Protein AF-A0A358QS84-F1 (afdb_monomer_lite)

Secondary structure (DSSP, 8-state):
--HHHHHHHHHHHHHHHHHHPPPPS-HHHHHHHHHHHHHHHHH-S-EEEEEE-SSEEEEEEETT---SS-EEEEESS--HHHHHHHHTT-SEEEETTTTEEEEEEETT--HHHHHHHHHHHHHHHIIIIIIHHHHHHHHHHHHHHHHHH-BPPP-PPPPPSSPPPPTT-TT-EEE-TTS-EEEPPHHHHHHHHHHSPPBTTS-HHHHHHHHHHHHHHHHTTT-THHHHHHHHHHHHHHHHHHHHHHHHTSPSSEEEEEE-TTT--EEEEEEE---SHHHHHHHHHHHHHHHTS--EEEEETTEEP--TTS--HHHHHHHHHHTTSS-HHHHHHHHHHHHHHHHTTSGGG-----HHHHHHHHHHHHHHHHHHHHHHH-TTTSPPTTTTS-S-GGGGT----

pLDDT: mean 77.64, std 12.31, range [32.94, 95.81]

Structure (mmCIF, N/CA/C/O backbone):
data_AF-A0A358QS84-F1
#
_entry.id   AF-A0A358QS84-F1
#
loop_
_atom_site.group_PDB
_atom_site.id
_atom_site.type_symbol
_atom_site.label_atom_id
_atom_site.label_alt_id
_atom_site.label_comp_id
_atom_site.label_asym_id
_atom_site.label_entity_id
_atom_site.label_seq_id
_atom_site.pdbx_PDB_ins_code
_atom_site.Cartn_x
_atom_site.Cartn_y
_atom_site.Cartn_z
_atom_site.occupancy
_atom_site.B_iso_or_equiv
_atom_site.auth_seq_id
_atom_site.auth_comp_id
_atom_site.auth_asym_id
_atom_site.auth_atom_id
_atom_site.pdbx_PDB_model_num
ATOM 1 N N . MET A 1 1 ? 44.208 -7.954 -18.972 1.00 49.81 1 MET A N 1
ATOM 2 C CA . MET A 1 1 ? 43.386 -9.186 -18.998 1.00 49.81 1 MET A CA 1
ATOM 3 C C . MET A 1 1 ? 42.454 -9.180 -17.780 1.00 49.81 1 MET A C 1
ATOM 5 O O . MET A 1 1 ? 42.638 -9.972 -16.871 1.00 49.81 1 MET A O 1
ATOM 9 N N . TYR A 1 2 ? 41.511 -8.227 -17.720 1.00 55.44 2 TYR A N 1
ATOM 10 C CA . TYR A 1 2 ? 40.754 -7.917 -16.490 1.00 55.44 2 TYR A CA 1
ATOM 11 C C . TYR A 1 2 ? 39.220 -7.884 -16.670 1.00 55.44 2 TYR A C 1
ATOM 13 O O . TYR A 1 2 ? 38.497 -7.924 -15.681 1.00 55.44 2 TYR A O 1
ATOM 21 N N . GLY A 1 3 ? 38.703 -7.875 -17.907 1.00 63.06 3 GLY A N 1
ATOM 22 C CA . GLY A 1 3 ? 37.302 -7.528 -18.194 1.00 63.06 3 GLY A CA 1
ATOM 23 C C . GLY A 1 3 ? 36.250 -8.376 -17.470 1.00 63.06 3 GLY A C 1
ATOM 24 O O . GLY A 1 3 ? 35.356 -7.828 -16.836 1.00 63.06 3 GLY A O 1
ATOM 25 N N . VAL A 1 4 ? 36.353 -9.707 -17.508 1.00 68.62 4 VAL A N 1
ATOM 26 C CA . VAL A 1 4 ? 35.282 -10.574 -16.979 1.00 68.62 4 VAL A CA 1
ATOM 27 C C . VAL A 1 4 ? 35.215 -10.610 -15.455 1.00 68.62 4 VAL A C 1
ATOM 29 O O . VAL A 1 4 ? 34.115 -10.617 -14.907 1.00 68.62 4 VAL A O 1
ATOM 32 N N . SER A 1 5 ? 36.357 -10.613 -14.758 1.00 74.00 5 SER A N 1
ATOM 33 C CA . SER A 1 5 ? 36.361 -10.600 -13.286 1.00 74.00 5 SER A CA 1
ATOM 34 C C . SER A 1 5 ? 35.690 -9.335 -12.757 1.00 74.00 5 SER A C 1
ATOM 36 O O . SER A 1 5 ? 34.851 -9.413 -11.866 1.00 74.00 5 SER A O 1
ATOM 38 N N . ILE A 1 6 ? 35.994 -8.190 -13.376 1.00 72.38 6 ILE A N 1
ATOM 39 C CA . ILE A 1 6 ? 35.400 -6.895 -13.036 1.00 72.38 6 ILE A CA 1
ATOM 4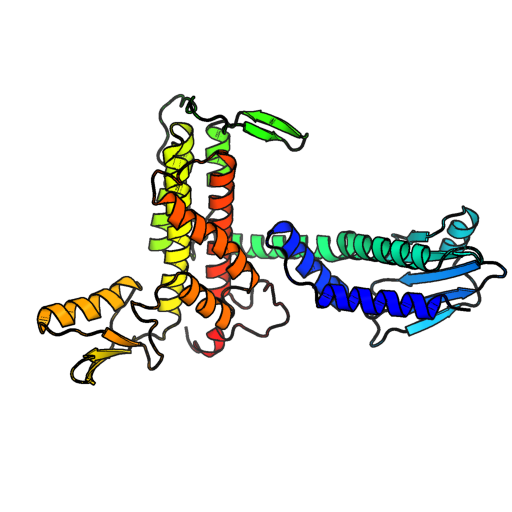0 C C . ILE A 1 6 ? 33.889 -6.924 -13.280 1.00 72.38 6 ILE A C 1
ATOM 42 O O . ILE A 1 6 ? 33.117 -6.559 -12.398 1.00 72.38 6 ILE A O 1
ATOM 46 N N . VAL A 1 7 ? 33.446 -7.419 -14.441 1.00 70.12 7 VAL A N 1
ATOM 47 C CA . VAL A 1 7 ? 32.012 -7.533 -14.751 1.00 70.12 7 VAL A CA 1
ATOM 48 C C . VAL A 1 7 ? 31.285 -8.434 -13.757 1.00 70.12 7 VAL A C 1
ATOM 50 O O . VAL A 1 7 ? 30.222 -8.059 -13.267 1.00 70.12 7 VAL A O 1
ATOM 53 N N . LEU A 1 8 ? 31.853 -9.585 -13.399 1.00 77.88 8 LEU A N 1
ATOM 54 C CA . LEU A 1 8 ? 31.270 -10.457 -12.380 1.00 77.88 8 LEU A CA 1
ATOM 55 C C . LEU A 1 8 ? 31.157 -9.776 -11.017 1.00 77.88 8 LEU A C 1
ATOM 57 O O . LEU A 1 8 ? 30.133 -9.924 -10.347 1.00 77.88 8 LEU A O 1
ATOM 61 N N . ASP A 1 9 ? 32.177 -9.031 -10.603 1.00 80.75 9 ASP A N 1
ATOM 62 C CA . ASP A 1 9 ? 32.159 -8.319 -9.329 1.00 80.75 9 ASP A CA 1
ATOM 63 C C . ASP A 1 9 ? 31.127 -7.190 -9.336 1.00 80.75 9 ASP A C 1
ATOM 65 O O . ASP A 1 9 ? 30.389 -7.031 -8.363 1.00 80.75 9 ASP A O 1
ATOM 69 N N . ILE A 1 10 ? 30.982 -6.466 -10.449 1.00 73.75 10 ILE A N 1
ATOM 70 C CA . ILE A 1 10 ? 29.910 -5.478 -10.636 1.00 73.75 10 ILE A CA 1
ATOM 71 C C . ILE A 1 10 ? 28.552 -6.149 -10.524 1.00 73.75 10 ILE A C 1
ATOM 73 O O .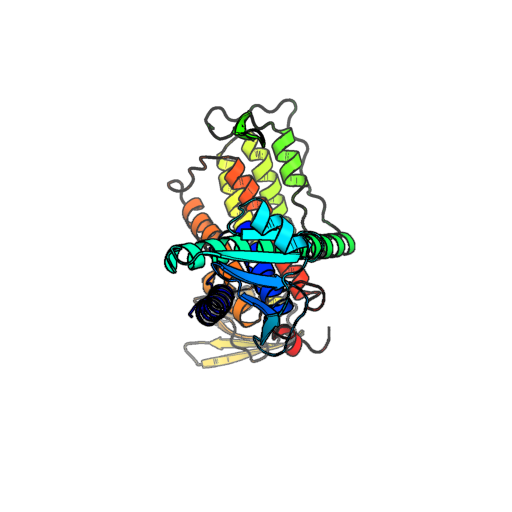 ILE A 1 10 ? 27.704 -5.677 -9.780 1.00 73.75 10 ILE A O 1
ATOM 77 N N . LEU A 1 11 ? 28.334 -7.259 -11.223 1.00 76.50 11 LEU A N 1
ATOM 78 C CA . LEU A 1 11 ? 27.056 -7.966 -11.228 1.00 76.50 11 LEU A CA 1
ATOM 79 C C . LEU A 1 11 ? 26.678 -8.485 -9.844 1.00 76.50 11 LEU A C 1
ATOM 81 O O . LEU A 1 11 ? 25.547 -8.290 -9.401 1.00 76.50 11 LEU A O 1
ATOM 85 N N . ARG A 1 12 ? 27.637 -9.080 -9.129 1.00 82.25 12 ARG A N 1
ATOM 86 C CA . ARG A 1 12 ? 27.461 -9.524 -7.741 1.00 82.25 12 ARG A CA 1
ATOM 87 C C . ARG A 1 12 ? 27.167 -8.353 -6.816 1.00 82.25 12 ARG A C 1
ATOM 89 O O . ARG A 1 12 ? 26.253 -8.441 -6.001 1.00 82.25 12 ARG A O 1
ATOM 96 N N . ASN A 1 13 ? 27.907 -7.254 -6.948 1.00 79.06 13 ASN A N 1
ATOM 97 C CA . ASN A 1 13 ? 27.707 -6.061 -6.131 1.00 79.06 13 ASN A CA 1
ATOM 98 C C . ASN A 1 13 ? 26.377 -5.374 -6.439 1.00 79.06 13 ASN A C 1
ATOM 100 O O . ASN A 1 13 ? 25.709 -4.926 -5.516 1.00 79.06 13 ASN A O 1
ATOM 104 N N . THR A 1 14 ? 25.964 -5.327 -7.700 1.00 74.12 14 THR A N 1
ATOM 105 C CA . THR A 1 14 ? 24.676 -4.795 -8.147 1.00 74.12 14 THR A CA 1
ATOM 106 C C . THR A 1 14 ? 23.541 -5.661 -7.619 1.00 74.12 14 THR A C 1
ATOM 108 O O . THR A 1 14 ? 22.659 -5.138 -6.945 1.00 74.12 14 THR A O 1
ATOM 111 N N . GLN A 1 15 ? 23.600 -6.986 -7.805 1.00 79.00 15 GLN A N 1
ATOM 112 C CA . GLN A 1 15 ? 22.645 -7.932 -7.220 1.00 79.00 15 GLN A CA 1
ATOM 113 C C . GLN A 1 15 ? 22.543 -7.734 -5.705 1.00 79.00 15 GLN A C 1
ATOM 115 O O . GLN A 1 15 ? 21.445 -7.568 -5.179 1.00 79.00 15 GLN A O 1
ATOM 120 N N . LYS A 1 16 ? 23.684 -7.701 -5.009 1.00 79.44 16 LYS A N 1
ATOM 121 C CA . LYS A 1 16 ? 23.738 -7.486 -3.564 1.00 79.44 16 LYS A CA 1
ATOM 122 C C . LYS A 1 16 ? 23.116 -6.147 -3.169 1.00 79.44 16 LYS A C 1
ATOM 124 O O . LYS A 1 16 ? 22.215 -6.134 -2.347 1.00 79.44 16 LYS A O 1
ATOM 129 N N . ARG A 1 17 ? 23.525 -5.039 -3.795 1.00 74.56 17 ARG A N 1
ATOM 130 C CA . ARG A 1 17 ? 22.975 -3.696 -3.542 1.00 74.56 17 ARG A CA 1
ATOM 131 C C . ARG A 1 17 ? 21.472 -3.652 -3.744 1.00 74.56 17 ARG A C 1
ATOM 133 O O . ARG A 1 17 ? 20.778 -3.076 -2.922 1.00 74.56 17 ARG A O 1
ATOM 140 N N . PHE A 1 18 ? 20.967 -4.262 -4.811 1.00 71.75 18 PHE A N 1
ATOM 141 C CA . PHE A 1 18 ? 19.536 -4.314 -5.059 1.00 71.75 18 PHE A CA 1
ATOM 142 C C . PHE A 1 18 ? 18.790 -5.118 -4.007 1.00 71.75 18 PHE A C 1
ATOM 144 O O . PHE A 1 18 ? 17.724 -4.684 -3.590 1.00 71.75 18 PHE A O 1
ATOM 151 N N . LEU A 1 19 ? 19.323 -6.267 -3.585 1.00 71.31 19 LEU A N 1
ATOM 152 C CA . LEU A 1 19 ? 18.716 -7.099 -2.544 1.00 71.31 19 LEU A CA 1
ATOM 153 C C . LEU A 1 19 ? 18.744 -6.401 -1.176 1.00 71.31 19 LEU A C 1
ATOM 155 O O . LEU A 1 19 ? 17.730 -6.408 -0.470 1.00 71.31 19 LEU A O 1
ATOM 159 N N . ASP A 1 20 ? 19.856 -5.736 -0.871 1.00 71.12 20 ASP A N 1
ATOM 160 C CA . ASP A 1 20 ? 20.120 -5.024 0.382 1.00 71.12 20 ASP A CA 1
ATOM 161 C C . ASP A 1 20 ? 19.490 -3.620 0.421 1.00 71.12 20 ASP A C 1
ATOM 163 O O . ASP A 1 20 ? 19.477 -2.993 1.475 1.00 71.12 20 ASP A O 1
ATOM 167 N N . MET A 1 21 ? 18.960 -3.114 -0.699 1.00 67.12 21 MET A N 1
ATOM 168 C CA . MET A 1 21 ? 18.417 -1.757 -0.785 1.00 67.12 21 MET A CA 1
ATOM 169 C C . MET A 1 21 ? 17.291 -1.559 0.234 1.00 67.12 21 MET A C 1
ATOM 171 O O . MET A 1 21 ? 16.284 -2.285 0.209 1.00 67.12 21 MET A O 1
ATOM 175 N N . GLU A 1 22 ? 17.475 -0.583 1.121 1.00 57.56 22 GLU A N 1
ATOM 176 C CA . GLU A 1 22 ? 16.446 -0.121 2.046 1.00 57.56 22 GLU A CA 1
ATOM 177 C C . GLU A 1 22 ? 15.409 0.727 1.299 1.00 57.56 22 GLU A C 1
ATOM 179 O O . GLU A 1 22 ? 15.687 1.322 0.260 1.00 57.56 22 GLU A O 1
ATOM 184 N N . PHE A 1 23 ? 14.172 0.717 1.788 1.00 56.09 23 PHE A N 1
ATOM 185 C CA . PHE A 1 23 ? 13.051 1.330 1.084 1.00 56.09 23 PHE A CA 1
ATOM 186 C C . PHE A 1 23 ? 13.041 2.851 1.253 1.00 56.09 23 PHE A C 1
ATOM 188 O O . PHE A 1 23 ? 13.020 3.343 2.380 1.00 56.09 23 PHE A O 1
ATOM 195 N N . GLU A 1 24 ? 12.937 3.582 0.144 1.00 46.66 24 GLU A N 1
ATOM 196 C CA . GLU A 1 24 ? 12.507 4.982 0.166 1.00 46.66 24 GLU A CA 1
ATOM 197 C C . GLU A 1 24 ? 10.971 5.091 0.305 1.00 46.66 24 GLU A C 1
ATOM 199 O O . GLU A 1 24 ? 10.244 4.229 -0.203 1.00 46.66 24 GLU A O 1
ATOM 204 N N . PRO A 1 25 ? 10.454 6.134 0.982 1.00 42.94 25 PRO A N 1
ATOM 205 C CA . PRO A 1 25 ? 9.066 6.222 1.461 1.00 42.94 25 PRO A CA 1
ATOM 206 C C . PRO A 1 25 ? 7.989 6.532 0.396 1.00 42.94 25 PRO A C 1
ATOM 208 O O . PRO A 1 25 ? 6.868 6.876 0.752 1.00 42.94 25 PRO A O 1
ATOM 211 N N . HIS A 1 26 ? 8.274 6.427 -0.909 1.00 42.28 26 HIS A N 1
ATOM 212 C CA . HIS A 1 26 ? 7.288 6.733 -1.958 1.00 42.28 26 HIS A CA 1
ATOM 213 C C . HIS A 1 26 ? 6.727 5.471 -2.637 1.00 42.28 26 HIS A C 1
ATOM 215 O O . HIS A 1 26 ? 7.459 4.631 -3.160 1.00 42.28 26 HIS A O 1
ATOM 221 N N . LYS A 1 27 ? 5.392 5.362 -2.681 1.00 44.81 27 LYS A N 1
ATOM 222 C CA . LYS A 1 27 ? 4.620 4.177 -3.110 1.00 44.81 27 LYS A CA 1
ATOM 223 C C . LYS A 1 27 ? 4.966 3.643 -4.511 1.00 44.81 27 LYS A C 1
ATOM 225 O O . LYS A 1 27 ? 5.133 2.433 -4.670 1.00 44.81 27 LYS A O 1
ATOM 230 N N . SER A 1 28 ? 5.100 4.519 -5.514 1.00 55.34 28 SER A N 1
ATOM 231 C CA . SER A 1 28 ? 5.427 4.126 -6.901 1.00 55.34 28 SER A CA 1
ATOM 232 C C . SER A 1 28 ? 6.855 3.591 -7.024 1.00 55.34 28 SER A C 1
ATOM 234 O O . SER A 1 28 ? 7.095 2.561 -7.651 1.00 55.34 28 SER A O 1
ATOM 236 N N . VAL A 1 29 ? 7.790 4.249 -6.342 1.00 60.66 29 VAL A N 1
ATOM 237 C CA . VAL A 1 29 ? 9.198 3.855 -6.254 1.00 60.66 29 VAL A CA 1
ATOM 238 C C . VAL A 1 29 ? 9.328 2.513 -5.525 1.00 60.66 29 VAL A C 1
ATOM 240 O O . VAL A 1 29 ? 10.102 1.646 -5.919 1.00 60.66 29 VAL A O 1
ATOM 243 N N . ARG A 1 30 ? 8.504 2.279 -4.503 1.00 64.50 30 ARG A N 1
ATOM 244 C CA . ARG A 1 30 ? 8.560 1.087 -3.656 1.00 64.50 30 ARG A CA 1
ATOM 245 C C . ARG A 1 30 ? 8.064 -0.197 -4.318 1.00 64.50 30 ARG A C 1
ATOM 247 O O . ARG A 1 30 ? 8.768 -1.207 -4.265 1.00 64.50 30 ARG A O 1
ATOM 254 N N . GLN A 1 31 ? 6.884 -0.187 -4.944 1.00 69.88 31 GLN A N 1
ATOM 255 C CA . GLN A 1 31 ? 6.398 -1.377 -5.657 1.00 69.88 31 GLN A CA 1
ATOM 256 C C . GLN A 1 31 ? 7.327 -1.724 -6.829 1.00 69.88 31 GLN A C 1
ATOM 258 O O . GLN A 1 31 ? 7.612 -2.901 -7.059 1.00 69.88 31 GLN A O 1
ATOM 263 N N . LEU A 1 32 ? 7.879 -0.704 -7.497 1.00 73.69 32 LEU A N 1
ATOM 264 C CA . LEU A 1 32 ? 8.908 -0.888 -8.513 1.00 73.69 32 LEU A CA 1
ATOM 265 C C . LEU A 1 32 ? 10.173 -1.532 -7.928 1.00 73.69 32 LEU A C 1
ATOM 267 O O . LEU A 1 32 ? 10.664 -2.504 -8.492 1.00 73.69 32 LEU A O 1
ATOM 271 N N . HIS A 1 33 ? 10.670 -1.080 -6.774 1.00 73.00 33 HIS A N 1
ATOM 272 C CA . HIS A 1 33 ? 11.821 -1.702 -6.106 1.00 73.00 33 HIS A CA 1
ATOM 273 C C . HIS A 1 33 ? 11.587 -3.172 -5.734 1.00 73.00 33 HIS A C 1
ATOM 275 O O . HIS A 1 33 ? 12.490 -4.001 -5.852 1.00 73.00 33 HIS A O 1
ATOM 281 N N . LEU A 1 34 ? 10.381 -3.528 -5.300 1.00 72.12 34 LEU A N 1
ATOM 282 C CA . LEU A 1 34 ? 10.033 -4.919 -5.007 1.00 72.12 34 LEU A CA 1
ATOM 283 C C . LEU A 1 34 ? 9.993 -5.773 -6.269 1.00 72.12 34 LEU A C 1
ATOM 285 O O . LEU A 1 34 ? 10.523 -6.887 -6.279 1.00 72.12 34 LEU A O 1
ATOM 289 N N . ALA A 1 35 ? 9.418 -5.231 -7.340 1.00 76.81 35 ALA A N 1
ATOM 290 C CA . ALA A 1 35 ? 9.440 -5.868 -8.644 1.00 76.81 35 ALA A CA 1
ATOM 291 C C . ALA A 1 35 ? 10.879 -6.010 -9.175 1.00 76.81 35 ALA A C 1
ATOM 293 O O . ALA A 1 35 ? 11.211 -7.055 -9.724 1.00 76.81 35 ALA A O 1
ATOM 294 N N . MET A 1 36 ? 11.763 -5.036 -8.918 1.00 79.75 36 MET A N 1
ATOM 295 C CA . MET A 1 36 ? 13.201 -5.108 -9.218 1.00 79.75 36 MET A CA 1
ATOM 296 C C . MET A 1 36 ? 13.887 -6.237 -8.446 1.00 79.75 36 MET A C 1
ATOM 298 O O . MET A 1 36 ? 14.559 -7.071 -9.051 1.00 79.75 36 MET A O 1
ATOM 302 N N . LYS A 1 37 ? 13.685 -6.324 -7.123 1.00 76.38 37 LYS A N 1
ATOM 303 C CA . LYS A 1 37 ? 14.223 -7.421 -6.295 1.00 76.38 37 LYS A CA 1
ATOM 304 C C . LYS A 1 37 ? 13.745 -8.785 -6.798 1.00 76.38 37 LYS A C 1
ATOM 306 O O . LYS A 1 37 ? 14.539 -9.721 -6.881 1.00 76.38 37 LYS A O 1
ATOM 311 N N . HIS A 1 38 ? 12.464 -8.896 -7.159 1.00 76.75 38 HIS A N 1
ATOM 312 C CA . HIS A 1 38 ? 11.904 -10.121 -7.725 1.00 76.75 38 HIS A CA 1
ATOM 313 C C . HIS A 1 38 ? 12.528 -10.454 -9.082 1.00 76.75 38 HIS A C 1
ATOM 315 O O . HIS A 1 38 ? 13.019 -11.565 -9.262 1.00 76.75 38 HIS A O 1
ATOM 321 N N . ALA A 1 39 ? 12.565 -9.491 -10.006 1.00 81.19 39 ALA A N 1
ATOM 322 C CA . ALA A 1 39 ? 13.177 -9.640 -11.321 1.00 81.19 39 ALA A CA 1
ATOM 323 C C . ALA A 1 39 ? 14.616 -10.150 -11.203 1.00 81.19 39 ALA A C 1
ATOM 325 O O . ALA A 1 39 ? 14.963 -11.152 -11.822 1.00 81.19 39 ALA A O 1
ATOM 326 N N . ILE A 1 40 ? 15.416 -9.532 -10.332 1.00 80.50 40 ILE A N 1
ATOM 327 C CA . ILE A 1 40 ? 16.801 -9.929 -10.055 1.00 80.50 40 ILE A CA 1
ATOM 328 C C . ILE A 1 40 ? 16.872 -11.352 -9.509 1.00 80.50 40 ILE A C 1
ATOM 330 O O . ILE A 1 40 ? 17.644 -12.152 -10.022 1.00 80.50 40 ILE A O 1
ATOM 334 N N . GLY A 1 41 ? 16.050 -11.706 -8.517 1.00 75.25 41 GLY A N 1
ATOM 335 C CA . GLY A 1 41 ? 16.015 -13.070 -7.978 1.00 75.25 41 GLY A CA 1
ATOM 336 C C . GLY A 1 41 ? 15.554 -14.134 -8.985 1.00 75.25 41 GLY A C 1
ATOM 337 O O . GLY A 1 41 ? 15.851 -15.319 -8.819 1.00 75.25 41 GLY A O 1
ATOM 338 N N . VAL A 1 42 ? 14.823 -13.735 -10.029 1.00 76.50 42 VAL A N 1
ATOM 339 C CA . VAL A 1 42 ? 14.368 -14.629 -11.102 1.00 76.50 42 VAL A CA 1
ATOM 340 C C . VAL A 1 42 ? 15.439 -14.805 -12.176 1.00 76.50 42 VAL A C 1
ATOM 342 O O . VAL A 1 42 ? 15.668 -15.937 -12.606 1.00 76.50 42 VAL A O 1
ATOM 345 N N . ILE A 1 43 ? 16.082 -13.716 -12.604 1.00 78.94 43 ILE A N 1
ATOM 346 C CA . ILE A 1 43 ? 17.007 -13.715 -13.747 1.00 78.94 43 ILE A CA 1
ATOM 347 C C . ILE A 1 43 ? 18.479 -13.873 -13.350 1.00 78.94 43 ILE A C 1
ATOM 349 O O . ILE A 1 43 ? 19.297 -14.098 -14.238 1.00 78.94 43 ILE A O 1
ATOM 353 N N . MET A 1 44 ? 18.819 -13.758 -12.060 1.00 81.06 44 MET A N 1
ATOM 354 C CA . MET A 1 44 ? 20.178 -13.913 -11.533 1.00 81.06 44 MET A CA 1
ATOM 355 C C . MET A 1 44 ? 20.269 -15.042 -10.486 1.00 81.06 44 MET A C 1
ATOM 357 O O . MET A 1 44 ? 19.330 -15.242 -9.713 1.00 81.06 44 MET A O 1
ATOM 361 N N . PRO A 1 45 ? 21.414 -15.748 -10.403 1.00 83.38 45 PRO A N 1
ATOM 362 C CA . PRO A 1 45 ? 22.584 -15.594 -11.272 1.00 83.38 45 PRO A CA 1
ATOM 363 C C . PRO A 1 45 ? 22.338 -16.114 -12.703 1.00 83.38 45 PRO A C 1
ATOM 365 O O . PRO A 1 45 ? 21.420 -16.901 -12.952 1.00 83.38 45 PRO A O 1
ATOM 368 N N . CYS A 1 46 ? 23.136 -15.619 -13.652 1.00 85.81 46 CYS A N 1
ATOM 369 C CA . CYS A 1 46 ? 23.057 -15.965 -15.073 1.00 85.81 46 CYS A CA 1
ATOM 370 C C . CYS A 1 46 ? 24.447 -16.185 -15.695 1.00 85.81 46 CYS A C 1
ATOM 372 O O . CYS A 1 46 ? 25.483 -16.013 -15.042 1.00 85.81 46 CYS A O 1
ATOM 374 N N . VAL A 1 47 ? 24.456 -16.596 -16.966 1.00 86.69 47 VAL A N 1
ATOM 375 C CA . VAL A 1 47 ? 25.680 -16.768 -17.755 1.00 86.69 47 VAL A CA 1
ATOM 376 C C . VAL A 1 47 ? 26.174 -15.412 -18.261 1.00 86.69 47 VAL A C 1
ATOM 378 O O . VAL A 1 47 ? 25.428 -14.665 -18.895 1.00 86.69 47 VAL A O 1
ATOM 381 N N . VAL A 1 48 ? 27.450 -15.132 -18.014 1.00 88.25 48 VAL A N 1
ATOM 382 C CA . VAL A 1 48 ? 28.212 -14.039 -18.614 1.00 88.25 48 VAL A CA 1
ATOM 383 C C . VAL A 1 48 ? 29.054 -14.620 -19.737 1.00 88.25 48 VAL A C 1
ATOM 385 O O . VAL A 1 48 ? 29.868 -15.515 -19.523 1.00 88.25 48 VAL A O 1
ATOM 388 N N . ASN A 1 49 ? 28.866 -14.112 -20.941 1.00 91.06 49 ASN A N 1
ATOM 389 C CA . ASN A 1 49 ? 29.603 -14.550 -22.109 1.00 91.06 49 ASN A CA 1
ATOM 390 C C . ASN A 1 49 ? 30.723 -13.554 -22.423 1.00 91.06 49 ASN A C 1
ATOM 392 O O . ASN A 1 49 ? 30.548 -12.346 -22.258 1.00 91.06 49 ASN A O 1
ATOM 396 N N . GLU A 1 50 ? 31.866 -14.058 -22.874 1.00 91.81 50 GLU A N 1
ATOM 397 C CA . GLU A 1 50 ? 33.041 -13.271 -23.243 1.00 91.81 50 GLU A CA 1
ATOM 398 C C . GLU A 1 50 ? 33.538 -13.677 -24.630 1.00 91.81 50 GLU A C 1
ATOM 400 O O . GLU A 1 50 ? 33.679 -14.860 -24.934 1.00 91.81 50 GLU A O 1
ATOM 405 N N . TYR A 1 51 ? 33.895 -12.685 -25.436 1.00 92.50 51 TYR A N 1
ATOM 406 C CA . TYR A 1 51 ? 34.690 -12.839 -26.646 1.00 92.50 51 TYR A CA 1
ATOM 407 C C . TYR A 1 51 ? 35.906 -11.912 -26.568 1.00 92.50 51 TYR A C 1
ATOM 409 O O . TYR A 1 51 ? 35.771 -10.735 -26.228 1.00 92.50 51 TYR A O 1
ATOM 417 N N . VAL A 1 52 ? 37.088 -12.435 -26.894 1.00 90.31 52 VAL A N 1
ATOM 418 C CA . VAL A 1 52 ? 38.348 -11.678 -26.888 1.00 90.31 52 VAL A CA 1
ATOM 419 C C . VAL A 1 52 ? 38.842 -11.539 -28.322 1.00 90.31 52 VAL A C 1
ATOM 421 O O . VAL A 1 52 ? 39.302 -12.510 -28.918 1.00 90.31 52 VAL A O 1
ATOM 424 N N . GLY A 1 53 ? 38.736 -10.328 -28.867 1.00 88.12 53 GLY A N 1
ATOM 425 C CA . GLY A 1 53 ? 39.313 -9.958 -30.155 1.00 88.12 53 GLY A CA 1
ATOM 426 C C . GLY A 1 53 ? 40.728 -9.392 -30.012 1.00 88.12 53 GLY A C 1
ATOM 427 O O . GLY A 1 53 ? 41.256 -9.246 -28.911 1.00 88.12 53 GLY A O 1
ATOM 428 N N . ASN A 1 54 ? 41.337 -9.026 -31.143 1.00 87.56 54 ASN A N 1
ATOM 429 C CA . ASN A 1 54 ? 42.720 -8.529 -31.179 1.00 87.56 54 ASN A CA 1
ATOM 430 C C . ASN A 1 54 ? 42.918 -7.171 -30.484 1.00 87.56 54 ASN A C 1
ATOM 432 O O . ASN A 1 54 ? 44.015 -6.902 -30.016 1.00 87.56 54 ASN A O 1
ATOM 436 N N . SER A 1 55 ? 41.893 -6.315 -30.449 1.00 87.69 55 SER A N 1
ATOM 437 C CA . SER A 1 55 ? 41.970 -4.947 -29.899 1.00 87.69 55 SER A CA 1
ATOM 438 C C . SER A 1 55 ? 40.770 -4.566 -29.023 1.00 87.69 55 SER A C 1
ATOM 440 O O . SER A 1 55 ? 40.610 -3.407 -28.631 1.00 87.69 55 SER A O 1
ATOM 442 N N . PHE A 1 56 ? 39.891 -5.528 -28.736 1.00 89.06 56 PHE A N 1
ATOM 443 C CA . PHE A 1 56 ? 38.698 -5.316 -27.925 1.00 89.06 56 PHE A CA 1
ATOM 444 C C . PHE A 1 56 ? 38.221 -6.616 -27.274 1.00 89.06 56 PHE A C 1
ATOM 446 O O . PHE A 1 56 ? 38.504 -7.716 -27.748 1.00 89.06 56 PHE A O 1
ATOM 453 N N . ILE A 1 57 ? 37.443 -6.479 -26.206 1.00 88.50 57 ILE A N 1
ATOM 454 C CA . ILE A 1 57 ? 36.728 -7.565 -25.537 1.00 88.50 57 ILE A CA 1
ATOM 455 C C . ILE A 1 57 ? 35.238 -7.247 -25.618 1.00 88.50 57 ILE A C 1
ATOM 457 O O . ILE A 1 57 ? 34.836 -6.121 -25.332 1.00 88.50 57 ILE A O 1
ATOM 461 N N . VAL A 1 58 ? 34.414 -8.225 -25.985 1.00 89.81 58 VAL A N 1
ATOM 462 C CA . VAL A 1 58 ? 32.955 -8.108 -25.884 1.00 89.81 58 VAL A CA 1
ATOM 463 C C . VAL A 1 58 ? 32.485 -8.985 -24.744 1.00 89.81 58 VAL A C 1
ATOM 465 O O . VAL A 1 58 ? 32.777 -10.178 -24.713 1.00 89.81 58 VAL A O 1
ATOM 468 N N . ILE A 1 59 ? 31.745 -8.393 -23.816 1.00 88.88 59 ILE A N 1
ATOM 469 C CA . ILE A 1 59 ? 31.088 -9.119 -22.734 1.00 88.88 59 ILE A CA 1
ATOM 470 C C . ILE A 1 59 ? 29.592 -8.955 -22.923 1.00 88.88 59 ILE A C 1
ATOM 472 O O . ILE A 1 59 ? 29.135 -7.836 -23.153 1.00 88.88 59 ILE A O 1
ATOM 476 N N . TRP A 1 60 ? 28.831 -10.042 -22.828 1.00 90.75 60 TRP A N 1
ATOM 477 C CA . TRP A 1 60 ? 27.378 -9.966 -22.906 1.00 90.75 60 TRP A CA 1
ATOM 478 C C . TRP A 1 60 ? 26.664 -10.925 -21.966 1.00 90.75 60 TRP A C 1
ATOM 480 O O . TRP A 1 60 ? 27.182 -11.966 -21.573 1.00 90.75 60 TRP A O 1
ATOM 490 N N . ILE A 1 61 ? 25.446 -10.549 -21.601 1.00 88.06 61 ILE A N 1
ATOM 491 C CA . ILE A 1 61 ? 24.594 -11.249 -20.649 1.00 88.06 61 ILE A CA 1
ATOM 492 C C . ILE A 1 61 ? 23.233 -11.406 -21.296 1.00 88.06 61 ILE A C 1
ATOM 494 O O . ILE A 1 61 ? 22.603 -10.412 -21.643 1.00 88.06 61 ILE A O 1
ATOM 498 N N . THR A 1 62 ? 22.771 -12.643 -21.415 1.00 87.00 62 THR A N 1
ATOM 499 C CA . THR A 1 62 ? 21.427 -12.955 -21.905 1.00 87.00 62 THR A CA 1
ATOM 500 C C . THR A 1 62 ? 20.541 -13.264 -20.704 1.00 87.00 62 THR A C 1
ATOM 502 O O . THR A 1 62 ? 20.706 -14.298 -20.040 1.00 87.00 62 THR A O 1
ATOM 505 N N . PHE A 1 63 ? 19.624 -12.350 -20.378 1.00 82.88 63 PHE A N 1
ATOM 506 C CA . PHE A 1 63 ? 18.734 -12.515 -19.228 1.00 82.88 63 PHE A CA 1
ATOM 507 C C . PHE A 1 63 ? 17.705 -13.634 -19.450 1.00 82.88 63 PHE A C 1
ATOM 509 O O . PHE A 1 63 ? 17.231 -13.856 -20.559 1.00 82.88 63 PHE A O 1
ATOM 516 N N . GLY A 1 64 ? 17.339 -14.343 -18.373 1.00 73.88 64 GLY A N 1
ATOM 517 C CA . GLY A 1 64 ? 16.365 -15.447 -18.409 1.00 73.88 64 GLY A CA 1
ATOM 518 C C . GLY A 1 64 ? 16.967 -16.849 -18.584 1.00 73.88 64 GLY A C 1
ATOM 519 O O . GLY A 1 64 ? 16.249 -17.835 -18.455 1.00 73.88 64 GLY A O 1
ATOM 520 N N . THR A 1 65 ? 18.283 -16.959 -18.791 1.00 73.06 65 THR A N 1
ATOM 521 C CA . THR A 1 65 ? 19.014 -18.241 -18.911 1.00 73.06 65 THR A CA 1
ATOM 522 C C . THR A 1 65 ? 19.224 -18.983 -17.584 1.00 73.06 65 THR A C 1
ATOM 524 O O . THR A 1 65 ? 19.633 -20.137 -17.610 1.00 73.06 65 THR A O 1
ATOM 527 N N . LYS A 1 66 ? 18.948 -18.314 -16.452 1.00 73.31 66 LYS A N 1
ATOM 528 C CA . LYS A 1 66 ? 19.013 -18.754 -15.045 1.00 73.31 66 LYS A CA 1
ATOM 529 C C . LYS A 1 66 ? 19.960 -19.926 -14.748 1.00 73.31 66 LYS A C 1
ATOM 531 O O . LYS A 1 66 ? 19.648 -21.094 -14.980 1.00 73.31 66 LYS A O 1
ATOM 536 N N . THR A 1 67 ? 21.059 -19.623 -14.071 1.00 81.44 67 THR A N 1
ATOM 537 C CA . THR A 1 67 ? 22.017 -20.613 -13.565 1.00 81.44 67 THR A CA 1
ATOM 538 C C . THR A 1 67 ? 21.950 -20.711 -12.039 1.00 81.44 67 THR A C 1
ATOM 540 O O . THR A 1 67 ? 21.275 -19.924 -11.378 1.00 81.44 67 THR A O 1
ATOM 543 N N . LYS A 1 68 ? 22.607 -21.722 -11.452 1.00 79.50 68 LYS A N 1
ATOM 544 C CA . LYS A 1 68 ? 22.762 -21.810 -9.985 1.00 79.50 68 LYS A CA 1
ATOM 545 C C . LYS A 1 68 ? 23.810 -20.830 -9.455 1.00 79.50 68 LYS A C 1
ATOM 547 O O . LYS A 1 68 ? 23.635 -20.303 -8.366 1.00 79.50 68 LYS A O 1
ATOM 552 N N . ASP A 1 69 ? 24.837 -20.565 -10.258 1.00 82.25 69 ASP A N 1
ATOM 553 C CA . ASP A 1 69 ? 25.972 -19.703 -9.940 1.00 82.25 69 ASP A CA 1
ATOM 554 C C . ASP A 1 69 ? 26.272 -18.771 -11.113 1.00 82.25 69 ASP A C 1
ATOM 556 O O . ASP A 1 69 ? 25.862 -19.033 -12.245 1.00 82.25 69 ASP A O 1
ATOM 560 N N . TRP A 1 70 ? 27.007 -17.690 -10.861 1.00 83.50 70 TRP A N 1
ATOM 561 C CA . TRP A 1 70 ? 27.538 -16.847 -11.931 1.00 83.50 70 TRP A CA 1
ATOM 562 C C . TRP A 1 70 ? 28.558 -17.645 -12.749 1.00 83.50 70 TRP A C 1
ATOM 564 O O . TRP A 1 70 ? 29.605 -18.025 -12.221 1.00 83.50 70 TRP A O 1
ATOM 574 N N . LEU A 1 71 ? 28.251 -17.906 -14.021 1.00 83.62 71 LEU A N 1
ATOM 575 C CA . LEU A 1 71 ? 29.111 -18.678 -14.920 1.00 83.62 71 LEU A CA 1
ATOM 576 C C . LEU A 1 71 ? 29.690 -17.779 -16.001 1.00 83.62 71 LEU A C 1
ATOM 578 O O . LEU A 1 71 ? 28.990 -16.921 -16.527 1.00 83.62 71 LEU A O 1
ATOM 582 N N . VAL A 1 72 ? 30.947 -18.023 -16.359 1.00 86.19 72 VAL A N 1
ATOM 583 C CA . VAL A 1 72 ? 31.599 -17.370 -17.494 1.00 86.19 72 VAL A CA 1
ATOM 584 C C . VAL A 1 72 ? 31.732 -18.372 -18.622 1.00 86.19 72 VAL A C 1
ATOM 586 O O . VAL A 1 72 ? 32.278 -19.456 -18.417 1.00 86.19 72 VAL A O 1
ATOM 589 N N . GLN A 1 73 ? 31.278 -17.996 -19.811 1.00 89.81 73 GLN A N 1
ATOM 590 C CA . GLN A 1 73 ? 31.494 -18.757 -21.034 1.00 89.81 73 GLN A CA 1
ATOM 591 C C . GLN A 1 73 ? 32.301 -17.927 -22.020 1.00 89.81 73 GLN A C 1
ATOM 593 O O . GLN A 1 73 ? 31.903 -16.825 -22.385 1.00 89.81 73 GLN A O 1
ATOM 598 N N . ARG A 1 74 ? 33.440 -18.458 -22.462 1.00 90.62 74 ARG A N 1
ATOM 599 C CA . ARG A 1 74 ? 34.246 -17.824 -23.503 1.00 90.62 74 ARG A CA 1
ATOM 600 C C . ARG A 1 74 ? 33.878 -18.407 -24.862 1.00 90.62 74 ARG A C 1
ATOM 602 O O . ARG A 1 74 ? 33.826 -19.624 -25.011 1.00 90.62 74 ARG A O 1
ATOM 609 N N . TYR A 1 75 ? 33.649 -17.530 -25.827 1.00 91.50 75 TYR A N 1
ATOM 610 C CA . TYR A 1 75 ? 33.325 -17.871 -27.203 1.00 91.50 75 TYR A CA 1
ATOM 611 C C . TYR A 1 75 ? 34.544 -17.660 -28.094 1.00 91.50 75 TYR A C 1
ATOM 613 O O . TYR A 1 75 ? 35.275 -16.679 -27.942 1.00 91.50 75 TYR A O 1
ATOM 621 N N . GLU A 1 76 ? 34.741 -18.582 -29.034 1.00 90.44 76 GLU A N 1
ATOM 622 C CA . GLU A 1 76 ? 35.787 -18.484 -30.058 1.00 90.44 76 GLU A CA 1
ATOM 623 C C . GLU A 1 76 ? 35.403 -17.500 -31.168 1.00 90.44 76 GLU A C 1
ATOM 625 O O . GLU A 1 76 ? 36.264 -16.817 -31.715 1.00 90.44 76 GLU A O 1
ATOM 630 N N . GLU A 1 77 ? 34.104 -17.369 -31.448 1.00 92.38 77 GLU A N 1
ATOM 631 C CA . GLU A 1 77 ? 33.558 -16.460 -32.453 1.00 92.38 77 GLU A CA 1
ATOM 632 C C . GLU A 1 77 ? 32.466 -15.573 -31.851 1.00 92.38 77 GLU A C 1
ATOM 634 O O . GLU A 1 77 ? 31.631 -16.022 -31.059 1.00 92.38 77 GLU A O 1
ATOM 639 N N . LEU A 1 78 ? 32.463 -14.296 -32.239 1.00 90.94 78 LEU A N 1
ATOM 640 C CA . LEU A 1 78 ? 31.451 -13.348 -31.796 1.00 90.94 78 LEU A CA 1
ATOM 641 C C . LEU A 1 78 ? 30.141 -13.585 -32.570 1.00 90.94 78 LEU A C 1
ATOM 643 O O . LEU A 1 78 ? 30.172 -13.600 -33.804 1.00 90.94 78 LEU A O 1
ATOM 647 N N . PRO A 1 79 ? 28.982 -13.710 -31.893 1.00 91.62 79 PRO A N 1
ATOM 648 C CA . PRO A 1 79 ? 27.697 -13.853 -32.567 1.00 91.62 79 PRO A CA 1
ATOM 649 C C . PRO A 1 79 ? 27.478 -12.760 -33.630 1.00 91.62 79 PRO A C 1
ATOM 651 O O . PRO A 1 79 ? 27.731 -11.587 -33.337 1.00 91.62 79 PRO A O 1
ATOM 654 N N . PRO A 1 80 ? 26.950 -13.083 -34.830 1.00 91.12 80 PRO A N 1
ATOM 655 C CA . PRO A 1 80 ? 26.836 -12.123 -35.935 1.00 91.12 80 PRO A CA 1
ATOM 656 C C . PRO A 1 80 ? 26.107 -10.823 -35.571 1.00 91.12 80 PRO A C 1
ATOM 658 O O . PRO A 1 80 ? 26.476 -9.743 -36.026 1.00 91.12 80 PRO A O 1
ATOM 661 N N . ILE A 1 81 ? 25.094 -10.914 -34.704 1.00 87.06 81 ILE A N 1
ATOM 662 C CA . ILE A 1 81 ? 24.335 -9.754 -34.225 1.00 87.06 81 ILE A CA 1
ATOM 663 C C . ILE A 1 81 ? 25.183 -8.797 -33.375 1.00 87.06 81 ILE A C 1
ATOM 665 O O . ILE A 1 81 ? 25.020 -7.584 -33.473 1.00 87.06 81 ILE A O 1
ATOM 669 N N . LEU A 1 82 ? 26.119 -9.327 -32.583 1.00 89.81 82 LEU A N 1
ATOM 670 C CA . LEU A 1 82 ? 27.062 -8.537 -31.794 1.00 89.81 82 LEU A CA 1
ATOM 671 C C . LEU A 1 82 ? 28.202 -8.008 -32.666 1.00 89.81 82 LEU A C 1
ATOM 673 O O . LEU A 1 82 ? 28.615 -6.866 -32.482 1.00 89.81 82 LEU A O 1
ATOM 677 N N . MET A 1 83 ? 28.657 -8.789 -33.651 1.00 89.94 83 MET A N 1
ATOM 678 C CA . MET A 1 83 ? 29.658 -8.343 -34.626 1.00 89.94 83 MET A CA 1
ATOM 679 C C . MET A 1 83 ? 29.189 -7.091 -35.371 1.00 89.94 83 MET A C 1
ATOM 681 O O . MET A 1 83 ? 29.887 -6.080 -35.374 1.00 89.94 83 MET A O 1
ATOM 685 N N . ALA A 1 84 ? 27.957 -7.104 -35.886 1.00 86.94 84 ALA A N 1
ATOM 686 C CA . ALA A 1 84 ? 27.371 -5.949 -36.565 1.00 86.94 84 ALA A CA 1
ATOM 687 C C . ALA A 1 84 ? 27.301 -4.698 -35.666 1.00 86.94 84 ALA A C 1
ATOM 689 O O . ALA A 1 84 ? 27.400 -3.570 -36.150 1.00 86.94 84 ALA A O 1
ATOM 690 N N . SER A 1 85 ? 27.122 -4.877 -34.355 1.00 83.88 85 SER A N 1
ATOM 691 C CA . SER A 1 85 ? 27.131 -3.777 -33.389 1.00 83.88 85 SER A CA 1
ATOM 692 C C . SER A 1 85 ? 28.531 -3.215 -33.136 1.00 83.88 85 SER A C 1
ATOM 694 O O . SER A 1 85 ? 28.689 -1.996 -33.046 1.00 83.88 85 SER A O 1
ATOM 696 N N . VAL A 1 86 ? 29.542 -4.082 -33.046 1.00 85.19 86 VAL A N 1
ATOM 697 C CA . VAL A 1 86 ? 30.949 -3.677 -32.901 1.00 85.19 86 VAL A CA 1
ATOM 698 C C . VAL A 1 86 ? 31.417 -2.916 -34.142 1.00 85.19 86 VAL A C 1
ATOM 700 O O . VAL A 1 86 ? 32.010 -1.846 -34.013 1.00 85.19 86 VAL A O 1
ATOM 703 N N . GLU A 1 87 ? 31.091 -3.410 -35.339 1.00 87.19 87 GLU A N 1
ATOM 704 C CA . GLU A 1 87 ? 31.447 -2.777 -36.618 1.00 87.19 87 GLU A CA 1
ATOM 705 C C . GLU A 1 87 ? 30.835 -1.378 -36.780 1.00 87.19 87 GLU A C 1
ATOM 707 O O . GLU A 1 87 ? 31.446 -0.490 -37.371 1.00 87.19 87 GLU A O 1
ATOM 712 N N . LYS A 1 88 ? 29.653 -1.146 -36.197 1.00 85.75 88 LYS A N 1
ATOM 713 C CA . LYS A 1 88 ? 29.000 0.174 -36.150 1.00 85.75 88 LYS A CA 1
ATOM 714 C C . LYS A 1 88 ? 29.588 1.123 -35.101 1.00 85.75 88 LYS A C 1
ATOM 716 O O . LYS A 1 88 ? 29.160 2.271 -35.015 1.00 85.75 88 LYS A O 1
ATOM 721 N N . GLY A 1 89 ? 30.559 0.666 -34.310 1.00 82.06 89 GLY A N 1
ATOM 722 C CA . GLY A 1 89 ? 31.261 1.480 -33.321 1.00 82.06 89 GLY A CA 1
ATOM 723 C C . GLY A 1 89 ? 30.527 1.656 -31.990 1.00 82.06 89 GLY A C 1
ATOM 724 O O . GLY A 1 89 ? 30.912 2.531 -31.213 1.00 82.06 89 GLY A O 1
ATOM 725 N N . TYR A 1 90 ? 29.502 0.850 -31.695 1.00 81.38 90 TYR A N 1
ATOM 726 C CA . TYR A 1 90 ? 28.814 0.918 -30.405 1.00 81.38 90 TYR A CA 1
ATOM 727 C C . TYR A 1 90 ? 29.703 0.378 -29.277 1.00 81.38 90 TYR A C 1
ATOM 729 O O . TYR A 1 90 ? 30.240 -0.723 -29.368 1.00 81.38 90 TYR A O 1
ATOM 737 N N . SER A 1 91 ? 29.823 1.136 -28.185 1.00 80.06 91 SER A N 1
ATOM 738 C CA . SER A 1 91 ? 30.558 0.729 -26.976 1.00 80.06 91 SER A CA 1
ATOM 739 C C . SER A 1 91 ? 29.771 -0.231 -26.082 1.00 80.06 91 SER A C 1
ATOM 741 O O . SER A 1 91 ? 30.327 -0.814 -25.160 1.00 80.06 91 SER A O 1
ATOM 743 N N . GLY A 1 92 ? 28.484 -0.422 -26.348 1.00 82.75 92 GLY A N 1
ATOM 744 C CA . GLY A 1 92 ? 27.600 -1.323 -25.626 1.00 82.75 92 GLY A CA 1
ATOM 745 C C . GLY A 1 92 ? 26.162 -1.114 -26.070 1.00 82.75 92 GLY A C 1
ATOM 746 O O . GLY A 1 92 ? 25.873 -0.210 -26.859 1.00 82.75 92 GLY A O 1
ATOM 747 N N . GLY A 1 93 ? 25.262 -1.960 -25.592 1.00 82.81 93 GLY A N 1
ATOM 748 C CA . GLY A 1 93 ? 23.860 -1.842 -25.944 1.00 82.81 93 GLY A CA 1
ATOM 749 C C . GLY A 1 93 ? 23.003 -2.997 -25.469 1.00 82.81 93 GLY A C 1
ATOM 750 O O . GLY A 1 93 ? 23.441 -3.907 -24.765 1.00 82.81 93 GLY A O 1
ATOM 751 N N . TYR A 1 94 ? 21.751 -2.928 -25.896 1.00 85.25 94 TYR A N 1
ATOM 752 C CA . TYR A 1 94 ? 20.721 -3.908 -25.619 1.00 85.25 94 TYR A CA 1
ATOM 753 C C . TYR A 1 94 ? 20.202 -4.492 -26.926 1.00 85.25 94 TYR A C 1
ATOM 755 O O . TYR A 1 94 ? 19.874 -3.753 -27.855 1.00 85.25 94 TYR A O 1
ATOM 763 N N . ILE A 1 95 ? 20.092 -5.812 -26.976 1.00 84.06 95 ILE A N 1
ATOM 764 C CA . ILE A 1 95 ? 19.478 -6.561 -28.063 1.00 84.06 95 ILE A CA 1
ATOM 765 C C . ILE A 1 95 ? 18.111 -7.046 -27.560 1.00 84.06 95 ILE A C 1
ATOM 767 O O . ILE A 1 95 ? 18.041 -7.957 -26.733 1.00 84.06 95 ILE A O 1
ATOM 771 N N . PRO A 1 96 ? 16.998 -6.458 -28.043 1.00 79.62 96 PRO A N 1
ATOM 772 C CA . PRO A 1 96 ? 15.666 -6.801 -27.553 1.00 79.62 96 PRO A CA 1
ATOM 773 C C . PRO A 1 96 ? 15.212 -8.222 -27.868 1.00 79.62 96 PRO A C 1
ATOM 775 O O . PRO A 1 96 ? 14.339 -8.736 -27.178 1.00 79.62 96 PRO A O 1
ATOM 778 N N . LEU A 1 97 ? 15.756 -8.829 -28.925 1.00 80.94 97 LEU A N 1
ATOM 779 C CA . LEU A 1 97 ? 15.279 -10.109 -29.444 1.00 80.94 97 LEU A CA 1
ATOM 780 C C . LEU A 1 97 ? 15.455 -11.252 -28.435 1.00 80.94 97 LEU A C 1
ATOM 782 O O . LEU A 1 97 ? 14.596 -12.121 -28.339 1.00 80.94 97 LEU A O 1
ATOM 786 N N . ASP A 1 98 ? 16.554 -11.235 -27.689 1.00 81.69 98 ASP A N 1
ATOM 787 C CA . ASP A 1 98 ? 16.955 -12.286 -26.753 1.00 81.69 98 ASP A CA 1
ATOM 788 C C . ASP A 1 98 ? 17.230 -11.750 -25.338 1.00 81.69 98 ASP A C 1
ATOM 790 O O . ASP A 1 98 ? 17.687 -12.485 -24.470 1.00 81.69 98 ASP A O 1
ATOM 794 N N . ASN A 1 99 ? 16.906 -10.482 -25.076 1.00 80.81 99 ASN A N 1
ATOM 795 C CA . ASN A 1 99 ? 17.223 -9.779 -23.834 1.00 80.81 99 ASN A CA 1
ATOM 796 C C . ASN A 1 99 ? 18.730 -9.762 -23.511 1.00 80.81 99 ASN A C 1
ATOM 798 O O . ASN A 1 99 ? 19.122 -9.907 -22.347 1.00 80.81 99 ASN A O 1
ATOM 802 N N . THR A 1 100 ? 19.573 -9.595 -24.534 1.00 86.31 100 THR A N 1
ATOM 803 C CA . THR A 1 100 ? 21.026 -9.540 -24.364 1.00 86.31 100 THR A CA 1
ATOM 804 C C . THR A 1 100 ? 21.516 -8.119 -24.101 1.00 86.31 100 THR A C 1
ATOM 806 O O . THR A 1 100 ? 21.240 -7.197 -24.865 1.00 86.31 100 THR A O 1
ATOM 809 N N . VAL A 1 101 ? 22.303 -7.938 -23.042 1.00 87.31 101 VAL A N 1
ATOM 810 C CA . VAL A 1 101 ? 23.088 -6.720 -22.782 1.00 87.31 101 VAL A CA 1
ATOM 811 C C . VAL A 1 101 ? 24.520 -6.997 -23.144 1.00 87.31 101 VAL A C 1
ATOM 813 O O . VAL A 1 101 ? 25.047 -8.009 -22.700 1.00 87.31 101 VAL A O 1
ATOM 816 N N . TYR A 1 102 ? 25.160 -6.110 -23.895 1.00 88.19 102 TYR A N 1
ATOM 817 C CA . TYR A 1 102 ? 26.572 -6.248 -24.218 1.00 88.19 102 TYR A CA 1
ATOM 818 C C . TYR A 1 102 ? 27.340 -4.952 -23.993 1.00 88.19 102 TYR A C 1
ATOM 820 O O . TYR A 1 102 ? 26.788 -3.854 -24.052 1.00 88.19 102 TYR A O 1
ATOM 828 N N . ILE A 1 103 ? 28.640 -5.097 -23.768 1.00 87.81 103 ILE A N 1
ATOM 829 C CA . ILE A 1 103 ? 29.602 -4.006 -23.688 1.00 87.81 103 ILE A CA 1
ATOM 830 C C . ILE A 1 103 ? 30.850 -4.378 -24.483 1.00 87.81 103 ILE A C 1
ATOM 832 O O . ILE A 1 103 ? 31.281 -5.532 -24.486 1.00 87.81 103 ILE A O 1
ATOM 836 N N . VAL A 1 104 ? 31.408 -3.391 -25.175 1.00 87.12 104 VAL A N 1
ATOM 837 C CA . VAL A 1 104 ? 32.634 -3.492 -25.962 1.00 87.12 104 VAL A CA 1
ATOM 838 C C . VAL A 1 104 ? 33.708 -2.695 -25.237 1.00 87.12 104 VAL A C 1
ATOM 840 O O . VAL A 1 104 ? 33.617 -1.476 -25.103 1.00 87.12 104 VAL A O 1
ATOM 843 N N . ILE A 1 105 ? 34.728 -3.394 -24.761 1.00 85.62 105 ILE A N 1
ATOM 844 C CA . ILE A 1 105 ? 35.845 -2.837 -24.004 1.00 85.62 105 ILE A CA 1
ATOM 845 C C . ILE A 1 105 ? 37.037 -2.746 -24.948 1.00 85.62 105 ILE A C 1
ATOM 847 O O . ILE A 1 105 ? 37.543 -3.774 -25.396 1.00 85.62 105 ILE A O 1
ATOM 851 N N . LYS A 1 106 ? 37.487 -1.530 -25.255 1.00 85.00 106 LYS A N 1
ATOM 852 C CA . LYS A 1 106 ? 38.719 -1.299 -26.025 1.00 85.00 106 LYS A CA 1
ATOM 853 C C . LYS A 1 106 ? 39.913 -1.205 -25.075 1.00 85.00 106 LYS A C 1
ATOM 855 O O . LYS A 1 106 ? 39.732 -0.929 -23.889 1.00 85.00 106 LYS A O 1
ATOM 860 N N . GLU A 1 107 ? 41.124 -1.428 -25.583 1.00 79.88 107 GLU A N 1
ATOM 861 C CA . GLU A 1 107 ? 42.359 -1.432 -24.775 1.00 79.88 107 GLU A CA 1
ATOM 862 C C . GLU A 1 107 ? 42.591 -0.143 -23.966 1.00 79.88 107 GLU A C 1
ATOM 864 O O . GLU A 1 107 ? 43.190 -0.188 -22.895 1.00 79.88 107 GLU A O 1
ATOM 869 N N . ASP A 1 108 ? 42.087 0.991 -24.450 1.00 81.94 108 ASP A N 1
ATOM 870 C CA . ASP A 1 108 ? 42.210 2.322 -23.851 1.00 81.94 108 ASP A CA 1
ATOM 871 C C . ASP A 1 108 ? 41.012 2.725 -22.971 1.00 81.94 108 ASP A C 1
ATOM 873 O O . ASP A 1 108 ? 40.996 3.813 -22.391 1.00 81.94 108 ASP A O 1
ATOM 877 N N . THR A 1 109 ? 39.991 1.869 -22.848 1.00 77.56 109 THR A N 1
ATOM 878 C CA . THR A 1 109 ? 38.782 2.203 -22.086 1.00 77.56 109 THR A CA 1
ATOM 879 C C . THR A 1 109 ? 39.045 2.086 -20.586 1.00 77.56 109 THR A C 1
ATOM 881 O O . THR A 1 109 ? 39.488 1.044 -20.102 1.00 77.56 109 THR A O 1
ATOM 884 N N . SER A 1 110 ? 38.738 3.138 -19.819 1.00 79.00 110 SER A N 1
ATOM 885 C CA . SER A 1 110 ? 38.918 3.095 -18.367 1.00 79.00 110 SER A CA 1
ATOM 886 C C . SER A 1 110 ? 37.945 2.115 -17.707 1.00 79.00 110 SER A C 1
ATOM 888 O O . SER A 1 110 ? 36.751 2.079 -18.010 1.00 79.00 110 SER A O 1
ATOM 890 N N . GLU A 1 111 ? 38.452 1.343 -16.749 1.00 69.12 111 GLU A N 1
ATOM 891 C CA . GLU A 1 111 ? 37.680 0.359 -15.983 1.00 69.12 111 GLU A CA 1
ATOM 892 C C . GLU A 1 111 ? 36.458 0.978 -15.287 1.00 69.12 111 GLU A C 1
ATOM 894 O O . GLU A 1 111 ? 35.375 0.391 -15.259 1.00 69.12 111 GLU A O 1
ATOM 899 N N . PHE A 1 112 ? 36.601 2.205 -14.786 1.00 72.50 112 PHE A N 1
ATOM 900 C CA . PHE A 1 112 ? 35.518 2.943 -14.145 1.00 72.50 112 PHE A CA 1
ATOM 901 C C . PHE A 1 112 ? 34.349 3.235 -15.103 1.00 72.50 112 PHE A C 1
ATOM 903 O O . PHE A 1 112 ? 33.189 3.046 -14.734 1.00 72.50 112 PHE A O 1
ATOM 910 N N . LEU A 1 113 ? 34.634 3.648 -16.344 1.00 70.44 113 LEU A N 1
ATOM 911 C CA . LEU A 1 113 ? 33.596 3.947 -17.338 1.00 70.44 113 LEU A CA 1
ATOM 912 C C . LEU A 1 113 ? 32.880 2.680 -17.815 1.00 70.44 113 LEU A C 1
ATOM 914 O O . LEU A 1 113 ? 31.658 2.689 -17.963 1.00 70.44 113 LEU A O 1
ATOM 918 N N . VAL A 1 114 ? 33.625 1.582 -17.987 1.00 69.75 114 VAL A N 1
ATOM 919 C CA . VAL A 1 114 ? 33.055 0.252 -18.263 1.00 69.75 114 VAL A CA 1
ATOM 920 C C . VAL A 1 114 ? 32.105 -0.155 -17.138 1.00 69.75 114 VAL A C 1
ATOM 922 O O . VAL A 1 114 ? 31.001 -0.635 -17.392 1.00 69.75 114 VAL A O 1
ATOM 925 N N . THR A 1 115 ? 32.520 0.089 -15.894 1.00 68.19 115 THR A N 1
ATOM 926 C CA . THR A 1 115 ? 31.766 -0.289 -14.701 1.00 68.19 115 THR A CA 1
ATOM 927 C C . THR A 1 115 ? 30.431 0.436 -14.597 1.00 68.19 115 THR A C 1
ATOM 929 O O . THR A 1 115 ? 29.396 -0.217 -14.455 1.00 68.19 115 THR A O 1
ATOM 932 N N . MET A 1 116 ? 30.434 1.770 -14.684 1.00 70.88 116 MET A N 1
ATOM 933 C CA . MET A 1 116 ? 29.189 2.531 -14.554 1.00 70.88 116 MET A CA 1
ATOM 934 C C . MET A 1 116 ? 28.241 2.284 -15.727 1.00 70.88 116 MET A C 1
ATOM 936 O O . MET A 1 116 ? 27.069 1.994 -15.509 1.00 70.88 116 MET A O 1
ATOM 940 N N . GLY A 1 117 ? 28.753 2.314 -16.963 1.00 72.06 117 GLY A N 1
ATOM 941 C CA . GLY A 1 117 ? 27.914 2.122 -18.147 1.00 72.06 117 GLY A CA 1
ATOM 942 C C . GLY A 1 117 ? 27.240 0.749 -18.181 1.00 72.06 117 GLY A C 1
ATOM 943 O O . GLY A 1 117 ? 26.089 0.631 -18.602 1.00 72.06 117 GLY A O 1
ATOM 944 N N . LEU A 1 118 ? 27.921 -0.299 -17.707 1.00 72.19 118 LEU A N 1
ATOM 945 C CA . LEU A 1 118 ? 27.317 -1.625 -17.607 1.00 72.19 118 LEU A CA 1
ATOM 946 C C . LEU A 1 118 ? 26.260 -1.690 -16.497 1.00 72.19 118 LEU A C 1
ATOM 948 O O . LEU A 1 118 ? 25.189 -2.253 -16.717 1.00 72.19 118 LEU A O 1
ATOM 952 N N . ALA A 1 119 ? 26.539 -1.110 -15.326 1.00 73.75 119 ALA A N 1
ATOM 953 C CA . ALA A 1 119 ? 25.595 -1.091 -14.212 1.00 73.75 119 ALA A CA 1
ATOM 954 C C . ALA A 1 119 ? 24.289 -0.358 -14.573 1.00 73.75 119 ALA A C 1
ATOM 956 O O . ALA A 1 119 ? 23.213 -0.895 -14.306 1.00 73.75 119 ALA A O 1
ATOM 957 N N . ASP A 1 120 ? 24.379 0.796 -15.239 1.00 76.50 120 ASP A N 1
ATOM 958 C CA . ASP A 1 120 ? 23.216 1.598 -15.646 1.00 76.50 120 ASP A CA 1
ATOM 959 C C . ASP A 1 120 ? 22.366 0.877 -16.701 1.00 76.50 120 ASP A C 1
ATOM 961 O O . ASP A 1 120 ? 21.146 0.775 -16.566 1.00 76.50 120 ASP A O 1
ATOM 965 N N . ASN A 1 121 ? 23.007 0.289 -17.720 1.00 78.69 121 ASN A N 1
ATOM 966 C CA . ASN A 1 121 ? 22.302 -0.484 -18.746 1.00 78.69 121 ASN A CA 1
ATOM 967 C C . ASN A 1 121 ? 21.580 -1.696 -18.145 1.00 78.69 121 ASN A C 1
ATOM 969 O O . ASN A 1 121 ? 20.435 -1.981 -18.491 1.00 78.69 121 ASN A O 1
ATOM 973 N N . ILE A 1 122 ? 22.230 -2.402 -17.219 1.00 80.00 122 ILE A N 1
ATOM 974 C CA . ILE A 1 122 ? 21.618 -3.527 -16.510 1.00 80.00 122 ILE A CA 1
ATOM 975 C C . ILE A 1 122 ? 20.440 -3.051 -15.663 1.00 80.00 122 ILE A C 1
ATOM 977 O O . ILE A 1 122 ? 19.376 -3.662 -15.731 1.00 80.00 122 ILE A O 1
ATOM 981 N N . TYR A 1 123 ? 20.605 -1.970 -14.894 1.00 81.94 123 TYR A N 1
ATOM 982 C CA . TYR A 1 123 ? 19.540 -1.399 -14.070 1.00 81.94 123 TYR A CA 1
ATOM 983 C C . TYR A 1 123 ? 18.294 -1.100 -14.913 1.00 81.94 123 TYR A C 1
ATOM 985 O O . TYR A 1 123 ? 17.212 -1.611 -14.613 1.00 81.94 123 TYR A O 1
ATOM 993 N N . GLU A 1 124 ? 18.449 -0.332 -15.994 1.00 81.06 124 GLU A N 1
ATOM 994 C CA . GLU A 1 124 ? 17.325 0.103 -16.829 1.00 81.06 124 GLU A CA 1
ATOM 995 C C . GLU A 1 124 ? 16.629 -1.071 -17.524 1.00 81.06 124 GLU A C 1
ATOM 997 O O . GLU A 1 124 ? 15.405 -1.096 -17.644 1.00 81.06 124 GLU A O 1
ATOM 1002 N N . ILE A 1 125 ? 17.372 -2.102 -17.923 1.00 80.81 125 ILE A N 1
ATOM 1003 C CA . ILE A 1 125 ? 16.782 -3.277 -18.576 1.00 80.81 125 ILE A CA 1
ATOM 1004 C C . ILE A 1 125 ? 16.010 -4.128 -17.580 1.00 80.81 125 ILE A C 1
ATOM 1006 O O . ILE A 1 125 ? 14.881 -4.529 -17.868 1.00 80.81 125 ILE A O 1
ATOM 1010 N N . ILE A 1 126 ? 16.574 -4.367 -16.396 1.00 82.94 126 ILE A N 1
ATOM 1011 C CA . ILE A 1 126 ? 15.866 -5.068 -15.322 1.00 82.94 126 ILE A CA 1
ATOM 1012 C C . ILE A 1 126 ? 14.575 -4.323 -14.982 1.00 82.94 126 ILE A C 1
ATOM 1014 O O . ILE A 1 126 ? 13.518 -4.948 -14.892 1.00 82.94 126 ILE A O 1
ATOM 1018 N N . LYS A 1 127 ? 14.641 -2.994 -14.881 1.00 83.19 127 LYS A N 1
ATOM 1019 C CA . LYS A 1 127 ? 13.490 -2.133 -14.609 1.00 83.19 127 LYS A CA 1
ATOM 1020 C C . LYS A 1 127 ? 12.416 -2.238 -15.685 1.00 83.19 127 LYS A C 1
ATOM 1022 O O . LYS A 1 127 ? 11.311 -2.692 -15.400 1.00 83.19 127 LYS A O 1
ATOM 1027 N N . LEU A 1 128 ? 12.744 -1.875 -16.920 1.00 81.81 128 LEU A N 1
ATOM 1028 C CA . LEU A 1 128 ? 11.765 -1.726 -17.998 1.00 81.81 128 LEU A CA 1
ATOM 1029 C C . LEU A 1 128 ? 11.254 -3.071 -18.540 1.00 81.81 128 LEU A C 1
ATOM 1031 O O . LEU A 1 128 ? 10.111 -3.174 -18.981 1.00 81.81 128 LEU A O 1
ATOM 1035 N N . ARG A 1 129 ? 12.093 -4.118 -18.564 1.00 82.25 129 ARG A N 1
ATOM 1036 C CA . ARG A 1 129 ? 11.757 -5.399 -19.223 1.00 82.25 129 ARG A CA 1
ATOM 1037 C C . ARG A 1 129 ? 11.292 -6.487 -18.280 1.00 82.25 129 ARG A C 1
ATOM 1039 O O . ARG A 1 129 ? 10.592 -7.392 -18.726 1.00 82.25 129 ARG A O 1
ATOM 1046 N N . PHE A 1 130 ? 11.653 -6.405 -17.006 1.00 82.38 130 PHE A N 1
ATOM 1047 C CA . PHE A 1 130 ? 11.291 -7.427 -16.034 1.00 82.38 130 PHE A CA 1
ATOM 1048 C C . PHE A 1 130 ? 10.419 -6.836 -14.927 1.00 82.38 130 PHE A C 1
ATOM 1050 O O . PHE A 1 130 ? 9.283 -7.276 -14.761 1.00 82.38 130 PHE A O 1
ATOM 1057 N N . ALA A 1 131 ? 10.889 -5.807 -14.220 1.00 82.50 131 ALA A N 1
ATOM 1058 C CA . ALA A 1 131 ? 10.192 -5.262 -13.059 1.00 82.50 131 ALA A CA 1
ATOM 1059 C C . ALA A 1 131 ? 8.865 -4.569 -13.410 1.00 82.50 131 ALA A C 1
ATOM 1061 O O . ALA A 1 131 ? 7.852 -4.861 -12.785 1.00 82.50 131 ALA A O 1
ATOM 1062 N N . GLU A 1 132 ? 8.821 -3.692 -14.413 1.00 83.38 132 GLU A N 1
ATOM 1063 C CA . GLU A 1 132 ? 7.580 -3.007 -14.805 1.00 83.38 132 GLU A CA 1
ATOM 1064 C C . GLU A 1 132 ? 6.476 -3.973 -15.279 1.00 83.38 132 GLU A C 1
ATOM 1066 O O . GLU A 1 132 ? 5.337 -3.836 -14.825 1.00 83.38 132 GLU A O 1
ATOM 1071 N N . PRO A 1 133 ? 6.760 -4.992 -16.119 1.00 82.50 133 PRO A N 1
ATOM 1072 C CA . PRO A 1 133 ? 5.775 -6.024 -16.437 1.00 82.50 133 PRO A CA 1
ATOM 1073 C C . PRO A 1 133 ? 5.288 -6.805 -15.215 1.00 82.50 133 PRO A C 1
ATOM 1075 O O . PRO A 1 133 ? 4.089 -7.061 -15.107 1.00 82.50 133 PRO A O 1
ATOM 1078 N N . ILE A 1 134 ? 6.191 -7.154 -14.289 1.00 80.38 134 ILE A N 1
ATOM 1079 C CA . ILE A 1 134 ? 5.837 -7.802 -13.018 1.00 80.38 134 ILE A CA 1
ATOM 1080 C C . ILE A 1 134 ? 4.897 -6.900 -12.212 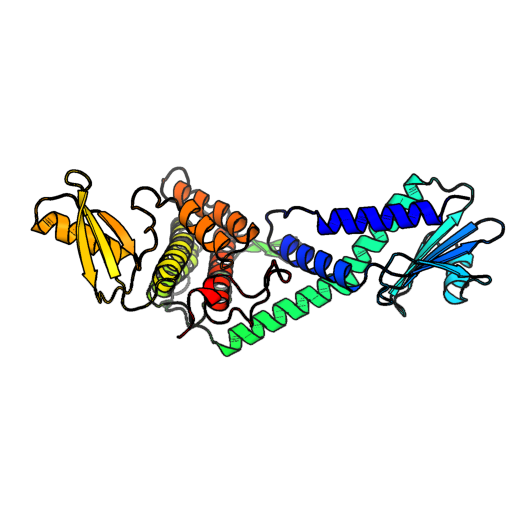1.00 80.38 134 ILE A C 1
ATOM 1082 O O . ILE A 1 134 ? 3.852 -7.358 -11.761 1.00 80.38 134 ILE A O 1
ATOM 1086 N N . LEU A 1 135 ? 5.237 -5.619 -12.070 1.00 80.25 135 LEU A N 1
ATOM 1087 C CA . LEU A 1 135 ? 4.429 -4.638 -11.354 1.00 80.25 135 LEU A CA 1
ATOM 1088 C C . LEU A 1 135 ? 3.034 -4.509 -11.974 1.00 80.25 135 LEU A C 1
ATOM 1090 O O . LEU A 1 135 ? 2.033 -4.568 -11.266 1.00 80.25 135 LEU A O 1
ATOM 1094 N N . LYS A 1 136 ? 2.959 -4.412 -13.303 1.00 81.25 136 LYS A N 1
ATOM 1095 C CA . LYS A 1 136 ? 1.688 -4.341 -14.028 1.00 81.25 136 LYS A CA 1
ATOM 1096 C C . LYS A 1 136 ? 0.841 -5.600 -13.832 1.00 81.25 136 LYS A C 1
ATOM 1098 O O . LYS A 1 136 ? -0.368 -5.494 -13.646 1.00 81.25 136 LYS A O 1
ATOM 1103 N N . ASP A 1 137 ? 1.451 -6.783 -13.876 1.00 81.50 137 ASP A N 1
ATOM 1104 C CA . ASP A 1 137 ? 0.766 -8.049 -13.583 1.00 81.50 137 ASP A CA 1
ATOM 1105 C C . ASP A 1 137 ? 0.247 -8.084 -12.139 1.00 81.50 137 ASP A C 1
ATOM 1107 O O . ASP A 1 137 ? -0.899 -8.466 -11.899 1.00 81.50 137 ASP A O 1
ATOM 1111 N N . TRP A 1 138 ? 1.055 -7.630 -11.180 1.00 81.94 138 TRP A N 1
ATOM 1112 C CA . TRP A 1 138 ? 0.671 -7.551 -9.774 1.00 81.94 138 TRP A CA 1
ATOM 1113 C C . TRP A 1 138 ? -0.507 -6.608 -9.547 1.00 81.94 138 TRP A C 1
ATOM 1115 O O . TRP A 1 138 ? -1.483 -7.002 -8.906 1.00 81.94 138 TRP A O 1
ATOM 1125 N N . ASP A 1 139 ? -0.454 -5.408 -10.121 1.00 80.38 139 ASP A N 1
ATOM 1126 C CA . ASP A 1 139 ? -1.537 -4.430 -10.037 1.00 80.38 139 ASP A CA 1
ATOM 1127 C C . ASP A 1 139 ? -2.817 -4.961 -10.696 1.00 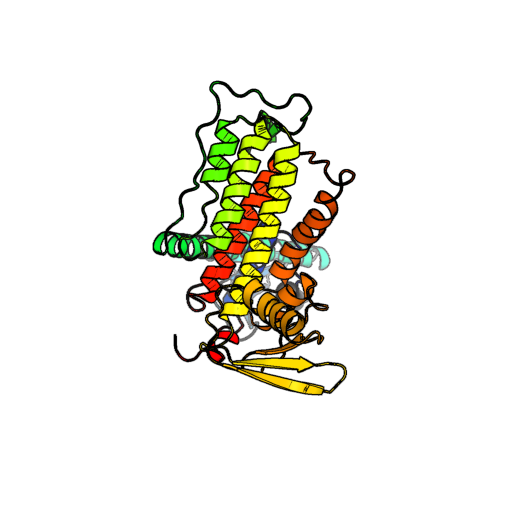80.38 139 ASP A C 1
ATOM 1129 O O . ASP A 1 139 ? -3.910 -4.775 -10.164 1.00 80.38 139 ASP A O 1
ATOM 1133 N N . ASN A 1 140 ? -2.708 -5.668 -11.826 1.00 83.56 140 ASN A N 1
ATOM 1134 C CA . ASN A 1 140 ? -3.861 -6.284 -12.485 1.00 83.56 140 ASN A CA 1
ATOM 1135 C C . ASN A 1 140 ? -4.486 -7.398 -11.637 1.00 83.56 140 ASN A C 1
ATOM 1137 O O . ASN A 1 140 ? -5.709 -7.473 -11.536 1.00 83.56 140 ASN A O 1
ATOM 1141 N N . LYS A 1 141 ? -3.669 -8.250 -11.007 1.00 84.31 141 LYS A N 1
ATOM 1142 C CA . LYS A 1 141 ? -4.151 -9.306 -10.104 1.00 84.31 141 LYS A CA 1
ATOM 1143 C C . LYS A 1 141 ? -4.820 -8.731 -8.863 1.00 84.31 141 LYS A C 1
ATOM 1145 O O . LYS A 1 141 ? -5.869 -9.227 -8.461 1.00 84.31 141 LYS A O 1
ATOM 1150 N N . GLU A 1 142 ? -4.236 -7.688 -8.274 1.00 84.56 142 GLU A N 1
ATOM 1151 C CA . GLU A 1 142 ? -4.826 -6.981 -7.134 1.00 84.56 142 GLU A CA 1
ATOM 1152 C C . GLU A 1 142 ? -6.172 -6.354 -7.522 1.00 84.56 142 GLU A C 1
ATOM 1154 O O . GLU A 1 142 ? -7.163 -6.566 -6.826 1.00 84.56 142 GLU A O 1
ATOM 1159 N N . LYS A 1 143 ? -6.244 -5.665 -8.668 1.00 86.44 143 LYS A N 1
ATOM 1160 C CA . LYS A 1 143 ? -7.496 -5.091 -9.187 1.00 86.44 143 LYS A CA 1
ATOM 1161 C C . LYS A 1 143 ? -8.565 -6.149 -9.441 1.00 86.44 143 LYS A C 1
ATOM 1163 O O . LYS A 1 143 ? -9.673 -5.994 -8.946 1.00 86.44 143 LYS A O 1
ATOM 1168 N N . ALA A 1 144 ? -8.229 -7.240 -10.127 1.00 88.00 144 ALA A N 1
ATOM 1169 C CA . ALA A 1 144 ? -9.174 -8.328 -10.386 1.00 88.00 144 ALA A CA 1
ATOM 1170 C C . ALA A 1 144 ? -9.710 -8.941 -9.080 1.00 88.00 144 ALA A C 1
ATOM 1172 O O . ALA A 1 144 ? -10.898 -9.228 -8.951 1.00 88.00 144 ALA A O 1
ATOM 1173 N N . LEU A 1 145 ? -8.839 -9.099 -8.079 1.00 88.12 145 LEU A N 1
ATOM 1174 C CA . LEU A 1 145 ? -9.229 -9.575 -6.756 1.00 88.12 145 LEU A CA 1
ATOM 1175 C C . LEU A 1 145 ? -10.148 -8.577 -6.027 1.00 88.12 145 LEU A C 1
ATOM 1177 O O . LEU A 1 145 ? -11.078 -8.984 -5.331 1.00 88.12 145 LEU A O 1
ATOM 1181 N N . PHE A 1 146 ? -9.895 -7.278 -6.165 1.00 91.06 146 PHE A N 1
ATOM 1182 C CA . PHE A 1 146 ? -10.734 -6.227 -5.588 1.00 91.06 146 PHE A CA 1
ATOM 1183 C C . PHE A 1 146 ? -12.112 -6.178 -6.260 1.00 91.06 146 PHE A C 1
ATOM 1185 O O . PHE A 1 146 ? -13.124 -6.087 -5.567 1.00 91.06 146 PHE A O 1
ATOM 1192 N N . GLU A 1 147 ? -12.161 -6.315 -7.584 1.00 92.56 147 GLU A N 1
ATOM 1193 C CA . GLU A 1 147 ? -13.399 -6.398 -8.362 1.00 92.56 147 GLU A CA 1
ATOM 1194 C C . GLU A 1 147 ? -14.255 -7.608 -7.964 1.00 92.56 147 GLU A C 1
ATOM 1196 O O . GLU A 1 147 ? -15.469 -7.469 -7.834 1.00 92.56 147 GLU A O 1
ATOM 1201 N N . GLU A 1 148 ? -13.640 -8.767 -7.697 1.00 93.12 148 GLU A N 1
ATOM 1202 C CA . GLU A 1 148 ? -14.348 -9.966 -7.221 1.00 93.12 148 GLU A CA 1
ATOM 1203 C C . GLU A 1 148 ? -15.049 -9.742 -5.874 1.00 93.12 148 GLU A C 1
ATOM 1205 O O . GLU A 1 148 ? -16.173 -10.201 -5.672 1.00 93.12 148 GLU A O 1
ATOM 1210 N N . VAL A 1 149 ? -14.399 -9.036 -4.944 1.00 93.88 149 VAL A N 1
ATOM 1211 C CA . VAL A 1 149 ? -14.996 -8.689 -3.642 1.00 93.88 149 VAL A CA 1
ATOM 1212 C C . VAL A 1 149 ? -16.072 -7.613 -3.796 1.00 93.88 149 VAL A C 1
ATOM 1214 O O . VAL A 1 149 ? -17.075 -7.616 -3.077 1.00 93.88 149 VAL A O 1
ATOM 1217 N N . GLY A 1 150 ? -15.877 -6.703 -4.745 1.00 94.62 150 GLY A N 1
ATOM 1218 C CA . GLY A 1 150 ? -16.778 -5.598 -5.023 1.00 94.62 150 GLY A CA 1
ATOM 1219 C C . GLY A 1 150 ? -16.563 -4.395 -4.106 1.00 94.62 150 GLY A C 1
ATOM 1220 O O . GLY A 1 150 ? -15.887 -4.451 -3.072 1.00 94.62 150 GLY A O 1
ATOM 1221 N N . TYR A 1 151 ? -17.189 -3.285 -4.492 1.00 94.62 151 TYR A N 1
ATOM 1222 C CA . TYR A 1 151 ? -16.997 -1.974 -3.880 1.00 94.62 151 TYR A CA 1
ATOM 1223 C C . TYR A 1 151 ? -18.262 -1.453 -3.197 1.00 94.62 151 TYR A C 1
ATOM 1225 O O . TYR A 1 151 ? -19.384 -1.723 -3.623 1.00 94.62 151 TYR A O 1
ATOM 1233 N N . GLN A 1 152 ? -18.065 -0.677 -2.135 1.00 93.50 152 GLN A N 1
ATOM 1234 C CA . GLN A 1 152 ? -19.105 0.107 -1.481 1.00 93.50 152 GLN A CA 1
ATOM 1235 C C . GLN A 1 152 ? -19.326 1.405 -2.257 1.00 93.50 152 GLN A C 1
ATOM 1237 O O . GLN A 1 152 ? -18.376 2.034 -2.723 1.00 93.50 152 GLN A O 1
ATOM 1242 N N . THR A 1 153 ? -20.581 1.827 -2.365 1.00 90.81 153 THR A N 1
ATOM 1243 C CA . THR A 1 153 ? -20.936 3.111 -2.973 1.00 90.81 153 THR A CA 1
ATOM 1244 C C . THR A 1 153 ? -20.922 4.206 -1.915 1.00 90.81 153 THR A C 1
ATOM 1246 O O . THR A 1 153 ? -21.517 4.052 -0.849 1.00 90.81 153 THR A O 1
ATOM 1249 N N . TRP A 1 154 ? -20.264 5.327 -2.209 1.00 91.69 154 TRP A N 1
ATOM 1250 C CA . TRP A 1 154 ? -20.293 6.498 -1.338 1.00 91.69 154 TRP A CA 1
ATOM 1251 C C . TRP A 1 154 ? -21.705 7.080 -1.234 1.00 91.69 154 TRP A C 1
ATOM 1253 O O . TRP A 1 154 ? -22.408 7.231 -2.230 1.00 91.69 154 TRP A O 1
ATOM 1263 N N . GLU A 1 155 ? -22.110 7.481 -0.031 1.00 90.19 155 GLU A N 1
ATOM 1264 C CA . GLU A 1 155 ? -23.430 8.075 0.212 1.00 90.19 155 GLU A CA 1
ATOM 1265 C C . GLU A 1 155 ? -23.344 9.603 0.140 1.00 90.19 155 GLU A C 1
ATOM 1267 O O . GLU A 1 155 ? -23.639 10.312 1.108 1.00 90.19 155 GLU A O 1
ATOM 1272 N N . ILE A 1 156 ? -22.858 10.126 -0.982 1.00 82.12 156 ILE A N 1
ATOM 1273 C CA . ILE A 1 156 ? -22.659 11.563 -1.180 1.00 82.12 156 ILE A CA 1
ATOM 1274 C C . ILE A 1 156 ? -24.006 12.199 -1.535 1.00 82.12 156 ILE A C 1
ATOM 1276 O O . ILE A 1 156 ? -24.658 11.798 -2.496 1.00 82.12 156 ILE A O 1
ATOM 1280 N N . MET A 1 157 ? -24.434 13.198 -0.760 1.00 75.44 157 MET A N 1
ATOM 1281 C CA . MET A 1 157 ? -25.616 13.983 -1.123 1.00 75.44 157 MET A CA 1
ATOM 1282 C C . MET A 1 157 ? -25.304 14.869 -2.336 1.00 75.44 157 MET A C 1
ATOM 1284 O O . MET A 1 157 ? -24.179 15.368 -2.434 1.00 75.44 157 MET A O 1
ATOM 1288 N N . PRO A 1 158 ? -26.280 15.101 -3.232 1.00 69.38 158 PRO A N 1
ATOM 1289 C CA . PRO A 1 158 ? -26.103 16.035 -4.331 1.00 69.38 158 PRO A CA 1
ATOM 1290 C C . PRO A 1 158 ? -25.743 17.418 -3.787 1.00 69.38 158 PRO A C 1
ATOM 1292 O O . PRO A 1 158 ? -26.298 17.893 -2.795 1.00 69.38 158 PRO A O 1
ATOM 1295 N N . PHE A 1 159 ? -24.766 18.034 -4.434 1.00 70.38 159 PHE A N 1
ATOM 1296 C CA . PHE A 1 159 ? -24.256 19.348 -4.073 1.00 70.38 159 PHE A CA 1
ATOM 1297 C C . PHE A 1 159 ? -25.220 20.448 -4.544 1.00 70.38 159 PHE A C 1
ATOM 1299 O O . PHE A 1 159 ? -25.978 20.210 -5.489 1.00 70.38 159 PHE A O 1
ATOM 1306 N N . PRO A 1 160 ? -25.201 21.648 -3.934 1.00 70.62 160 PRO A N 1
ATOM 1307 C CA . PRO A 1 160 ? -25.970 22.787 -4.426 1.00 70.62 160 PRO A CA 1
ATOM 1308 C C . PRO A 1 160 ? -25.680 23.085 -5.904 1.00 70.62 160 PRO A C 1
ATOM 1310 O O . PRO A 1 160 ? -24.548 22.922 -6.363 1.00 70.62 160 PRO A O 1
ATOM 1313 N N . GLU A 1 161 ? -26.689 23.554 -6.643 1.00 71.56 161 GLU A N 1
ATOM 1314 C CA . GLU A 1 161 ? -26.529 23.932 -8.050 1.00 71.56 161 GLU A CA 1
ATOM 1315 C C . GLU A 1 161 ? -25.481 25.054 -8.198 1.00 71.56 161 GLU A C 1
ATOM 1317 O O . GLU A 1 161 ? -25.567 26.090 -7.541 1.00 71.56 161 GLU A O 1
ATOM 1322 N N . ASN A 1 162 ? -24.500 24.848 -9.086 1.00 72.56 162 ASN A N 1
ATOM 1323 C CA . ASN A 1 162 ? -23.409 25.783 -9.411 1.00 72.56 162 ASN A CA 1
ATOM 1324 C C . ASN A 1 162 ? -22.490 26.164 -8.230 1.00 72.56 162 ASN A C 1
ATOM 1326 O O . ASN A 1 162 ? -22.422 27.341 -7.850 1.00 72.56 162 ASN A O 1
ATOM 1330 N N . PRO A 1 163 ? -21.730 25.212 -7.658 1.00 79.69 163 PRO A N 1
ATOM 1331 C CA . PRO A 1 163 ? -20.789 25.539 -6.600 1.00 79.69 163 PRO A CA 1
ATOM 1332 C C . PRO A 1 163 ? -19.655 26.424 -7.116 1.00 79.69 163 PRO A C 1
ATOM 1334 O O . PRO A 1 163 ? -19.147 26.230 -8.220 1.00 79.69 163 PRO A O 1
ATOM 1337 N N . LYS A 1 164 ? -19.243 27.394 -6.298 1.00 80.69 164 LYS A N 1
ATOM 1338 C CA . LYS A 1 164 ? -18.087 28.251 -6.575 1.00 80.69 164 LYS A CA 1
ATOM 1339 C C . LYS A 1 164 ? -16.886 27.777 -5.756 1.00 80.69 164 LYS A C 1
ATOM 1341 O O . LYS A 1 164 ? -17.090 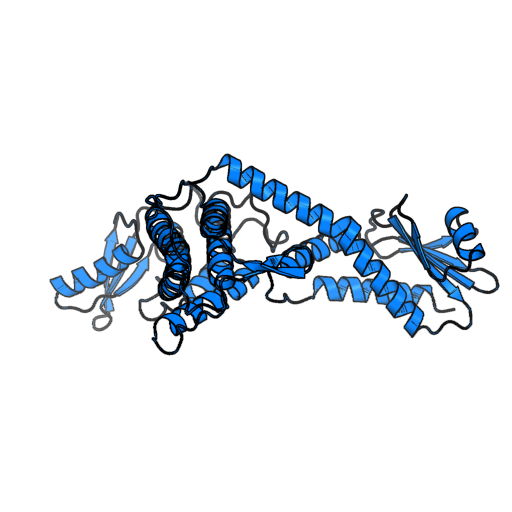27.429 -4.591 1.00 80.69 164 LYS A O 1
ATOM 1346 N N . PRO A 1 165 ? -15.673 27.785 -6.333 1.00 81.19 165 PRO A N 1
ATOM 1347 C CA . PRO A 1 165 ? -14.472 27.441 -5.593 1.00 81.19 165 PRO A CA 1
ATOM 1348 C C . PRO A 1 165 ? -14.213 28.481 -4.500 1.00 81.19 165 PRO A C 1
ATOM 1350 O O . PRO A 1 165 ? -14.464 29.676 -4.698 1.00 81.19 165 PRO A O 1
ATOM 1353 N N . CYS A 1 166 ? -13.684 28.042 -3.361 1.00 75.12 166 CYS A N 1
ATOM 1354 C CA . CYS A 1 166 ? -13.196 28.950 -2.327 1.00 75.12 166 CYS A CA 1
ATOM 1355 C C . CYS A 1 166 ? -12.106 29.878 -2.897 1.00 75.12 166 CYS A C 1
ATOM 1357 O O . CYS A 1 166 ? -11.086 29.420 -3.407 1.00 75.12 166 CYS A O 1
ATOM 1359 N N . LEU A 1 167 ? -12.299 31.195 -2.795 1.00 68.44 167 LEU A N 1
ATOM 1360 C CA . LEU A 1 167 ? -11.374 32.193 -3.356 1.00 68.44 167 LEU A CA 1
ATOM 1361 C C . LEU A 1 167 ? -10.065 32.334 -2.563 1.00 68.44 167 LEU A C 1
ATOM 1363 O O . LEU A 1 167 ? -9.110 32.920 -3.061 1.00 68.44 167 LEU A O 1
ATOM 1367 N N . GLN A 1 168 ? -10.028 31.821 -1.331 1.00 62.16 168 GLN A N 1
ATOM 1368 C CA . GLN A 1 168 ? -8.848 31.853 -0.455 1.00 62.16 168 GLN A CA 1
ATOM 1369 C C . GLN A 1 168 ? -7.816 30.778 -0.823 1.00 62.16 168 GLN A C 1
ATOM 1371 O O . GLN A 1 168 ? -6.720 30.747 -0.275 1.00 62.16 168 GLN A O 1
ATOM 1376 N N . ILE A 1 169 ? -8.167 29.904 -1.763 1.00 59.31 169 ILE A N 1
ATOM 1377 C CA . ILE A 1 169 ? -7.420 28.711 -2.114 1.00 59.31 169 ILE A CA 1
ATOM 1378 C C . ILE A 1 169 ? -6.634 28.970 -3.409 1.00 59.31 169 ILE A C 1
ATOM 1380 O O . ILE A 1 169 ? -7.202 28.972 -4.499 1.00 59.31 169 ILE A O 1
ATOM 1384 N N . SER A 1 170 ? -5.307 29.114 -3.318 1.00 53.53 170 SER A N 1
ATOM 1385 C CA . SER A 1 170 ? -4.379 28.961 -4.466 1.00 53.53 170 SER A CA 1
ATOM 1386 C C . SER A 1 170 ? -4.361 27.519 -5.021 1.00 53.53 170 SER A C 1
ATOM 1388 O O . SER A 1 170 ? -3.914 27.261 -6.138 1.00 53.53 170 SER A O 1
ATOM 1390 N N . ALA A 1 171 ? -4.902 26.597 -4.226 1.00 56.66 171 ALA A N 1
ATOM 1391 C CA . ALA A 1 171 ? -4.892 25.139 -4.275 1.00 56.66 171 ALA A CA 1
ATOM 1392 C C . ALA A 1 171 ? -5.832 24.455 -5.293 1.00 56.66 171 ALA A C 1
ATOM 1394 O O . ALA A 1 171 ? -5.787 23.230 -5.403 1.00 56.66 171 ALA A O 1
ATOM 1395 N N . PHE A 1 172 ? -6.684 25.175 -6.035 1.00 66.12 172 PHE A N 1
ATOM 1396 C CA . PHE A 1 172 ? -7.531 24.570 -7.082 1.00 66.12 172 PHE A CA 1
ATOM 1397 C C . PHE A 1 172 ? -6.830 24.519 -8.430 1.00 66.12 172 PHE A C 1
ATOM 1399 O O . PHE A 1 172 ? -7.445 24.793 -9.452 1.00 66.12 172 PHE A O 1
ATOM 1406 N N . SER A 1 173 ? -5.547 24.187 -8.447 1.00 63.62 173 SER A N 1
ATOM 1407 C CA . SER A 1 173 ? -4.809 23.973 -9.685 1.00 63.62 173 SER A CA 1
ATOM 1408 C C . SER A 1 173 ? -4.163 22.595 -9.637 1.00 63.62 173 SER A C 1
ATOM 1410 O O . SER A 1 173 ? -3.590 22.220 -8.617 1.00 63.62 173 SER A O 1
ATOM 1412 N N . ARG A 1 174 ? -4.257 21.834 -10.726 1.00 65.06 174 ARG A N 1
ATOM 1413 C CA . ARG A 1 174 ? -3.537 20.570 -10.914 1.00 65.06 174 ARG A CA 1
ATOM 1414 C C . ARG A 1 174 ? -2.516 20.719 -12.030 1.00 65.06 174 ARG A C 1
ATOM 1416 O O . ARG A 1 174 ? -2.788 21.410 -13.012 1.00 65.06 174 ARG A O 1
ATOM 1423 N N . LEU A 1 175 ? -1.404 20.005 -11.913 1.00 63.06 175 LEU A N 1
ATOM 1424 C CA . LEU A 1 175 ? -0.483 19.800 -13.024 1.00 63.06 175 LEU A CA 1
ATOM 1425 C C . LEU A 1 175 ? -1.075 18.737 -13.963 1.00 63.06 175 LEU A C 1
ATOM 1427 O O . LEU A 1 175 ? -1.412 17.636 -13.524 1.00 63.06 175 LEU A O 1
ATOM 1431 N N . THR A 1 176 ? -1.256 19.061 -15.239 1.00 66.00 176 THR A N 1
ATOM 1432 C CA . THR A 1 176 ? -1.676 18.099 -16.263 1.00 66.00 176 THR A CA 1
ATOM 1433 C C . THR A 1 176 ? -0.508 17.189 -16.644 1.00 66.00 176 THR A C 1
ATOM 1435 O O . THR A 1 176 ? 0.653 17.485 -16.359 1.00 66.00 176 THR A O 1
ATOM 1438 N N . TYR A 1 177 ? -0.794 16.083 -17.338 1.00 58.03 177 TYR A N 1
ATOM 1439 C CA . TYR A 1 177 ? 0.247 15.208 -17.899 1.00 58.03 177 TYR A CA 1
ATOM 1440 C C . TYR A 1 177 ? 1.195 15.935 -18.867 1.00 58.03 177 TYR A C 1
ATOM 1442 O O . TYR A 1 177 ? 2.312 15.481 -19.087 1.00 58.03 177 TYR A O 1
ATOM 1450 N N . GLU A 1 178 ? 0.756 17.065 -19.417 1.00 65.56 178 GLU A N 1
ATOM 1451 C CA . GLU A 1 178 ? 1.523 17.925 -20.320 1.00 65.56 178 GLU A CA 1
ATOM 1452 C C . GLU A 1 178 ? 2.381 18.954 -19.558 1.00 65.56 178 GLU A C 1
ATOM 1454 O O . GLU A 1 178 ? 3.114 19.725 -20.169 1.00 65.56 178 GLU A O 1
ATOM 1459 N N . GLY A 1 179 ? 2.333 18.948 -18.219 1.00 64.25 179 GLY A N 1
ATOM 1460 C CA . GLY A 1 179 ? 3.084 19.867 -17.363 1.00 64.25 179 GLY A CA 1
ATOM 1461 C C . GLY A 1 179 ? 2.426 21.237 -17.188 1.00 64.25 179 GLY A C 1
ATOM 1462 O O . GLY A 1 179 ? 3.061 22.155 -16.672 1.00 64.25 179 GLY A O 1
ATOM 1463 N N . GLU A 1 180 ? 1.165 21.396 -17.593 1.00 73.69 180 GLU A N 1
ATOM 1464 C CA . GLU A 1 180 ? 0.437 22.662 -17.498 1.00 73.69 180 GLU A CA 1
ATOM 1465 C C . GLU A 1 180 ? -0.397 22.742 -16.217 1.00 73.69 180 GLU A C 1
ATOM 1467 O O . GLU A 1 180 ? -0.971 21.753 -15.767 1.00 73.69 180 GLU A O 1
ATOM 1472 N N . MET A 1 181 ? -0.519 23.933 -15.631 1.00 68.31 181 MET A N 1
ATOM 1473 C CA . MET A 1 181 ? -1.412 24.151 -14.491 1.00 68.31 181 MET A CA 1
ATOM 1474 C C . MET A 1 181 ? -2.837 24.410 -14.989 1.00 68.31 181 MET A C 1
ATOM 1476 O O . MET A 1 181 ? -3.082 25.374 -15.710 1.00 68.31 181 MET A O 1
ATOM 1480 N N . SER A 1 182 ? -3.786 23.565 -14.584 1.00 73.50 182 SER A N 1
ATOM 1481 C CA . SER A 1 182 ? -5.208 23.683 -14.938 1.00 73.50 182 SER A CA 1
ATOM 1482 C C . SER A 1 182 ? -6.085 23.790 -13.690 1.00 73.50 182 SER A C 1
ATOM 1484 O O . SER A 1 182 ? -5.779 23.137 -12.690 1.00 73.50 182 SER A O 1
ATOM 1486 N N . PRO A 1 183 ? -7.173 24.582 -13.714 1.00 78.19 183 PRO A N 1
ATOM 1487 C CA . PRO A 1 183 ? -8.062 24.699 -12.570 1.00 78.19 183 PRO A CA 1
ATOM 1488 C C . PRO A 1 183 ? -8.788 23.376 -12.289 1.00 78.19 183 PRO A C 1
ATOM 1490 O O . PRO A 1 183 ? -9.249 22.698 -13.207 1.00 78.19 183 PRO A O 1
ATOM 1493 N N . LEU A 1 184 ? -8.912 23.020 -11.013 1.00 79.56 184 LEU A N 1
ATOM 1494 C CA . LEU A 1 184 ? -9.647 21.851 -10.547 1.00 79.56 184 LEU A CA 1
ATOM 1495 C C . LEU A 1 184 ? -11.141 22.195 -10.462 1.00 79.56 184 LEU A C 1
ATOM 1497 O O . LEU A 1 184 ? -11.531 23.096 -9.716 1.00 79.56 184 LEU A O 1
ATOM 1501 N N . SER A 1 185 ? -11.989 21.494 -11.214 1.00 85.31 185 SER A N 1
ATOM 1502 C CA . SER A 1 185 ? -13.442 21.670 -11.119 1.00 85.31 185 SER A CA 1
ATOM 1503 C C . SER A 1 185 ? -14.044 20.847 -9.976 1.00 85.31 185 SER A C 1
ATOM 1505 O O . SER A 1 185 ? -13.463 19.869 -9.502 1.00 85.31 185 SER A O 1
ATOM 1507 N N . TYR A 1 186 ? -15.263 21.199 -9.569 1.00 86.44 186 TYR A N 1
ATOM 1508 C CA . TYR A 1 186 ? -16.060 20.374 -8.660 1.00 86.44 186 TYR A CA 1
ATOM 1509 C C . TYR A 1 186 ? -16.219 18.934 -9.188 1.00 86.44 186 TYR A C 1
ATOM 1511 O O . TYR A 1 186 ? -16.053 17.965 -8.446 1.00 86.44 186 TYR A O 1
ATOM 1519 N N . GLN A 1 187 ? -16.488 18.780 -10.488 1.00 87.31 187 GLN A N 1
ATOM 1520 C CA . GLN A 1 187 ? -16.644 17.479 -11.137 1.00 87.31 187 GLN A CA 1
ATOM 1521 C C . GLN A 1 187 ? -15.350 16.657 -11.097 1.00 87.31 187 GLN A C 1
ATOM 1523 O O . GLN A 1 187 ? -15.421 15.439 -10.936 1.00 87.31 187 GLN A O 1
ATOM 1528 N N . ASP A 1 188 ? -14.179 17.299 -11.183 1.00 85.69 188 ASP A N 1
ATOM 1529 C CA . ASP A 1 188 ? -12.892 16.613 -11.028 1.00 85.69 188 ASP A CA 1
ATOM 1530 C C . ASP A 1 188 ? -12.735 16.028 -9.618 1.00 85.69 188 ASP A C 1
ATOM 1532 O O . ASP A 1 188 ? -12.289 14.889 -9.482 1.00 85.69 188 ASP A O 1
ATOM 1536 N N . ILE A 1 189 ? -13.124 16.772 -8.575 1.00 87.62 189 ILE A N 1
ATOM 1537 C CA . ILE A 1 189 ? -13.077 16.302 -7.178 1.00 87.62 189 ILE A CA 1
ATOM 1538 C C . ILE A 1 189 ? -14.011 15.107 -6.992 1.00 87.62 189 ILE A C 1
ATOM 1540 O O . ILE A 1 189 ? -13.593 14.066 -6.489 1.00 87.62 189 ILE A O 1
ATOM 1544 N N . VAL A 1 190 ? -15.265 15.225 -7.440 1.00 89.19 190 VAL A N 1
ATOM 1545 C CA . VAL A 1 190 ? -16.249 14.134 -7.344 1.00 89.19 190 VAL A CA 1
ATOM 1546 C C . VAL A 1 190 ? -15.769 12.893 -8.089 1.00 89.19 190 VAL A C 1
ATOM 1548 O O . VAL A 1 190 ? -15.864 11.786 -7.563 1.00 89.19 190 VAL A O 1
ATOM 1551 N N . SER A 1 191 ? -15.231 13.068 -9.298 1.00 87.62 191 SER A N 1
ATOM 1552 C CA . SER A 1 191 ? -14.686 11.973 -10.099 1.00 87.62 191 SER A CA 1
ATOM 1553 C C . SER A 1 191 ? -13.545 11.258 -9.370 1.00 87.62 191 SER A C 1
ATOM 1555 O O . SER A 1 191 ? -13.557 10.034 -9.270 1.00 87.62 191 SER A O 1
ATOM 1557 N N . GLN A 1 192 ? -12.608 12.004 -8.774 1.00 87.69 192 GLN A N 1
ATOM 1558 C CA . GLN A 1 192 ? -11.486 11.430 -8.022 1.00 87.69 192 GLN A CA 1
ATOM 1559 C C . GLN A 1 192 ? -11.922 10.715 -6.737 1.00 87.69 192 GLN A C 1
ATOM 1561 O O . GLN A 1 192 ? -11.436 9.619 -6.439 1.00 87.69 192 GLN A O 1
ATOM 1566 N N . VAL A 1 193 ? -12.870 11.292 -5.994 1.00 90.31 193 VAL A N 1
ATOM 1567 C CA . VAL A 1 193 ? -13.437 10.652 -4.798 1.00 90.31 193 VAL A CA 1
ATOM 1568 C C . VAL A 1 193 ? -14.171 9.364 -5.174 1.00 90.31 193 VAL A C 1
ATOM 1570 O O . VAL A 1 193 ? -13.978 8.343 -4.520 1.00 90.31 193 VAL A O 1
ATOM 1573 N N . ASN A 1 194 ? -14.945 9.364 -6.261 1.00 88.62 194 ASN A N 1
ATOM 1574 C CA . ASN A 1 194 ? -15.637 8.166 -6.743 1.00 88.62 194 ASN A CA 1
ATOM 1575 C C . ASN A 1 194 ? -14.678 7.105 -7.305 1.00 88.62 194 ASN A C 1
ATOM 1577 O O . ASN A 1 194 ? -14.906 5.912 -7.110 1.00 88.62 194 ASN A O 1
ATOM 1581 N N . ALA A 1 195 ? -13.583 7.515 -7.951 1.00 86.50 195 ALA A N 1
ATOM 1582 C CA . ALA A 1 195 ? -12.535 6.600 -8.402 1.00 86.50 195 ALA A CA 1
ATOM 1583 C C . ALA A 1 195 ? -11.836 5.896 -7.224 1.00 86.50 195 ALA A C 1
ATOM 1585 O O . ALA A 1 195 ? -11.363 4.766 -7.357 1.00 86.50 195 ALA A O 1
ATOM 1586 N N . SER A 1 196 ? -11.813 6.534 -6.054 1.00 88.50 196 SER A N 1
ATOM 1587 C CA . SER A 1 196 ? -11.308 5.954 -4.812 1.00 88.50 196 SER A CA 1
ATOM 1588 C C . SER A 1 196 ? -12.420 5.152 -4.135 1.00 88.50 196 SER A C 1
ATOM 1590 O O . SER A 1 196 ? -13.194 5.689 -3.354 1.00 88.50 196 SER A O 1
ATOM 1592 N N . SER A 1 197 ? -12.534 3.862 -4.449 1.00 87.44 197 SER A N 1
ATOM 1593 C CA . SER A 1 197 ? -13.609 3.002 -3.933 1.00 87.44 197 SER A CA 1
ATOM 1594 C C . SER A 1 197 ? -13.144 2.074 -2.802 1.00 87.44 197 SER A C 1
ATOM 1596 O O . SER A 1 197 ? -12.089 1.438 -2.882 1.00 87.44 197 SER A O 1
ATOM 1598 N N . LEU A 1 198 ? -13.947 1.969 -1.740 1.00 94.88 198 LEU A N 1
ATOM 1599 C CA . LEU A 1 198 ? -13.700 1.076 -0.601 1.00 94.88 198 LEU A CA 1
ATOM 1600 C C . LEU A 1 198 ? -14.317 -0.305 -0.851 1.00 94.88 198 LEU A C 1
ATOM 1602 O O . LEU A 1 198 ? -15.427 -0.391 -1.364 1.00 94.88 198 LEU A O 1
ATOM 1606 N N . LEU A 1 199 ? -13.645 -1.388 -0.468 1.00 95.81 199 LEU A N 1
ATOM 1607 C CA . LEU A 1 199 ? -14.159 -2.749 -0.664 1.00 95.81 199 LEU A CA 1
ATOM 1608 C C . LEU A 1 199 ? -15.318 -3.093 0.280 1.00 95.81 199 LEU A C 1
ATOM 1610 O O . LEU A 1 199 ? -15.342 -2.662 1.433 1.00 95.81 199 LEU A O 1
ATOM 1614 N N . THR A 1 200 ? -16.252 -3.933 -0.171 1.00 95.50 200 THR A N 1
ATOM 1615 C CA . THR A 1 200 ? -17.413 -4.407 0.624 1.00 95.50 200 THR A CA 1
ATOM 1616 C C . THR A 1 200 ? -17.018 -5.201 1.870 1.00 95.50 200 THR A C 1
ATOM 1618 O O . THR A 1 200 ? -17.764 -5.241 2.845 1.00 95.50 200 THR A O 1
ATOM 1621 N N . CYS A 1 201 ? -15.829 -5.806 1.869 1.00 92.75 201 CYS A N 1
ATOM 1622 C CA . CYS A 1 201 ? -15.296 -6.548 3.007 1.00 92.75 201 CYS A CA 1
ATOM 1623 C C . CYS A 1 201 ? -14.844 -5.646 4.172 1.00 92.75 201 CYS A C 1
ATOM 1625 O O . CYS A 1 201 ? -14.630 -6.136 5.286 1.00 92.75 201 CYS A O 1
ATOM 1627 N N . VAL A 1 202 ? -14.705 -4.337 3.931 1.00 94.00 202 VAL A N 1
ATOM 1628 C CA . VAL A 1 202 ? -14.334 -3.361 4.956 1.00 94.00 202 VAL A CA 1
ATOM 1629 C C . VAL A 1 202 ? -15.531 -3.109 5.887 1.00 94.00 202 VAL A C 1
ATOM 1631 O O . VAL A 1 202 ? -16.619 -2.783 5.410 1.00 94.00 202 VAL A O 1
ATOM 1634 N N . PRO A 1 203 ? -15.365 -3.218 7.219 1.00 91.56 203 PRO A N 1
ATOM 1635 C CA . PRO A 1 203 ? -16.457 -3.059 8.172 1.00 91.56 203 PRO A CA 1
ATOM 1636 C C . PRO A 1 203 ? -17.172 -1.711 8.107 1.00 91.56 203 PRO A C 1
ATOM 1638 O O . PRO A 1 203 ? -16.562 -0.661 7.887 1.00 91.56 203 PRO A O 1
ATOM 1641 N N . LYS A 1 204 ? -18.468 -1.743 8.434 1.00 91.12 204 LYS A N 1
ATOM 1642 C CA . LYS A 1 204 ? -19.362 -0.580 8.407 1.00 91.12 204 LYS A CA 1
ATOM 1643 C C . LYS A 1 204 ? -18.834 0.616 9.205 1.00 91.12 204 LYS A C 1
ATOM 1645 O O . LYS A 1 204 ? -18.895 1.737 8.723 1.00 91.12 204 LYS A O 1
ATOM 1650 N N . ASN A 1 205 ? -18.272 0.397 10.393 1.00 89.50 205 ASN A N 1
ATOM 1651 C CA . ASN A 1 205 ? -17.727 1.479 11.222 1.00 89.50 205 ASN A CA 1
ATOM 1652 C C . ASN A 1 205 ? -16.536 2.199 10.562 1.00 89.50 205 ASN A C 1
ATOM 1654 O O . ASN A 1 205 ? -16.354 3.392 10.778 1.00 89.50 205 ASN A O 1
ATOM 1658 N N . VAL A 1 206 ? -15.727 1.496 9.762 1.00 93.44 206 VAL A N 1
ATOM 1659 C CA . VAL A 1 206 ? -14.632 2.102 8.986 1.00 93.44 206 VAL A CA 1
ATOM 1660 C C . VAL A 1 206 ? -15.203 2.854 7.784 1.00 93.44 206 VAL A C 1
ATOM 1662 O O . VAL A 1 206 ? -14.830 4.005 7.556 1.00 93.44 206 VAL A O 1
ATOM 1665 N N . PHE A 1 207 ? -16.153 2.238 7.069 1.00 95.00 207 PHE A N 1
ATOM 1666 C CA . PHE A 1 207 ? -16.860 2.874 5.955 1.00 95.00 207 PHE A CA 1
ATOM 1667 C C . PHE A 1 207 ? -17.542 4.177 6.375 1.00 95.00 207 PHE A C 1
ATOM 1669 O O . PHE A 1 207 ? -17.366 5.187 5.710 1.00 95.00 207 PHE A O 1
ATOM 1676 N N . GLU A 1 208 ? -18.260 4.203 7.499 1.00 93.81 208 GLU A N 1
ATOM 1677 C CA . GLU A 1 208 ? -18.948 5.403 7.988 1.00 93.81 208 GLU A CA 1
ATOM 1678 C C . GLU A 1 208 ? -17.986 6.583 8.208 1.00 93.81 208 GLU A C 1
ATOM 1680 O O . GLU A 1 208 ? -18.330 7.728 7.907 1.00 93.81 208 GLU A O 1
ATOM 1685 N N . VAL A 1 209 ? -16.771 6.321 8.703 1.00 93.56 209 VAL A N 1
ATOM 1686 C CA . VAL A 1 209 ? -15.740 7.354 8.901 1.00 93.56 209 VAL A CA 1
ATOM 1687 C C . VAL A 1 209 ? -15.172 7.822 7.556 1.00 93.56 209 VAL A C 1
ATOM 1689 O O . VAL A 1 209 ? -15.059 9.030 7.342 1.00 93.56 209 VAL A O 1
ATOM 1692 N N . LEU A 1 210 ? -14.882 6.904 6.628 1.00 95.12 210 LEU A N 1
ATOM 1693 C CA . LEU A 1 210 ? -14.418 7.260 5.279 1.00 95.12 210 LEU A CA 1
ATOM 1694 C C . LEU A 1 210 ? -15.479 7.984 4.457 1.00 95.12 210 LEU A C 1
ATOM 1696 O O . LEU A 1 210 ? -15.156 8.931 3.760 1.00 95.12 210 LEU A O 1
ATOM 1700 N N . ASN A 1 211 ? -16.745 7.604 4.574 1.00 95.06 211 ASN A N 1
ATOM 1701 C CA . ASN A 1 211 ? -17.858 8.253 3.890 1.00 95.06 211 ASN A CA 1
ATOM 1702 C C . ASN A 1 211 ? -18.031 9.704 4.372 1.00 95.06 211 ASN A C 1
ATOM 1704 O O . ASN A 1 211 ? -18.325 10.595 3.578 1.00 95.06 211 ASN A O 1
ATOM 1708 N N . ARG A 1 212 ? -17.787 9.979 5.665 1.00 94.44 212 ARG A N 1
ATOM 1709 C CA . ARG A 1 212 ? -17.689 11.361 6.173 1.00 94.44 212 ARG A CA 1
ATOM 1710 C C . ARG A 1 212 ? -16.499 12.095 5.563 1.00 94.44 212 ARG A C 1
ATOM 1712 O O . ARG A 1 212 ? -16.667 13.229 5.132 1.00 94.44 212 ARG A O 1
ATOM 1719 N N . SER A 1 213 ? -15.339 11.446 5.477 1.00 94.12 213 SER A N 1
ATOM 1720 C CA . SER A 1 213 ? -14.168 12.019 4.808 1.00 94.12 213 SER A CA 1
ATOM 1721 C C . SER A 1 213 ? -14.438 12.337 3.336 1.00 94.12 213 SER A C 1
ATOM 1723 O O . SER A 1 213 ? -14.129 13.433 2.899 1.00 94.12 213 SER A O 1
ATOM 1725 N N . ALA A 1 214 ? -15.070 11.427 2.593 1.00 94.31 214 ALA A N 1
ATOM 1726 C CA . ALA A 1 214 ? -15.425 11.599 1.186 1.00 94.31 214 ALA A CA 1
ATOM 1727 C C . ALA A 1 214 ? -16.316 12.832 0.989 1.00 94.31 214 ALA A C 1
ATOM 1729 O O . ALA A 1 214 ? -16.059 13.665 0.122 1.00 94.31 214 ALA A O 1
ATOM 1730 N N . LYS A 1 215 ? -17.329 12.988 1.853 1.00 93.44 215 LYS A N 1
ATOM 1731 C CA . LYS A 1 215 ? -18.189 14.178 1.884 1.00 93.44 215 LYS A CA 1
ATOM 1732 C C . LYS A 1 215 ? -17.359 15.434 2.132 1.00 93.44 215 LYS A C 1
ATOM 1734 O O . LYS A 1 215 ? -17.427 16.356 1.334 1.00 93.44 215 LYS A O 1
ATOM 1739 N N . LEU A 1 216 ? -16.547 15.455 3.186 1.00 92.25 216 LEU A N 1
ATOM 1740 C CA . LEU A 1 216 ? -15.708 16.607 3.527 1.00 92.25 216 LEU A CA 1
ATOM 1741 C C . LEU A 1 216 ? -14.729 16.966 2.400 1.00 92.25 216 LEU A C 1
ATOM 1743 O O . LEU A 1 216 ? -14.576 18.137 2.086 1.00 92.25 216 LEU A O 1
ATOM 1747 N N . CYS A 1 217 ? -14.147 15.977 1.723 1.00 90.56 217 CYS A N 1
ATOM 1748 C CA . CYS A 1 217 ? -13.266 16.195 0.578 1.00 90.56 217 CYS A CA 1
ATOM 1749 C C . CYS A 1 217 ? -13.993 16.912 -0.571 1.00 90.56 217 CYS A C 1
ATOM 1751 O O . CYS A 1 217 ? -13.482 17.872 -1.137 1.00 90.56 217 CYS A O 1
ATOM 1753 N N . ILE A 1 218 ? -15.229 16.500 -0.870 1.00 90.31 218 ILE A N 1
ATOM 1754 C CA . ILE A 1 218 ? -16.065 17.141 -1.895 1.00 90.31 218 ILE A CA 1
ATOM 1755 C C . ILE A 1 218 ? -16.471 18.558 -1.478 1.00 90.31 218 ILE A C 1
ATOM 1757 O O . ILE A 1 218 ? -16.402 19.488 -2.283 1.00 90.31 218 ILE A O 1
ATOM 1761 N N . TRP A 1 219 ? -16.866 18.737 -0.217 1.00 89.19 219 TRP A N 1
ATOM 1762 C CA . TRP A 1 219 ? -17.209 20.045 0.348 1.00 89.19 219 TRP A CA 1
ATOM 1763 C C . TRP A 1 219 ? -16.001 20.986 0.457 1.00 89.19 219 TRP A C 1
ATOM 1765 O O . TRP A 1 219 ? -16.181 22.201 0.383 1.00 89.19 219 TRP A O 1
ATOM 1775 N N . GLY A 1 220 ? -14.784 20.432 0.491 1.00 87.75 220 GLY A N 1
ATOM 1776 C CA . GLY A 1 220 ? -13.507 21.140 0.371 1.00 87.75 220 GLY A CA 1
ATOM 1777 C C . GLY A 1 220 ? -13.442 22.103 -0.810 1.00 87.75 220 GLY A C 1
ATOM 1778 O O . GLY A 1 220 ? -12.774 23.132 -0.747 1.00 87.75 220 GLY A O 1
ATOM 1779 N N . TYR A 1 221 ? -14.206 21.830 -1.874 1.00 86.94 221 TYR A N 1
ATOM 1780 C CA . TYR A 1 221 ? -14.313 22.737 -3.011 1.00 86.94 221 TYR A CA 1
ATOM 1781 C C . TYR A 1 221 ? -14.796 24.148 -2.631 1.00 86.94 221 TYR A C 1
ATOM 1783 O O . TYR A 1 221 ? -14.355 25.135 -3.216 1.00 86.94 221 TYR A O 1
ATOM 1791 N N . GLN A 1 222 ? -15.700 24.264 -1.659 1.00 85.94 222 GLN A N 1
ATOM 1792 C CA . GLN A 1 222 ? -16.273 25.549 -1.246 1.00 85.94 222 GLN A CA 1
ATOM 1793 C C . GLN A 1 222 ? -15.514 26.203 -0.094 1.00 85.94 222 GLN A C 1
ATOM 1795 O O . GLN A 1 222 ? -15.549 27.427 0.026 1.00 85.94 222 GLN A O 1
ATOM 1800 N N . ASP A 1 223 ? -14.831 25.407 0.726 1.00 84.19 223 ASP A N 1
ATOM 1801 C CA . ASP A 1 223 ? -14.098 25.879 1.897 1.00 84.19 223 ASP A CA 1
ATOM 1802 C C . ASP A 1 223 ? -12.939 24.930 2.225 1.00 84.19 223 ASP A C 1
ATOM 1804 O O . ASP A 1 223 ? -13.144 23.725 2.394 1.00 84.19 223 ASP A O 1
ATOM 1808 N N . TRP A 1 224 ? -11.718 25.464 2.309 1.00 81.19 224 TRP A N 1
ATOM 1809 C CA . TRP A 1 224 ? -10.510 24.652 2.478 1.00 81.19 224 TRP A CA 1
ATOM 1810 C C . TRP A 1 224 ? -10.494 23.908 3.808 1.00 81.19 224 TRP A C 1
ATOM 1812 O O . TRP A 1 224 ? -9.910 22.827 3.889 1.00 81.19 224 TRP A O 1
ATOM 1822 N N . GLU A 1 225 ? -11.157 24.436 4.839 1.00 83.88 225 GLU A N 1
ATOM 1823 C CA . GLU A 1 225 ? -11.201 23.809 6.161 1.00 83.88 225 GLU A CA 1
ATOM 1824 C C . GLU A 1 225 ? -11.793 22.391 6.087 1.00 83.88 225 GLU A C 1
ATOM 1826 O O . GLU A 1 225 ? -11.391 21.489 6.831 1.00 83.88 225 GLU A O 1
ATOM 1831 N N . PHE A 1 226 ? -12.691 22.139 5.126 1.00 87.94 226 PHE A N 1
ATOM 1832 C CA . PHE A 1 226 ? -13.229 20.802 4.901 1.00 87.94 226 PHE A CA 1
ATOM 1833 C C . PHE A 1 226 ? -12.202 19.830 4.302 1.00 87.94 226 PHE A C 1
ATOM 1835 O O . PHE A 1 226 ? -12.286 18.636 4.599 1.00 87.94 226 PHE A O 1
ATOM 1842 N N . PHE A 1 227 ? -11.194 20.290 3.550 1.00 86.31 227 PHE A N 1
ATOM 1843 C CA . PHE A 1 227 ? -10.065 19.428 3.168 1.00 86.31 227 PHE A CA 1
ATOM 1844 C C . PHE A 1 227 ? -9.263 18.999 4.397 1.00 86.31 227 PHE A C 1
ATOM 1846 O O . PHE A 1 227 ? -8.927 17.821 4.527 1.00 86.31 227 PHE A O 1
ATOM 1853 N N . THR A 1 228 ? -9.041 19.913 5.342 1.00 86.00 228 THR A N 1
ATOM 1854 C CA . THR A 1 228 ? -8.322 19.628 6.594 1.00 86.00 228 THR A CA 1
ATOM 1855 C C . THR A 1 228 ? -9.066 18.604 7.428 1.00 86.00 228 THR A C 1
ATOM 1857 O O . THR A 1 228 ? -8.500 17.600 7.878 1.00 86.00 228 THR A O 1
ATOM 1860 N N . MET A 1 229 ? -10.377 18.794 7.564 1.00 88.88 229 MET A N 1
ATOM 1861 C CA . MET A 1 229 ? -11.227 17.806 8.212 1.00 88.88 229 MET A CA 1
ATOM 1862 C C . MET A 1 229 ? -11.233 16.476 7.449 1.00 88.88 229 MET A C 1
ATOM 1864 O O . MET A 1 229 ? -11.185 15.422 8.081 1.00 88.88 229 MET A O 1
ATOM 1868 N N . SER A 1 230 ? -11.256 16.486 6.115 1.00 91.44 230 SER A N 1
ATOM 1869 C CA . SER A 1 230 ? -11.179 15.261 5.313 1.00 91.44 230 SER A CA 1
ATOM 1870 C C . SER A 1 230 ? -9.902 14.473 5.612 1.00 91.44 230 SER A C 1
ATOM 1872 O O . SER A 1 230 ? -9.981 13.298 5.966 1.00 91.44 230 SER A O 1
ATOM 1874 N N . GLU A 1 231 ? -8.727 15.106 5.580 1.00 89.31 231 GLU A N 1
ATOM 1875 C CA . GLU A 1 231 ? -7.459 14.435 5.905 1.00 89.31 231 GLU A CA 1
ATOM 1876 C C . GLU A 1 231 ? -7.472 13.822 7.317 1.00 89.31 231 GLU A C 1
ATOM 1878 O O . GLU A 1 231 ? -7.047 12.675 7.533 1.00 89.31 231 GLU A O 1
ATOM 1883 N N . HIS A 1 232 ? -8.039 14.553 8.283 1.00 89.00 232 HIS A N 1
ATOM 1884 C CA . HIS A 1 232 ? -8.209 14.068 9.649 1.00 89.00 232 HIS A CA 1
ATOM 1885 C C . HIS A 1 232 ? -9.100 12.817 9.710 1.00 89.00 232 HIS A C 1
ATOM 1887 O O . HIS A 1 232 ? -8.723 11.814 10.328 1.00 89.00 232 HIS A O 1
ATOM 1893 N N . TYR A 1 233 ? -10.271 12.851 9.067 1.00 91.81 233 TYR A N 1
ATOM 1894 C CA . TYR A 1 233 ? -11.223 11.736 9.053 1.00 91.81 233 TYR A CA 1
ATOM 1895 C C . TYR A 1 233 ? -10.690 10.529 8.271 1.00 91.81 233 TYR A C 1
ATOM 1897 O O . TYR A 1 233 ? -10.839 9.396 8.735 1.00 91.81 233 TYR A O 1
ATOM 1905 N N . SER A 1 234 ? -9.998 10.754 7.153 1.00 92.25 234 SER A N 1
ATOM 1906 C CA . SER A 1 234 ? -9.258 9.718 6.424 1.00 92.25 234 SER A CA 1
ATOM 1907 C C . SER A 1 234 ? -8.292 9.001 7.360 1.00 92.25 234 SER A C 1
ATOM 1909 O O . SER A 1 234 ? -8.387 7.789 7.557 1.00 92.25 234 SER A O 1
ATOM 1911 N N . THR A 1 235 ? -7.434 9.744 8.055 1.00 89.62 235 THR A N 1
ATOM 1912 C CA . THR A 1 235 ? -6.460 9.139 8.971 1.00 89.62 235 THR A CA 1
ATOM 1913 C C . THR A 1 235 ? -7.127 8.445 10.171 1.00 89.62 235 THR A C 1
ATOM 1915 O O . THR A 1 235 ? -6.682 7.390 10.631 1.00 89.62 235 THR A O 1
ATOM 1918 N N . MET A 1 236 ? -8.237 8.980 10.686 1.00 88.62 236 MET A N 1
ATOM 1919 C CA . MET A 1 236 ? -9.020 8.293 11.722 1.00 88.62 236 MET A CA 1
ATOM 1920 C C . MET A 1 236 ? -9.610 6.967 11.237 1.00 88.62 236 MET A C 1
ATOM 1922 O O . MET A 1 236 ? -9.759 6.034 12.033 1.00 88.62 236 MET A O 1
ATOM 1926 N N . SER A 1 237 ? -9.957 6.863 9.955 1.00 92.12 237 SER A N 1
ATOM 1927 C CA . SER A 1 237 ? -10.539 5.645 9.401 1.00 92.12 237 SER A CA 1
ATOM 1928 C C . SER A 1 237 ? -9.539 4.492 9.359 1.00 92.12 237 SER A C 1
ATOM 1930 O O . SER A 1 237 ? -9.879 3.392 9.797 1.00 92.12 237 SER A O 1
ATOM 1932 N N . ILE A 1 238 ? -8.286 4.741 8.957 1.00 89.44 238 ILE A N 1
ATOM 1933 C CA . ILE A 1 238 ? -7.240 3.713 8.972 1.00 89.44 238 ILE A CA 1
ATOM 1934 C C . ILE A 1 238 ? -6.906 3.306 10.411 1.00 89.44 238 ILE A C 1
ATOM 1936 O O . ILE A 1 238 ? -6.782 2.120 10.703 1.00 89.44 238 ILE A O 1
ATOM 1940 N N . GLU A 1 239 ? -6.883 4.253 11.356 1.00 86.69 239 GLU A N 1
ATOM 1941 C CA . GLU A 1 239 ? -6.725 3.949 12.784 1.00 86.69 239 GLU A CA 1
ATOM 1942 C C . GLU A 1 239 ? -7.863 3.056 13.302 1.00 86.69 239 GLU A C 1
ATOM 1944 O O . GLU A 1 239 ? -7.634 2.083 14.026 1.00 86.69 239 GLU A O 1
ATOM 1949 N N . THR A 1 240 ? -9.098 3.357 12.899 1.00 87.31 240 THR A N 1
ATOM 1950 C CA . THR A 1 240 ? -10.284 2.556 13.230 1.00 87.31 240 THR A CA 1
ATOM 1951 C C . THR A 1 240 ? -10.201 1.164 12.609 1.00 87.31 240 THR A C 1
ATOM 1953 O O . THR A 1 240 ? -10.498 0.172 13.279 1.00 87.31 240 THR A O 1
ATOM 1956 N N . SER A 1 241 ? -9.739 1.073 11.363 1.00 89.81 241 SER A N 1
ATOM 1957 C CA . SER A 1 241 ? -9.505 -0.177 10.642 1.00 89.81 241 SER A CA 1
ATOM 1958 C C . SER A 1 241 ? -8.500 -1.062 11.380 1.00 89.81 241 SER A C 1
ATOM 1960 O O . SER A 1 241 ? -8.821 -2.196 11.739 1.00 89.81 241 SER A O 1
ATOM 1962 N N . MET A 1 242 ? -7.335 -0.513 11.733 1.00 86.69 242 MET A N 1
ATOM 1963 C CA . MET A 1 242 ? -6.291 -1.219 12.481 1.00 86.69 242 MET A CA 1
ATOM 1964 C C . MET A 1 242 ? -6.775 -1.716 13.849 1.00 86.69 242 MET A C 1
ATOM 1966 O O . MET A 1 242 ? -6.536 -2.866 14.217 1.00 86.69 242 MET A O 1
ATOM 1970 N N . LYS A 1 243 ? -7.504 -0.878 14.598 1.00 82.19 243 LYS A N 1
ATOM 1971 C CA . LYS A 1 243 ? -8.107 -1.273 15.883 1.00 82.19 243 LYS A CA 1
ATOM 1972 C C . LYS A 1 243 ? -9.133 -2.389 15.718 1.00 82.19 243 LYS A C 1
ATOM 1974 O O . LYS A 1 243 ? -9.197 -3.285 16.555 1.00 82.19 243 LYS A O 1
ATOM 1979 N N . THR A 1 244 ? -9.931 -2.332 14.655 1.00 84.50 244 THR A N 1
ATOM 1980 C CA . THR A 1 244 ? -10.938 -3.357 14.354 1.00 84.50 244 THR A CA 1
ATOM 1981 C C . THR A 1 244 ? -10.264 -4.683 14.006 1.00 84.50 244 THR A C 1
ATOM 1983 O O . THR A 1 244 ? -10.646 -5.718 14.548 1.00 84.50 244 THR A O 1
ATOM 1986 N N . LEU A 1 245 ? -9.214 -4.654 13.179 1.00 83.19 245 LEU A N 1
ATOM 1987 C CA . LEU A 1 245 ? -8.403 -5.832 12.869 1.00 83.19 245 LEU A CA 1
ATOM 1988 C C . LEU A 1 245 ? -7.790 -6.438 14.129 1.00 83.19 245 LEU A C 1
ATOM 1990 O O . LEU A 1 245 ? -7.942 -7.633 14.352 1.00 83.19 245 LEU A O 1
ATOM 1994 N N . TYR A 1 246 ? -7.187 -5.621 14.996 1.00 78.50 246 TYR A N 1
ATOM 1995 C CA . TYR A 1 246 ? -6.624 -6.096 16.260 1.00 78.50 246 TYR A CA 1
ATOM 1996 C C . TYR A 1 246 ? -7.645 -6.863 17.112 1.00 78.50 246 TYR A C 1
ATOM 1998 O O . TYR A 1 246 ? -7.320 -7.925 17.636 1.00 78.50 246 TYR A O 1
ATOM 2006 N N . VAL A 1 247 ? -8.888 -6.379 17.213 1.00 77.38 247 VAL A N 1
ATOM 2007 C CA . VAL A 1 247 ? -9.952 -7.109 17.924 1.00 77.38 247 VAL A CA 1
ATOM 2008 C C . VAL A 1 247 ? -10.297 -8.420 17.216 1.00 77.38 247 VAL A C 1
ATOM 2010 O O . VAL A 1 247 ? -10.382 -9.457 17.871 1.00 77.38 247 VAL A O 1
ATOM 2013 N N . LYS A 1 248 ? -10.422 -8.404 15.883 1.00 79.44 248 LYS A N 1
ATOM 2014 C CA . LYS A 1 248 ? -10.717 -9.607 15.086 1.00 79.44 248 LYS A CA 1
ATOM 2015 C C . LYS A 1 248 ? -9.615 -10.670 15.118 1.00 79.44 248 LYS A C 1
ATOM 2017 O O . LYS A 1 248 ? -9.886 -11.822 14.799 1.00 79.44 248 LYS A O 1
ATOM 2022 N N . MET A 1 249 ? -8.387 -10.322 15.503 1.00 75.12 249 MET A N 1
ATOM 2023 C CA . MET A 1 249 ? -7.294 -11.291 15.657 1.00 75.12 249 MET A CA 1
ATOM 2024 C C . MET A 1 249 ? -7.455 -12.209 16.876 1.00 75.12 249 MET A C 1
ATOM 2026 O O . MET A 1 249 ? -6.761 -13.226 16.979 1.00 75.12 249 MET A O 1
ATOM 2030 N N . PHE A 1 250 ? -8.318 -11.860 17.829 1.00 74.19 250 PHE A N 1
ATOM 2031 C CA . PHE A 1 250 ? -8.592 -12.704 18.983 1.00 74.19 250 PHE A CA 1
ATOM 2032 C C . PHE A 1 250 ? -9.690 -13.721 18.658 1.00 74.19 250 PHE A C 1
ATOM 2034 O O . PHE A 1 250 ? -10.681 -13.404 18.010 1.00 74.19 250 PHE A O 1
ATOM 2041 N N . LYS A 1 251 ? -9.521 -14.958 19.140 1.00 68.44 251 LYS A N 1
ATOM 2042 C CA . LYS A 1 251 ? -10.534 -16.013 19.000 1.00 68.44 251 LYS A CA 1
ATOM 2043 C C . LYS A 1 251 ? -11.851 -15.613 19.669 1.00 68.44 251 LYS A C 1
ATOM 2045 O O . LYS A 1 251 ? -11.851 -15.050 20.761 1.00 68.44 251 LYS A O 1
ATOM 2050 N N . THR A 1 252 ? -12.969 -15.963 19.055 1.00 69.75 252 THR A N 1
ATOM 2051 C CA . THR A 1 252 ? -14.282 -15.894 19.695 1.00 69.75 252 THR A CA 1
ATOM 2052 C C . THR A 1 252 ? -14.624 -17.261 20.312 1.00 69.75 252 THR A C 1
ATOM 2054 O O . THR A 1 252 ? -14.290 -18.291 19.726 1.00 69.75 252 THR A O 1
ATOM 2057 N N . PRO A 1 253 ? -15.253 -17.316 21.502 1.00 73.81 253 PRO A N 1
ATOM 2058 C CA . PRO A 1 253 ? -15.608 -16.195 22.373 1.00 73.81 253 PRO A CA 1
ATOM 2059 C C . PRO A 1 253 ? -14.383 -15.540 23.026 1.00 73.81 253 PRO A C 1
ATOM 2061 O O . PRO A 1 253 ? -13.405 -16.212 23.343 1.00 73.81 253 PRO A O 1
ATOM 2064 N N . LEU A 1 254 ? -14.463 -14.231 23.274 1.00 77.62 254 LEU A N 1
ATOM 2065 C CA . LEU A 1 254 ? -13.411 -13.514 23.990 1.00 77.62 254 LEU A CA 1
ATOM 2066 C C . LEU A 1 254 ? -13.477 -13.817 25.490 1.00 77.62 254 LEU A C 1
ATOM 2068 O O . LEU A 1 254 ? -14.528 -13.680 26.123 1.00 77.62 254 LEU A O 1
ATOM 2072 N N . ILE A 1 255 ? -12.330 -14.193 26.047 1.00 83.38 255 ILE A N 1
ATOM 2073 C CA . ILE A 1 255 ? -12.075 -14.323 27.480 1.00 83.38 255 ILE A CA 1
ATOM 2074 C C . ILE A 1 255 ? -11.235 -13.121 27.896 1.00 83.38 255 ILE A C 1
ATOM 2076 O O . ILE A 1 255 ? -10.094 -12.983 27.460 1.00 83.38 255 ILE A O 1
ATOM 2080 N N . ILE A 1 256 ? -11.795 -12.240 28.719 1.00 83.69 256 ILE A N 1
ATOM 2081 C CA . ILE A 1 256 ? -11.141 -11.009 29.164 1.00 83.69 256 ILE A CA 1
ATOM 2082 C C . ILE A 1 256 ? -10.762 -11.155 30.634 1.00 83.69 256 ILE A C 1
ATOM 2084 O O . ILE A 1 256 ? -11.631 -11.357 31.484 1.00 83.69 256 ILE A O 1
ATOM 2088 N N . VAL A 1 257 ? -9.470 -11.026 30.931 1.00 85.88 257 VAL A N 1
ATOM 2089 C CA . VAL A 1 257 ? -8.953 -10.974 32.300 1.00 85.88 257 VAL A CA 1
ATOM 2090 C C . VAL A 1 257 ? -8.782 -9.513 32.689 1.00 85.88 257 VAL A C 1
ATOM 2092 O O . VAL A 1 257 ? -8.053 -8.755 32.047 1.00 85.88 257 VAL A O 1
ATOM 2095 N N . LEU A 1 258 ? -9.480 -9.109 33.742 1.00 86.06 258 LEU A N 1
ATOM 2096 C CA . LEU A 1 258 ? -9.394 -7.782 34.330 1.00 86.06 258 LEU A CA 1
ATOM 2097 C C . LEU A 1 258 ? -8.598 -7.864 35.623 1.00 86.06 258 LEU A C 1
ATOM 2099 O O . LEU A 1 258 ? -8.860 -8.743 36.439 1.00 86.06 258 LEU A O 1
ATOM 2103 N N . GLU A 1 259 ? -7.682 -6.930 35.842 1.00 85.56 259 GLU A N 1
ATOM 2104 C CA . GLU A 1 259 ? -6.903 -6.834 37.076 1.00 85.56 259 GLU A CA 1
ATOM 2105 C C . GLU A 1 259 ? -7.151 -5.490 37.768 1.00 85.56 259 GLU A C 1
ATOM 2107 O O . GLU A 1 259 ? -7.168 -4.428 37.138 1.00 85.56 259 GLU A O 1
ATOM 2112 N N . ASN A 1 260 ? -7.309 -5.527 39.090 1.00 86.12 260 ASN A N 1
ATOM 2113 C CA . ASN A 1 260 ? -7.228 -4.342 39.930 1.00 86.12 260 ASN A CA 1
ATOM 2114 C C . ASN A 1 260 ? -5.745 -4.097 40.276 1.00 86.12 260 ASN A C 1
ATOM 2116 O O . ASN A 1 260 ? -5.123 -4.927 40.942 1.00 86.12 260 ASN A O 1
ATOM 2120 N N . PRO A 1 261 ? -5.141 -2.965 39.872 1.00 80.75 261 PRO A N 1
ATOM 2121 C CA . PRO A 1 261 ? -3.706 -2.754 40.015 1.00 80.75 261 PRO A CA 1
ATOM 2122 C C . PRO A 1 261 ? -3.270 -2.590 41.471 1.00 80.75 261 PRO A C 1
ATOM 2124 O O . PRO A 1 261 ? -2.098 -2.825 41.759 1.00 80.75 261 PRO A O 1
ATOM 2127 N N . LYS A 1 262 ? -4.182 -2.188 42.369 1.00 84.75 262 LYS A N 1
ATOM 2128 C CA . LYS A 1 262 ? -3.889 -1.989 43.794 1.00 84.75 262 LYS A CA 1
ATOM 2129 C C . LYS A 1 262 ? -3.923 -3.304 44.559 1.00 84.75 262 LYS A C 1
ATOM 2131 O O . LYS A 1 262 ? -3.043 -3.561 45.368 1.00 84.75 262 LYS A O 1
ATOM 2136 N N . THR A 1 263 ? -4.947 -4.118 44.316 1.00 86.56 263 THR A N 1
ATOM 2137 C CA . THR A 1 263 ? -5.179 -5.354 45.079 1.00 86.56 263 THR A CA 1
ATOM 2138 C C . THR A 1 263 ? -4.629 -6.595 44.390 1.00 86.56 263 THR A C 1
ATOM 2140 O O . THR A 1 263 ? -4.598 -7.656 45.002 1.00 86.56 263 THR A O 1
ATOM 2143 N N . LYS A 1 264 ? -4.238 -6.483 43.112 1.00 86.06 264 LYS A N 1
ATOM 2144 C CA . LYS A 1 264 ? -3.880 -7.607 42.232 1.00 86.06 264 LYS A CA 1
ATOM 2145 C C . LYS A 1 264 ? -4.983 -8.655 42.083 1.00 86.06 264 LYS A C 1
ATOM 2147 O O . LYS A 1 264 ? -4.745 -9.742 41.568 1.00 86.06 264 LYS A O 1
ATOM 2152 N N . LYS A 1 265 ? -6.210 -8.318 42.488 1.00 86.44 265 LYS A N 1
ATOM 2153 C CA . LYS A 1 265 ? -7.384 -9.159 42.283 1.00 86.44 265 LYS A CA 1
ATOM 2154 C C . LYS A 1 265 ? -7.678 -9.243 40.791 1.00 86.44 265 LYS A C 1
ATOM 2156 O O . LYS A 1 265 ? -7.645 -8.220 40.107 1.00 86.44 265 LYS A O 1
ATOM 2161 N N . GLN A 1 266 ? -8.013 -10.440 40.322 1.00 87.88 266 GLN A N 1
ATOM 2162 C CA . GLN A 1 266 ? -8.396 -10.686 38.938 1.00 87.88 266 GLN A CA 1
ATOM 2163 C C . GLN A 1 266 ? -9.866 -11.095 38.828 1.00 87.88 266 GLN A C 1
ATOM 2165 O O . GLN A 1 266 ? -10.403 -11.780 39.700 1.00 87.88 266 GLN A O 1
ATOM 2170 N N . ILE A 1 267 ? -10.518 -10.653 37.755 1.00 85.25 267 ILE A N 1
ATOM 2171 C CA . ILE A 1 267 ? -11.869 -11.060 37.362 1.00 85.25 267 ILE A CA 1
ATOM 2172 C C . ILE A 1 267 ? -11.796 -11.546 35.921 1.00 85.25 267 ILE A C 1
ATOM 2174 O O . ILE A 1 267 ? -11.306 -10.833 35.049 1.00 85.25 267 ILE A O 1
ATOM 2178 N N . ILE A 1 268 ? -12.320 -12.742 35.669 1.00 84.25 268 ILE A N 1
ATOM 2179 C CA . ILE A 1 268 ? -12.431 -13.303 34.324 1.00 84.25 268 ILE A CA 1
ATOM 2180 C C . ILE A 1 268 ? -13.858 -13.071 33.831 1.00 84.25 268 ILE A C 1
ATOM 2182 O O . ILE A 1 268 ? -14.829 -13.375 34.529 1.00 84.25 268 ILE A O 1
ATOM 2186 N N . LYS A 1 269 ? -13.989 -12.505 32.633 1.00 80.06 269 LYS A N 1
ATOM 2187 C CA . LYS A 1 269 ? -15.260 -12.362 31.921 1.00 80.06 269 LYS A CA 1
ATOM 2188 C C . LYS A 1 269 ? -15.196 -13.178 30.636 1.00 80.06 269 LYS A C 1
ATOM 2190 O O . LYS A 1 269 ? -14.309 -12.970 29.814 1.00 80.06 269 LYS A O 1
ATOM 2195 N N . GLU A 1 270 ? -16.140 -14.094 30.468 1.00 72.31 270 GLU A N 1
ATOM 2196 C CA . GLU A 1 270 ? -16.227 -14.979 29.304 1.00 72.31 270 GLU A CA 1
ATOM 2197 C C . GLU A 1 270 ? -17.395 -14.584 28.394 1.00 72.31 270 GLU A C 1
ATOM 2199 O O . GLU A 1 270 ? -18.401 -14.052 28.866 1.00 72.31 270 GLU A O 1
ATOM 2204 N N . LYS A 1 271 ? -17.277 -14.902 27.095 1.00 64.44 271 LYS A N 1
ATOM 2205 C CA . LYS A 1 271 ? -18.353 -14.791 26.087 1.00 64.44 271 LYS A CA 1
ATOM 2206 C C . LYS A 1 271 ? -18.926 -13.388 25.920 1.00 64.44 271 LYS A C 1
ATOM 2208 O O . LYS A 1 271 ? -20.127 -13.211 25.737 1.00 64.44 271 LYS A O 1
ATOM 2213 N N . ILE A 1 272 ? -18.054 -12.392 25.941 1.00 66.19 272 ILE A N 1
ATOM 2214 C CA . ILE A 1 272 ? -18.461 -11.038 25.593 1.00 66.19 272 ILE A CA 1
ATOM 2215 C C . ILE A 1 272 ? -18.501 -10.937 24.072 1.00 66.19 272 ILE A C 1
ATOM 2217 O O . ILE A 1 272 ? -17.488 -11.168 23.407 1.00 66.19 272 ILE A O 1
ATOM 2221 N N . ASP A 1 273 ? -19.667 -10.584 23.543 1.00 66.38 273 ASP A N 1
ATOM 2222 C CA . ASP A 1 273 ? -19.803 -10.173 22.154 1.00 66.38 273 ASP A CA 1
ATOM 2223 C C . ASP A 1 273 ? -19.224 -8.760 22.014 1.00 66.38 273 ASP A C 1
ATOM 2225 O O . ASP A 1 273 ? -19.851 -7.758 22.361 1.00 66.38 273 ASP A O 1
ATOM 2229 N N . VAL A 1 274 ? -17.949 -8.696 21.639 1.00 68.88 274 VAL A N 1
ATOM 2230 C CA . VAL A 1 274 ? -17.230 -7.442 21.432 1.00 68.88 274 VAL A CA 1
ATOM 2231 C C . VAL A 1 274 ? -17.097 -7.238 19.937 1.00 68.88 274 VAL A C 1
ATOM 2233 O O . VAL A 1 274 ? -16.380 -7.978 19.262 1.00 68.88 274 VAL A O 1
ATOM 2236 N N . ASN A 1 275 ? -17.725 -6.182 19.437 1.00 67.12 275 ASN A N 1
ATOM 2237 C CA . ASN A 1 275 ? -17.653 -5.824 18.027 1.00 67.12 275 ASN A CA 1
ATOM 2238 C C . ASN A 1 275 ? -16.574 -4.768 17.763 1.00 67.12 275 ASN A C 1
ATOM 2240 O O . ASN A 1 275 ? -16.074 -4.651 16.642 1.00 67.12 275 ASN A O 1
ATOM 2244 N N . THR A 1 276 ? -16.179 -4.005 18.788 1.00 69.06 276 THR A N 1
ATOM 2245 C CA . THR A 1 276 ? -15.211 -2.914 18.657 1.00 69.06 276 THR A CA 1
ATOM 2246 C C . THR A 1 276 ? -14.150 -2.903 19.757 1.00 69.06 276 THR A C 1
ATOM 2248 O O . THR A 1 276 ? -14.345 -3.354 20.883 1.00 69.06 276 THR A O 1
ATOM 2251 N N . TYR A 1 277 ? -13.006 -2.278 19.466 1.00 69.94 277 TYR A N 1
ATOM 2252 C CA . TYR A 1 277 ? -11.965 -2.013 20.471 1.00 69.94 277 TYR A CA 1
ATOM 2253 C C . TYR A 1 277 ? -12.493 -1.174 21.650 1.00 69.94 277 TYR A C 1
ATOM 2255 O O . TYR A 1 277 ? -12.026 -1.292 22.790 1.00 69.94 277 TYR A O 1
ATOM 2263 N N . GLY A 1 278 ? -13.467 -0.301 21.365 1.00 69.56 278 GLY A N 1
ATOM 2264 C CA . GLY A 1 278 ? -14.146 0.526 22.353 1.00 69.56 278 GLY A CA 1
ATOM 2265 C C . GLY A 1 278 ? -14.873 -0.317 23.391 1.00 69.56 278 GLY A C 1
ATOM 2266 O O . GLY A 1 278 ? -14.709 -0.050 24.578 1.00 69.56 278 GLY A O 1
ATOM 2267 N N . ASP A 1 279 ? -15.564 -1.373 22.966 1.00 72.88 279 ASP A N 1
ATOM 2268 C CA . ASP A 1 279 ? -16.376 -2.224 23.844 1.00 72.88 279 ASP A CA 1
ATOM 2269 C C . ASP A 1 279 ? -15.513 -2.896 24.926 1.00 72.88 279 ASP A C 1
ATOM 2271 O O . ASP A 1 279 ? -15.855 -2.852 26.108 1.00 72.88 279 ASP A O 1
ATOM 2275 N N . ILE A 1 280 ? -14.322 -3.395 24.558 1.00 72.06 280 ILE A N 1
ATOM 2276 C CA . ILE A 1 280 ? -13.342 -3.960 25.512 1.00 72.06 280 ILE A CA 1
ATOM 2277 C C . ILE A 1 280 ? -12.937 -2.919 26.565 1.00 72.06 280 ILE A C 1
ATOM 2279 O O . ILE A 1 280 ? -12.815 -3.212 27.755 1.00 72.06 280 ILE A O 1
ATOM 2283 N N . SER A 1 281 ? -12.737 -1.673 26.129 1.00 67.06 281 SER A N 1
ATOM 2284 C CA . SER A 1 281 ? -12.328 -0.577 27.011 1.00 67.06 281 SER A CA 1
ATOM 2285 C C . SER A 1 281 ? -13.473 -0.075 27.896 1.00 67.06 281 SER A C 1
ATOM 2287 O O . SER A 1 281 ? -13.239 0.316 29.041 1.00 67.06 281 SER A O 1
ATOM 2289 N N . VAL A 1 282 ? -14.702 -0.059 27.374 1.00 70.94 282 VAL A N 1
ATOM 2290 C CA . VAL A 1 282 ? -15.916 0.321 28.106 1.00 70.94 282 VAL A CA 1
ATOM 2291 C C . VAL A 1 282 ? -16.197 -0.685 29.214 1.00 70.94 282 VAL A C 1
ATOM 2293 O O . VAL A 1 282 ? -16.518 -0.267 30.319 1.00 70.94 282 VAL A O 1
ATOM 2296 N N . LEU A 1 283 ? -15.972 -1.977 28.978 1.00 69.94 283 LEU A N 1
ATOM 2297 C CA . LEU A 1 283 ? -16.118 -3.024 29.991 1.00 69.94 283 LEU A CA 1
ATOM 2298 C C . LEU A 1 283 ? -15.270 -2.794 31.242 1.00 69.94 283 LEU A C 1
ATOM 2300 O O . LEU A 1 283 ? -15.786 -2.864 32.356 1.00 69.94 283 LEU A O 1
ATOM 2304 N N . ALA A 1 284 ? -13.988 -2.467 31.069 1.00 67.31 284 ALA A N 1
ATOM 2305 C CA . ALA A 1 284 ? -13.112 -2.159 32.198 1.00 67.31 284 ALA A CA 1
ATOM 2306 C C . ALA A 1 284 ? -13.569 -0.897 32.955 1.00 67.31 284 ALA A C 1
ATOM 2308 O O . ALA A 1 284 ? -13.547 -0.870 34.186 1.00 67.31 284 ALA A O 1
ATOM 2309 N N . LYS A 1 285 ? -14.032 0.133 32.229 1.00 69.94 285 LYS A N 1
ATOM 2310 C CA . LYS A 1 285 ? -14.570 1.363 32.835 1.00 69.94 285 LYS A CA 1
ATOM 2311 C C . LYS A 1 285 ? -15.871 1.117 33.595 1.00 69.94 285 LYS A C 1
ATOM 2313 O O . LYS A 1 285 ? -16.015 1.623 34.700 1.00 69.94 285 LYS A O 1
ATOM 2318 N N . TRP A 1 286 ? -16.793 0.354 33.016 1.00 65.19 286 TRP A N 1
ATOM 2319 C CA . TRP A 1 286 ? -18.103 0.075 33.594 1.00 65.19 286 TRP A CA 1
ATOM 2320 C C . TRP A 1 286 ? -17.976 -0.707 34.899 1.00 65.19 286 TRP A C 1
ATOM 2322 O O . TRP A 1 286 ? -18.504 -0.271 35.917 1.00 65.19 286 TRP A O 1
ATOM 2332 N N . LEU A 1 287 ? -17.157 -1.765 34.915 1.00 65.25 287 LEU A N 1
ATOM 2333 C CA . LEU A 1 287 ? -16.848 -2.493 36.148 1.00 65.25 287 LEU A CA 1
ATOM 2334 C C . LEU A 1 287 ? -16.171 -1.599 37.186 1.00 65.25 287 LEU A C 1
ATOM 2336 O O . LEU A 1 287 ? -16.485 -1.691 38.369 1.00 65.25 287 LEU A O 1
ATOM 2340 N N . GLY A 1 288 ? -15.292 -0.692 36.753 1.00 62.84 288 GLY A N 1
ATOM 2341 C CA . GLY A 1 288 ? -14.697 0.276 37.665 1.00 62.84 288 GLY A CA 1
ATOM 2342 C C . GLY A 1 288 ? -15.688 1.278 38.261 1.00 62.84 288 GLY A C 1
ATOM 2343 O O . GLY A 1 288 ? -15.565 1.653 39.428 1.00 62.84 288 GLY A O 1
ATOM 2344 N N . TRP A 1 289 ? -16.705 1.679 37.499 1.00 58.41 289 TRP A N 1
ATOM 2345 C CA . TRP A 1 289 ? -17.790 2.528 37.989 1.00 58.41 289 TRP A CA 1
ATOM 2346 C C . TRP A 1 289 ? -18.722 1.786 38.948 1.00 58.41 289 TRP A C 1
ATOM 2348 O O . TRP A 1 289 ? -19.049 2.335 39.999 1.00 58.41 289 TRP A O 1
ATOM 2358 N N . GLU A 1 290 ? -19.099 0.543 38.639 1.00 65.94 290 GLU A N 1
ATOM 2359 C CA . GLU A 1 290 ? -19.964 -0.274 39.499 1.00 65.94 290 GLU A CA 1
ATOM 2360 C C . GLU A 1 290 ? -19.314 -0.586 40.848 1.00 65.94 290 GLU A C 1
ATOM 2362 O O . GLU A 1 290 ? -19.946 -0.442 41.894 1.00 65.94 290 GLU A O 1
ATOM 2367 N N . THR A 1 291 ? -18.037 -0.979 40.852 1.00 64.75 291 THR A N 1
ATOM 2368 C CA . THR A 1 291 ? -17.356 -1.370 42.094 1.00 64.75 291 THR A CA 1
ATOM 2369 C C . THR A 1 291 ? -16.695 -0.194 42.814 1.00 64.75 291 THR A C 1
ATOM 2371 O O . THR A 1 291 ? -16.156 -0.386 43.900 1.00 64.75 291 THR A O 1
ATOM 2374 N N . LYS A 1 292 ? -16.689 1.013 42.223 1.00 69.25 292 LYS A N 1
ATOM 2375 C CA . LYS A 1 292 ? -15.840 2.152 42.639 1.00 69.25 292 LYS A CA 1
ATOM 2376 C C . LYS A 1 292 ? -14.351 1.783 42.757 1.00 69.25 292 LYS A C 1
ATOM 2378 O O . LYS A 1 292 ? -13.605 2.406 43.513 1.00 69.25 292 LYS A O 1
ATOM 2383 N N . GLU A 1 293 ? -13.907 0.772 42.014 1.00 72.69 293 GLU A N 1
ATOM 2384 C CA . GLU A 1 293 ? -12.508 0.341 41.976 1.00 72.69 293 GLU A CA 1
ATOM 2385 C C . GLU A 1 293 ? -11.910 0.642 40.603 1.00 72.69 293 GLU A C 1
ATOM 2387 O O . GLU A 1 293 ? -12.619 0.809 39.620 1.00 72.69 293 GLU A O 1
ATOM 2392 N N . TYR A 1 294 ? -10.588 0.715 40.501 1.00 75.94 294 TYR A N 1
ATOM 2393 C CA . TYR A 1 294 ? -9.947 0.840 39.197 1.00 75.94 294 TYR A CA 1
ATOM 2394 C C . TYR A 1 294 ? -9.633 -0.557 38.659 1.00 75.94 294 TYR A C 1
ATOM 2396 O O . TYR A 1 294 ? -8.843 -1.278 39.264 1.00 75.94 294 TYR A O 1
ATOM 2404 N N . TRP A 1 295 ? -10.217 -0.915 37.517 1.00 80.06 295 TRP A N 1
ATOM 2405 C CA . TRP A 1 295 ? -9.937 -2.156 36.797 1.00 80.06 295 TRP A CA 1
ATOM 2406 C C . TRP A 1 295 ? -9.318 -1.840 35.438 1.00 80.06 295 TRP A C 1
ATOM 2408 O O . TRP A 1 295 ? -9.710 -0.875 34.778 1.00 80.06 295 TRP A O 1
ATOM 2418 N N . TYR A 1 296 ? -8.365 -2.659 35.000 1.00 76.81 296 TYR A N 1
ATOM 2419 C CA . TYR A 1 296 ? -7.824 -2.597 33.644 1.00 76.81 296 TYR A CA 1
ATOM 2420 C C . TYR A 1 296 ?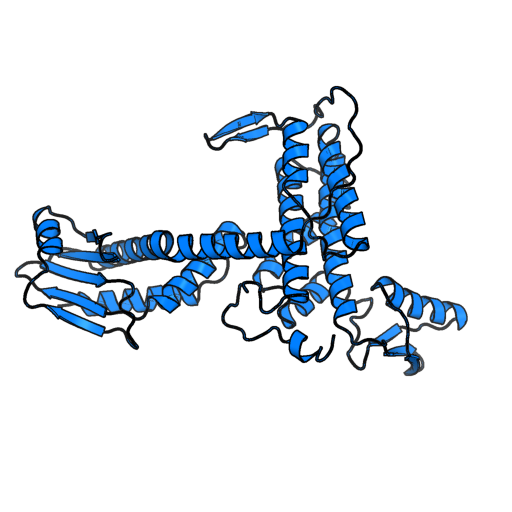 -7.800 -3.981 33.005 1.00 76.81 296 TYR A C 1
ATOM 2422 O O . TYR A 1 296 ? -7.763 -4.995 33.696 1.00 76.81 296 TYR A O 1
ATOM 2430 N N . VAL A 1 297 ? -7.828 -4.011 31.674 1.00 77.19 297 VAL A N 1
ATOM 2431 C CA . VAL A 1 297 ? -7.703 -5.252 30.907 1.00 77.19 297 VAL A CA 1
ATOM 2432 C C . VAL A 1 297 ? -6.250 -5.702 30.923 1.00 77.19 297 VAL A C 1
ATOM 2434 O O . VAL A 1 297 ? -5.379 -4.988 30.429 1.00 77.19 297 VAL A O 1
ATOM 2437 N N . GLU A 1 298 ? -6.002 -6.863 31.517 1.00 81.56 298 GLU A N 1
ATOM 2438 C CA . GLU A 1 298 ? -4.683 -7.485 31.604 1.00 81.56 298 GLU A CA 1
ATOM 2439 C C . GLU A 1 298 ? -4.415 -8.314 30.344 1.00 81.56 298 GLU A C 1
ATOM 2441 O O . GLU A 1 298 ? -3.465 -8.041 29.605 1.00 81.56 298 GLU A O 1
ATOM 2446 N N . SER A 1 299 ? -5.317 -9.243 30.028 1.00 82.31 299 SER A N 1
ATOM 2447 C CA . SER A 1 299 ? -5.217 -10.092 28.844 1.00 82.31 299 SER A CA 1
ATOM 2448 C C . SER A 1 299 ? -6.570 -10.362 28.195 1.00 82.31 299 SER A C 1
ATOM 2450 O O . SER A 1 299 ? -7.631 -10.285 28.819 1.00 82.31 299 SER A O 1
ATOM 2452 N N . VAL A 1 300 ? -6.516 -10.681 26.902 1.00 77.88 300 VAL A N 1
ATOM 2453 C CA . VAL A 1 300 ? -7.638 -11.186 26.110 1.00 77.88 300 VAL A CA 1
ATOM 2454 C C . VAL A 1 300 ? -7.208 -12.514 25.493 1.00 77.88 300 VAL A C 1
ATOM 2456 O O . VAL A 1 300 ? -6.192 -12.588 24.801 1.00 77.88 300 VAL A O 1
ATOM 2459 N N . ASN A 1 301 ? -7.952 -13.583 25.778 1.00 81.88 301 ASN A N 1
ATOM 2460 C CA . ASN A 1 301 ? -7.629 -14.965 25.406 1.00 81.88 301 ASN A CA 1
ATOM 2461 C C . ASN A 1 301 ? -6.203 -15.386 25.800 1.00 81.88 301 ASN A C 1
ATOM 2463 O O . ASN A 1 301 ? -5.482 -15.993 25.006 1.00 81.88 301 ASN A O 1
ATOM 2467 N N . GLY A 1 302 ? -5.772 -15.007 27.007 1.00 76.69 302 GLY A N 1
ATOM 2468 C CA . GLY A 1 302 ? -4.442 -15.330 27.535 1.00 76.69 302 GLY A CA 1
ATOM 2469 C C . GLY A 1 302 ? -3.283 -14.588 26.861 1.00 76.69 302 GLY A C 1
ATOM 2470 O O . GLY A 1 302 ? -2.125 -14.869 27.159 1.00 76.69 302 GLY A O 1
ATOM 2471 N N . LYS A 1 303 ? -3.564 -13.641 25.956 1.00 77.50 303 LYS A N 1
ATOM 2472 C CA . LYS A 1 303 ? -2.556 -12.753 25.370 1.00 77.50 303 LYS A CA 1
ATOM 2473 C C . LYS A 1 303 ? -2.620 -11.377 26.028 1.00 77.50 303 LYS A C 1
ATOM 2475 O O . LYS A 1 303 ? -3.731 -10.872 26.197 1.00 77.50 303 LYS A O 1
ATOM 2480 N N . PRO A 1 304 ? -1.473 -10.743 26.336 1.00 74.81 304 PRO A N 1
ATOM 2481 C CA . PRO A 1 304 ? -1.453 -9.388 26.868 1.00 74.81 304 PRO A CA 1
ATOM 2482 C C . PRO A 1 304 ? -2.274 -8.452 25.986 1.00 74.81 304 PRO A C 1
ATOM 2484 O O . PRO A 1 304 ? -2.069 -8.395 24.769 1.00 74.81 304 PRO A O 1
ATOM 2487 N N . PHE A 1 305 ? -3.215 -7.742 26.596 1.00 73.56 305 PHE A N 1
ATOM 2488 C CA . PHE A 1 305 ? -3.974 -6.725 25.890 1.00 73.56 305 PHE A CA 1
ATOM 2489 C C . PHE A 1 305 ? -3.149 -5.440 25.868 1.00 73.56 305 PHE A C 1
ATOM 2491 O O . PHE A 1 305 ? -2.681 -4.994 26.917 1.00 73.56 305 PHE A O 1
ATOM 2498 N N . LEU A 1 306 ? -2.960 -4.838 24.690 1.00 66.50 306 LEU A N 1
ATOM 2499 C CA . LEU A 1 306 ? -2.318 -3.528 24.577 1.00 66.50 306 LEU A CA 1
ATOM 2500 C C . LEU A 1 306 ? -3.031 -2.529 25.506 1.00 66.50 306 LEU A C 1
ATOM 2502 O O . LEU A 1 306 ? -4.222 -2.234 25.343 1.00 66.50 306 LEU A O 1
ATOM 2506 N N . LYS A 1 307 ? -2.321 -2.066 26.544 1.00 58.16 307 LYS A N 1
ATOM 2507 C CA . LYS A 1 307 ? -2.924 -1.272 27.619 1.00 58.16 307 LYS A CA 1
ATOM 2508 C C . LYS A 1 307 ? -3.357 0.090 27.086 1.00 58.16 307 LYS A C 1
ATOM 2510 O O . LYS A 1 307 ? -2.831 0.611 26.114 1.00 58.16 307 LYS A O 1
ATOM 2515 N N . LEU A 1 308 ? -4.287 0.730 27.795 1.00 45.69 308 LEU A N 1
ATOM 2516 C CA . LEU A 1 308 ? -4.766 2.088 27.499 1.00 45.69 308 LEU A CA 1
ATOM 2517 C C . LEU A 1 308 ? -3.656 3.158 27.415 1.00 45.69 308 LEU A C 1
ATOM 2519 O O . LEU A 1 308 ? -3.856 4.166 26.744 1.00 45.69 308 LEU A O 1
ATOM 2523 N N . LYS A 1 309 ? -2.519 2.940 28.086 1.00 40.88 309 LYS A N 1
ATOM 2524 C CA . LYS A 1 309 ? -1.322 3.794 28.044 1.00 40.88 309 LYS A CA 1
ATOM 2525 C C . LYS A 1 309 ? -0.423 3.505 26.828 1.00 40.88 309 LYS A C 1
ATOM 2527 O O . LYS A 1 309 ? 0.248 4.416 26.363 1.00 40.88 309 LYS A O 1
ATOM 2532 N N . ASP A 1 310 ? -0.497 2.294 26.279 1.00 45.00 310 ASP A N 1
ATOM 2533 C CA . ASP A 1 310 ? 0.271 1.796 25.126 1.00 45.00 310 ASP A CA 1
ATOM 2534 C C . ASP A 1 310 ? -0.583 1.895 23.839 1.00 45.00 310 ASP A C 1
ATOM 2536 O O . ASP A 1 310 ? -0.624 1.005 22.992 1.00 45.00 310 ASP A O 1
ATOM 2540 N N . ARG A 1 311 ? -1.380 2.971 23.749 1.00 52.97 311 ARG A N 1
ATOM 2541 C CA . ARG A 1 311 ? -2.273 3.306 22.625 1.00 52.97 311 ARG A CA 1
ATOM 2542 C C . ARG A 1 311 ? -1.601 4.229 21.615 1.00 52.97 311 ARG A C 1
ATOM 2544 O O . ARG A 1 311 ? -2.307 4.933 20.884 1.00 52.97 311 ARG A O 1
ATOM 2551 N N . SER A 1 312 ? -0.270 4.309 21.593 1.00 62.09 312 SER A N 1
ATOM 2552 C CA . SER A 1 312 ? 0.335 5.089 20.523 1.00 62.09 312 SER A CA 1
ATOM 2553 C C . SER A 1 312 ? -0.055 4.413 19.206 1.00 62.09 312 SER A C 1
ATOM 2555 O O . SER A 1 312 ? -0.124 3.186 19.111 1.00 62.09 312 SER A O 1
ATOM 2557 N N . LYS A 1 313 ? -0.387 5.207 18.187 1.00 71.69 313 LYS A N 1
ATOM 2558 C CA . LYS A 1 313 ? -0.657 4.693 16.834 1.00 71.69 313 LYS A CA 1
ATOM 2559 C C . LYS A 1 313 ? 0.470 3.731 16.399 1.00 71.69 313 LYS A C 1
ATOM 2561 O O . LYS A 1 313 ? 0.202 2.714 15.767 1.00 71.69 313 LYS A O 1
ATOM 2566 N N . ASN A 1 314 ? 1.687 3.999 16.877 1.00 72.38 314 ASN A N 1
ATOM 2567 C CA . ASN A 1 314 ? 2.901 3.216 16.680 1.00 72.38 314 ASN A CA 1
ATOM 2568 C C . ASN A 1 314 ? 2.834 1.810 17.302 1.00 72.38 314 ASN A C 1
ATOM 2570 O O . ASN A 1 314 ? 3.286 0.863 16.673 1.00 72.38 314 ASN A O 1
ATOM 2574 N N . ASP A 1 315 ? 2.232 1.626 18.480 1.00 72.81 315 ASP A N 1
ATOM 2575 C CA . ASP A 1 315 ? 2.136 0.303 19.120 1.00 72.81 315 ASP A CA 1
ATOM 2576 C C . ASP A 1 315 ? 1.249 -0.651 18.307 1.00 72.81 315 ASP A C 1
ATOM 2578 O O . ASP A 1 315 ? 1.596 -1.814 18.087 1.00 72.81 315 ASP A O 1
ATOM 2582 N N . ILE A 1 316 ? 0.118 -0.145 17.798 1.00 74.56 316 ILE A N 1
ATOM 2583 C CA . ILE A 1 316 ? -0.777 -0.914 16.920 1.00 74.56 316 ILE A CA 1
ATOM 2584 C C . ILE A 1 316 ? -0.100 -1.175 15.569 1.00 74.56 316 ILE A C 1
ATOM 2586 O O . ILE A 1 316 ? -0.163 -2.300 15.072 1.00 74.56 316 ILE A O 1
ATOM 2590 N N . LEU A 1 317 ? 0.593 -0.181 15.004 1.00 79.06 317 LEU A N 1
ATOM 2591 C CA . LEU A 1 317 ? 1.383 -0.337 13.779 1.00 79.06 317 LEU A CA 1
ATOM 2592 C C . LEU A 1 317 ? 2.441 -1.438 13.911 1.00 79.06 317 LEU A C 1
ATOM 2594 O O . LEU A 1 317 ? 2.470 -2.366 13.103 1.00 79.06 317 LEU A O 1
ATOM 2598 N N . HIS A 1 318 ? 3.277 -1.378 14.951 1.00 76.69 318 HIS A N 1
ATOM 2599 C CA . HIS A 1 318 ? 4.315 -2.374 15.211 1.00 76.69 318 HIS A CA 1
ATOM 2600 C C . HIS A 1 318 ? 3.726 -3.763 15.435 1.00 76.69 318 HIS A C 1
ATOM 2602 O O . HIS A 1 318 ? 4.303 -4.757 14.993 1.00 76.69 318 HIS A O 1
ATOM 2608 N N . LEU A 1 319 ? 2.565 -3.852 16.085 1.00 74.88 319 LEU A N 1
ATOM 2609 C CA . LEU A 1 319 ? 1.881 -5.122 16.270 1.00 74.88 319 LEU A CA 1
ATOM 2610 C C . LEU A 1 319 ? 1.387 -5.705 14.937 1.00 74.88 319 LEU A C 1
ATOM 2612 O O . LEU A 1 319 ? 1.637 -6.877 14.656 1.00 74.88 319 LEU A O 1
ATOM 2616 N N . LEU A 1 320 ? 0.712 -4.908 14.106 1.00 77.06 320 LEU A N 1
ATOM 2617 C CA . LEU A 1 320 ? 0.250 -5.347 12.786 1.00 77.06 320 LEU A CA 1
ATOM 2618 C C . LEU A 1 320 ? 1.422 -5.721 11.871 1.00 77.06 320 LEU A C 1
ATOM 2620 O O . LEU A 1 320 ? 1.315 -6.685 11.113 1.00 77.06 320 LEU A O 1
ATOM 2624 N N . ALA A 1 321 ? 2.554 -5.027 11.986 1.00 78.38 321 ALA A N 1
ATOM 2625 C CA . ALA A 1 321 ? 3.790 -5.372 11.291 1.00 78.38 321 ALA A CA 1
ATOM 2626 C C . ALA A 1 321 ? 4.379 -6.700 11.780 1.00 78.38 321 ALA A C 1
ATOM 2628 O O . ALA A 1 321 ? 4.684 -7.579 10.980 1.00 78.38 321 ALA A O 1
ATOM 2629 N N . LYS A 1 322 ? 4.458 -6.897 13.103 1.00 75.19 322 LYS A N 1
ATOM 2630 C CA . LYS A 1 322 ? 4.927 -8.146 13.725 1.00 75.19 322 LYS A CA 1
ATOM 2631 C C . LYS A 1 322 ? 4.126 -9.363 13.260 1.00 75.19 322 LYS A C 1
ATOM 2633 O O . LYS A 1 322 ? 4.674 -10.457 13.151 1.00 75.19 322 LYS A O 1
ATOM 2638 N N . TYR A 1 323 ? 2.832 -9.189 13.009 1.00 71.38 323 TYR A N 1
ATOM 2639 C CA . TYR A 1 323 ? 1.972 -10.260 12.516 1.00 71.38 323 TYR A CA 1
ATOM 2640 C C . TYR A 1 323 ? 1.962 -10.412 10.993 1.00 71.38 323 TYR A C 1
ATOM 2642 O O . TYR A 1 323 ? 1.260 -11.294 10.502 1.00 71.38 323 TYR A O 1
ATOM 2650 N N . ASN A 1 324 ? 2.751 -9.626 10.254 1.00 69.81 324 ASN A N 1
ATOM 2651 C CA . ASN A 1 324 ? 2.712 -9.554 8.795 1.00 69.81 324 ASN A CA 1
ATOM 2652 C C . ASN A 1 324 ? 1.288 -9.265 8.297 1.00 69.81 324 ASN A C 1
ATOM 2654 O O . ASN A 1 324 ? 0.758 -10.006 7.483 1.00 69.81 324 ASN A O 1
ATOM 2658 N N . ILE A 1 325 ? 0.622 -8.249 8.843 1.00 74.62 325 ILE A N 1
ATOM 2659 C CA . ILE A 1 325 ? -0.612 -7.676 8.273 1.00 74.62 325 ILE A CA 1
ATOM 2660 C C . ILE A 1 325 ? -0.240 -6.417 7.485 1.00 74.62 325 ILE A C 1
ATOM 2662 O O . ILE A 1 325 ? -0.645 -6.254 6.333 1.00 74.62 325 ILE A O 1
ATOM 2666 N N . LEU A 1 326 ? 0.595 -5.581 8.104 1.00 74.75 326 LEU A N 1
ATOM 2667 C CA . LEU A 1 326 ? 1.313 -4.492 7.455 1.00 74.75 326 LEU A CA 1
ATOM 2668 C C . LEU A 1 326 ? 2.741 -4.929 7.142 1.00 74.75 326 LEU A C 1
ATOM 2670 O O . LEU A 1 326 ? 3.340 -5.716 7.878 1.00 74.75 326 LEU A O 1
ATOM 2674 N N . SER A 1 327 ? 3.303 -4.398 6.068 1.00 71.69 327 SER A N 1
ATOM 2675 C CA . SER A 1 327 ? 4.735 -4.493 5.811 1.00 71.69 327 SER A CA 1
ATOM 2676 C C . SER A 1 327 ? 5.514 -3.392 6.555 1.00 71.69 327 SER A C 1
ATOM 2678 O O . SER A 1 327 ? 4.929 -2.386 6.964 1.00 71.69 327 SER A O 1
ATOM 2680 N N . PRO A 1 328 ? 6.852 -3.505 6.657 1.00 69.31 328 PRO A N 1
ATOM 2681 C CA . PRO A 1 328 ? 7.680 -2.455 7.246 1.00 69.31 328 PRO A CA 1
ATOM 2682 C C . PRO A 1 328 ? 7.537 -1.084 6.580 1.00 69.31 328 PRO A C 1
ATOM 2684 O O . PRO A 1 328 ? 7.542 -0.072 7.269 1.00 69.31 328 PRO A O 1
ATOM 2687 N N . GLY A 1 329 ? 7.401 -1.017 5.257 1.00 66.88 329 GLY A N 1
ATOM 2688 C CA . GLY A 1 329 ? 7.246 0.287 4.622 1.00 66.88 329 GLY A CA 1
ATOM 2689 C C . GLY A 1 329 ? 5.809 0.798 4.650 1.00 66.88 329 GLY A C 1
ATOM 2690 O O . GLY A 1 329 ? 5.650 1.999 4.668 1.00 66.88 329 GLY A O 1
ATOM 2691 N N . GLU A 1 330 ? 4.769 -0.036 4.772 1.00 75.50 330 GLU A N 1
ATOM 2692 C CA . GLU A 1 330 ? 3.416 0.503 5.000 1.00 75.50 330 GLU A CA 1
ATOM 2693 C C . GLU A 1 330 ? 3.292 1.085 6.408 1.00 75.50 330 GLU A C 1
ATOM 2695 O O . GLU A 1 330 ? 2.543 2.031 6.630 1.00 75.50 330 GLU A O 1
ATOM 2700 N N . VAL A 1 331 ? 4.057 0.552 7.367 1.00 77.69 331 VAL A N 1
ATOM 2701 C CA . VAL A 1 331 ? 4.250 1.215 8.662 1.00 77.69 331 VAL A CA 1
ATOM 2702 C C . VAL A 1 331 ? 4.869 2.600 8.467 1.00 77.69 331 VAL A C 1
ATOM 2704 O O . VAL A 1 331 ? 4.393 3.556 9.074 1.00 77.69 331 VAL A O 1
ATOM 2707 N N . ASN A 1 332 ? 5.878 2.728 7.599 1.00 74.00 332 ASN A N 1
ATOM 2708 C CA . ASN A 1 332 ? 6.482 4.024 7.281 1.00 74.00 332 ASN A CA 1
ATOM 2709 C C . ASN A 1 332 ? 5.500 4.959 6.560 1.00 74.00 332 ASN A C 1
ATOM 2711 O O . ASN A 1 332 ? 5.380 6.116 6.957 1.00 74.00 332 ASN A O 1
ATOM 2715 N N . ASP A 1 333 ? 4.757 4.449 5.577 1.00 73.88 333 ASP A N 1
ATOM 2716 C CA . ASP A 1 333 ? 3.752 5.193 4.812 1.00 73.88 333 ASP A CA 1
ATOM 2717 C C . ASP A 1 333 ? 2.651 5.737 5.737 1.00 73.88 333 ASP A C 1
ATOM 2719 O O . ASP A 1 333 ? 2.117 6.815 5.502 1.00 73.88 333 ASP A O 1
ATOM 2723 N N . LEU A 1 334 ? 2.336 5.029 6.829 1.00 80.56 334 LEU A N 1
ATOM 2724 C CA . LEU A 1 334 ? 1.351 5.458 7.824 1.00 80.56 334 LEU A CA 1
ATOM 2725 C C . LEU A 1 334 ? 1.895 6.451 8.861 1.00 80.56 334 LEU A C 1
ATOM 2727 O O . LEU A 1 334 ? 1.097 7.150 9.491 1.00 80.56 334 LEU A O 1
ATOM 2731 N N . ASN A 1 335 ? 3.216 6.581 9.022 1.00 78.31 335 ASN A N 1
ATOM 2732 C CA . ASN A 1 335 ? 3.790 7.552 9.958 1.00 78.31 335 ASN A CA 1
ATOM 2733 C C . ASN A 1 335 ? 3.439 8.990 9.562 1.00 78.31 335 ASN A C 1
ATOM 2735 O O . ASN A 1 335 ? 3.028 9.770 10.422 1.00 78.31 335 ASN A O 1
ATOM 2739 N N . TYR A 1 336 ? 3.549 9.336 8.275 1.00 79.25 336 TYR A N 1
ATOM 2740 C CA . TYR A 1 336 ? 3.254 10.690 7.799 1.00 79.25 336 TYR A CA 1
ATOM 2741 C C . TYR A 1 336 ? 1.782 11.098 8.024 1.00 79.25 336 TYR A C 1
ATOM 2743 O O . TYR A 1 336 ? 1.561 12.101 8.708 1.00 79.25 336 TYR A O 1
ATOM 2751 N N . PRO A 1 337 ? 0.765 10.319 7.593 1.00 79.19 337 PRO A N 1
ATOM 2752 C CA . PRO A 1 337 ? -0.636 10.597 7.910 1.00 79.19 337 PRO A CA 1
ATOM 2753 C C . PRO A 1 337 ? -0.890 10.728 9.414 1.00 79.19 337 PRO A C 1
ATOM 2755 O O . PRO A 1 337 ? -1.644 11.595 9.856 1.00 79.19 337 PRO A O 1
ATOM 2758 N N . PHE A 1 338 ? -0.247 9.895 10.240 1.00 83.38 338 PHE A N 1
ATOM 2759 C CA . PHE A 1 338 ? -0.428 9.956 11.688 1.00 83.38 338 PHE A CA 1
ATOM 2760 C C . PHE A 1 338 ? 0.160 11.192 12.351 1.00 83.38 338 PHE A C 1
ATOM 2762 O O . PHE A 1 338 ? -0.457 11.659 13.320 1.00 83.38 338 PHE A O 1
ATOM 2769 N N . LEU A 1 339 ? 1.289 11.695 11.845 1.00 79.19 339 LEU A N 1
ATOM 2770 C CA . LEU A 1 339 ? 1.864 12.984 12.226 1.00 79.19 339 LEU A CA 1
ATOM 2771 C C . LEU A 1 339 ? 0.935 14.117 11.784 1.00 79.19 339 LEU A C 1
ATOM 2773 O O . LEU A 1 339 ? 0.433 14.836 12.647 1.00 79.19 339 LEU A O 1
ATOM 2777 N N . ARG A 1 340 ? 0.567 14.156 10.493 1.00 73.62 340 ARG A N 1
ATOM 2778 C CA . ARG A 1 340 ? -0.397 15.121 9.932 1.00 73.62 340 ARG A CA 1
ATOM 2779 C C . ARG A 1 340 ? -1.674 15.186 10.757 1.00 73.62 340 ARG A C 1
ATOM 2781 O O . ARG A 1 340 ? -2.098 16.264 11.135 1.00 73.62 340 ARG A O 1
ATOM 2788 N N . ARG A 1 341 ? -2.273 14.053 11.134 1.00 79.88 341 ARG A N 1
ATOM 2789 C CA . ARG A 1 341 ? -3.495 14.047 11.960 1.00 79.88 341 ARG A CA 1
ATOM 2790 C C . ARG A 1 341 ? -3.338 14.798 13.287 1.00 79.88 341 ARG A C 1
ATOM 2792 O O . ARG A 1 341 ? -4.320 15.379 13.747 1.00 79.88 341 ARG A O 1
ATOM 2799 N N . ASN A 1 342 ? -2.175 14.710 13.934 1.00 77.31 342 ASN A N 1
ATOM 2800 C CA . ASN A 1 342 ? -1.933 15.434 15.182 1.00 77.31 342 ASN A CA 1
ATOM 2801 C C . ASN A 1 342 ? -1.819 16.938 14.901 1.00 77.31 342 ASN A C 1
ATOM 2803 O O . ASN A 1 342 ? -2.460 17.727 15.589 1.00 77.31 342 ASN A O 1
ATOM 2807 N N . ASP A 1 343 ? -1.096 17.316 13.851 1.00 77.19 343 ASP A N 1
ATOM 2808 C CA . ASP A 1 343 ? -0.904 18.720 13.477 1.00 77.19 343 ASP A CA 1
ATOM 2809 C C . ASP A 1 343 ? -2.229 19.372 13.053 1.00 77.19 343 ASP A C 1
ATOM 2811 O O . ASP A 1 343 ? -2.609 20.415 13.578 1.00 77.19 343 ASP A O 1
ATOM 2815 N N . LEU A 1 344 ? -3.018 18.683 12.221 1.00 75.44 344 LEU A N 1
ATOM 2816 C CA . LEU A 1 344 ? -4.336 19.123 11.740 1.00 75.44 344 LEU A CA 1
ATOM 2817 C C . LEU A 1 344 ? -5.408 19.169 12.844 1.00 75.44 344 LEU A C 1
ATOM 2819 O O . LEU A 1 344 ? -6.527 19.612 12.597 1.00 75.44 344 LEU A O 1
ATOM 2823 N N . SER A 1 345 ? -5.112 18.676 14.053 1.00 71.31 345 SER A N 1
ATOM 2824 C CA . SER A 1 345 ? -6.005 18.839 15.210 1.00 71.31 345 SER A CA 1
ATOM 2825 C C . SER A 1 345 ? -5.809 20.167 15.953 1.00 71.31 345 SER A C 1
ATOM 2827 O O . SER A 1 345 ? -6.573 20.464 16.873 1.00 71.31 345 SER A O 1
ATOM 2829 N N . HIS A 1 346 ? -4.836 20.979 15.523 1.00 71.44 346 HIS A N 1
ATOM 2830 C CA . HIS A 1 346 ? -4.571 22.325 16.021 1.00 71.44 346 HIS A CA 1
ATOM 2831 C C . HIS A 1 346 ? -4.769 23.367 14.906 1.00 71.44 346 HIS A C 1
ATOM 2833 O O . HIS A 1 346 ? -4.297 23.133 13.796 1.00 71.44 346 HIS A O 1
ATOM 2839 N N . PRO A 1 347 ? -5.399 24.529 15.187 1.00 65.25 347 PRO A N 1
ATOM 2840 C CA . PRO A 1 347 ? -5.620 25.591 14.194 1.00 65.25 347 PRO A CA 1
ATOM 2841 C C . PRO A 1 347 ? -4.346 26.073 13.486 1.00 65.25 347 PRO A C 1
ATOM 2843 O O . PRO A 1 347 ? -4.388 26.450 12.324 1.00 65.25 347 PRO A O 1
ATOM 2846 N N . ASP A 1 348 ? -3.198 26.016 14.162 1.00 68.06 348 ASP A N 1
ATOM 2847 C CA . ASP A 1 348 ? -1.918 26.475 13.611 1.00 68.06 348 ASP A CA 1
ATOM 2848 C C . ASP A 1 348 ? -1.320 25.501 12.574 1.00 68.06 348 ASP A C 1
ATOM 2850 O O . ASP A 1 348 ? -0.399 25.861 11.844 1.00 68.06 348 ASP A O 1
ATOM 2854 N N . GLY A 1 349 ? -1.822 24.261 12.512 1.00 61.72 349 GLY A N 1
ATOM 2855 C CA . GLY A 1 349 ? -1.356 23.204 11.608 1.00 61.72 349 GLY A CA 1
ATOM 2856 C C . GLY A 1 349 ? -2.296 22.919 10.438 1.00 61.72 349 GLY A C 1
ATOM 2857 O O . GLY A 1 349 ? -2.096 21.933 9.732 1.00 61.72 349 GLY A O 1
ATOM 2858 N N . THR A 1 350 ? -3.341 23.731 10.240 1.00 64.94 350 THR A N 1
ATOM 2859 C CA . THR A 1 350 ? -4.407 23.448 9.267 1.00 64.94 350 THR A CA 1
ATOM 2860 C C . THR A 1 350 ? -4.109 23.901 7.840 1.00 64.94 350 THR A C 1
ATOM 2862 O O . THR A 1 350 ? -4.945 23.652 6.980 1.00 64.94 350 THR A O 1
ATOM 2865 N N . ASP A 1 351 ? -2.976 24.560 7.573 1.00 64.88 351 ASP A N 1
ATOM 2866 C CA . ASP A 1 351 ? -2.660 25.141 6.259 1.00 64.88 351 ASP A CA 1
ATOM 2867 C C . ASP A 1 351 ? -2.514 24.060 5.171 1.00 64.88 351 ASP A C 1
ATOM 2869 O O . ASP A 1 351 ? -1.446 23.476 4.962 1.00 64.88 351 ASP A O 1
ATOM 2873 N N . ILE A 1 352 ? -3.619 23.758 4.485 1.00 66.62 352 ILE A N 1
ATOM 2874 C CA . ILE A 1 352 ? -3.620 22.941 3.274 1.00 66.62 352 ILE A CA 1
ATOM 2875 C C . ILE A 1 352 ? -3.376 23.863 2.090 1.00 66.62 352 ILE A C 1
ATOM 2877 O O . ILE A 1 352 ? -4.251 24.612 1.659 1.00 66.62 352 ILE A O 1
ATOM 2881 N N . GLN A 1 353 ? -2.175 23.749 1.533 1.00 62.72 353 GLN A N 1
ATOM 2882 C CA . GLN A 1 353 ? -1.727 24.586 0.425 1.00 62.72 353 GLN A CA 1
ATOM 2883 C C . GLN A 1 353 ? -2.223 24.085 -0.937 1.00 62.72 353 GLN A C 1
ATOM 2885 O O . GLN A 1 353 ? -2.352 24.885 -1.862 1.00 62.72 353 GLN A O 1
ATOM 2890 N N . LEU A 1 354 ? -2.514 22.781 -1.070 1.00 68.00 354 LEU A N 1
ATOM 2891 C CA . LEU A 1 354 ? -2.916 22.109 -2.314 1.00 68.00 354 LEU A CA 1
ATOM 2892 C C . LEU A 1 354 ? -4.127 21.188 -2.068 1.00 68.00 354 LEU A C 1
ATOM 2894 O O . LEU A 1 354 ? -4.044 20.243 -1.290 1.00 68.00 354 LEU A O 1
ATOM 2898 N N . ALA A 1 355 ? -5.253 21.408 -2.765 1.00 73.06 355 ALA A N 1
ATOM 2899 C CA . ALA A 1 355 ? -6.436 20.536 -2.670 1.00 73.06 355 ALA A CA 1
ATOM 2900 C C . ALA A 1 355 ? -6.115 19.100 -3.121 1.00 73.06 355 ALA A C 1
ATOM 2902 O O . ALA A 1 355 ? -6.718 18.127 -2.663 1.00 73.06 355 ALA A O 1
ATOM 2903 N N . PHE A 1 356 ? -5.132 18.982 -4.017 1.00 76.06 356 PHE A N 1
ATOM 2904 C CA . PHE A 1 356 ? -4.600 17.717 -4.496 1.00 76.06 356 PHE A CA 1
ATOM 2905 C C . PHE A 1 356 ? -4.001 16.859 -3.372 1.00 76.06 356 PHE A C 1
ATOM 2907 O O . PHE A 1 356 ? -4.204 15.649 -3.392 1.00 76.06 356 PHE A O 1
ATOM 2914 N N . ASP A 1 357 ? -3.359 17.457 -2.364 1.00 76.44 357 ASP A N 1
ATOM 2915 C CA . ASP A 1 357 ? -2.752 16.708 -1.253 1.00 76.44 357 ASP A CA 1
ATOM 2916 C C . ASP A 1 357 ? -3.821 15.950 -0.454 1.00 76.44 357 ASP A C 1
ATOM 2918 O O . ASP A 1 357 ? -3.661 14.769 -0.141 1.00 76.44 357 ASP A O 1
ATOM 2922 N N . SER A 1 358 ? -4.963 16.599 -0.204 1.00 83.31 358 SER A N 1
ATOM 2923 C CA . SER A 1 358 ? -6.091 15.987 0.504 1.00 83.31 358 SER A CA 1
ATOM 2924 C C . SER A 1 358 ? -6.717 14.843 -0.302 1.00 83.31 358 SER A C 1
ATOM 2926 O O . SER A 1 358 ? -7.020 13.781 0.248 1.00 83.31 358 SER A O 1
ATOM 2928 N N . LEU A 1 359 ? -6.873 15.029 -1.619 1.00 84.38 359 LEU A N 1
ATOM 2929 C CA . LEU A 1 359 ? -7.377 13.998 -2.534 1.00 84.38 359 LEU A CA 1
ATOM 2930 C C . LEU A 1 359 ? -6.433 12.796 -2.617 1.00 84.38 359 LEU A C 1
ATOM 2932 O O . LEU A 1 359 ? -6.882 11.648 -2.557 1.00 84.38 359 LEU A O 1
ATOM 2936 N N . GLN A 1 360 ? -5.131 13.058 -2.719 1.00 83.25 360 GLN A N 1
ATOM 2937 C CA . GLN A 1 360 ? -4.106 12.027 -2.748 1.00 83.25 360 GLN A CA 1
ATOM 2938 C C . GLN A 1 360 ? -4.096 11.240 -1.436 1.00 83.25 360 GLN A C 1
ATOM 2940 O O . GLN A 1 360 ? -4.170 10.011 -1.474 1.00 83.25 360 GLN A O 1
ATOM 2945 N N . LEU A 1 361 ? -4.090 11.922 -0.286 1.00 84.44 361 LEU A N 1
ATOM 2946 C CA . LEU A 1 361 ? -4.123 11.258 1.015 1.00 84.44 361 LEU A CA 1
ATOM 2947 C C . LEU A 1 361 ? -5.382 10.395 1.169 1.00 84.44 361 LEU A C 1
ATOM 2949 O O . LEU A 1 361 ? -5.295 9.249 1.609 1.00 84.44 361 LEU A O 1
ATOM 2953 N N . PHE A 1 362 ? -6.551 10.908 0.779 1.00 90.12 362 PHE A N 1
ATOM 2954 C CA . PHE A 1 362 ? -7.804 10.149 0.804 1.00 90.12 362 PHE A CA 1
ATOM 2955 C C . PHE A 1 362 ? -7.701 8.854 -0.023 1.00 90.12 362 PHE A C 1
ATOM 2957 O O . PHE A 1 362 ? -8.001 7.764 0.479 1.00 90.12 362 PHE A O 1
ATOM 2964 N N . ALA A 1 363 ? -7.208 8.945 -1.262 1.00 88.50 363 ALA A N 1
ATOM 2965 C CA . ALA A 1 363 ? -7.015 7.792 -2.143 1.00 88.50 363 ALA A CA 1
ATOM 2966 C C . ALA A 1 363 ? -5.975 6.792 -1.599 1.00 88.50 363 ALA A C 1
ATOM 2968 O O . ALA A 1 363 ? -6.156 5.567 -1.679 1.00 88.50 363 ALA A O 1
ATOM 2969 N N . GLU A 1 364 ? -4.886 7.293 -1.014 1.00 85.06 364 GLU A N 1
ATOM 2970 C CA . GLU A 1 364 ? -3.846 6.484 -0.378 1.00 85.06 364 GLU A CA 1
ATOM 2971 C C . GLU A 1 364 ? -4.395 5.707 0.817 1.00 85.06 364 GLU A C 1
ATOM 2973 O O . GLU A 1 364 ? -4.223 4.486 0.885 1.00 85.06 364 GLU A O 1
ATOM 2978 N N . ILE A 1 365 ? -5.129 6.377 1.705 1.00 90.44 365 ILE A N 1
ATOM 2979 C CA . ILE A 1 365 ? -5.768 5.765 2.871 1.00 90.44 365 ILE A CA 1
ATOM 2980 C C . ILE A 1 365 ? -6.783 4.694 2.461 1.00 90.44 365 ILE A C 1
ATOM 2982 O O . ILE A 1 365 ? -6.816 3.621 3.074 1.00 90.44 365 ILE A O 1
ATOM 2986 N N . ILE A 1 366 ? -7.585 4.931 1.419 1.00 91.94 366 ILE A N 1
ATOM 2987 C CA . ILE A 1 366 ? -8.509 3.916 0.889 1.00 91.94 366 ILE A CA 1
ATOM 2988 C C . ILE A 1 366 ? -7.737 2.712 0.363 1.00 91.94 366 ILE A C 1
ATOM 2990 O O . ILE A 1 366 ? -8.067 1.576 0.708 1.00 91.94 366 ILE A O 1
ATOM 2994 N N . THR A 1 367 ? -6.677 2.943 -0.417 1.00 87.88 367 THR A N 1
ATOM 2995 C CA . THR A 1 367 ? -5.846 1.855 -0.949 1.00 87.88 367 THR A CA 1
ATOM 2996 C C . THR A 1 367 ? -5.247 1.015 0.181 1.00 87.88 367 THR A C 1
ATOM 2998 O O . THR A 1 367 ? -5.329 -0.213 0.149 1.00 87.88 367 THR A O 1
ATOM 3001 N N . LEU A 1 368 ? -4.677 1.665 1.200 1.00 87.19 368 LEU A N 1
ATOM 3002 C CA . LEU A 1 368 ? -4.096 0.997 2.366 1.00 87.19 368 LEU A CA 1
ATOM 3003 C C . LEU A 1 368 ? -5.158 0.229 3.159 1.00 87.19 368 LEU A C 1
ATOM 3005 O O . LEU A 1 368 ? -4.924 -0.909 3.560 1.00 87.19 368 LEU A O 1
ATOM 3009 N N . THR A 1 369 ? -6.348 0.807 3.330 1.00 91.81 369 THR A N 1
ATOM 3010 C CA . THR A 1 369 ? -7.473 0.147 4.007 1.00 91.81 369 THR A CA 1
ATOM 3011 C C . THR A 1 369 ? -7.926 -1.100 3.247 1.00 91.81 369 THR A C 1
ATOM 3013 O O . THR A 1 369 ? -8.072 -2.160 3.857 1.00 91.81 369 THR A O 1
ATOM 3016 N N . ASN A 1 370 ? -8.092 -1.011 1.926 1.00 92.31 370 ASN A N 1
ATOM 3017 C CA . ASN A 1 370 ? -8.443 -2.154 1.081 1.00 92.31 370 ASN A CA 1
ATOM 3018 C C . ASN A 1 370 ? -7.390 -3.264 1.196 1.00 92.31 370 ASN A C 1
ATOM 3020 O O . ASN A 1 370 ? -7.731 -4.408 1.493 1.00 92.31 370 ASN A O 1
ATOM 3024 N N . ARG A 1 371 ? -6.102 -2.927 1.052 1.00 86.62 371 ARG A N 1
ATOM 3025 C CA . ARG A 1 371 ? -4.995 -3.890 1.175 1.00 86.62 371 ARG A CA 1
ATOM 3026 C C . ARG A 1 371 ? -4.949 -4.562 2.544 1.00 86.62 371 ARG A C 1
ATOM 3028 O O . ARG A 1 371 ? -4.806 -5.782 2.609 1.00 86.62 371 ARG A O 1
ATOM 3035 N N . LEU A 1 372 ? -5.116 -3.793 3.622 1.00 87.50 372 LEU A N 1
ATOM 3036 C CA . LEU A 1 372 ? -5.179 -4.299 4.995 1.00 87.50 372 LEU A CA 1
ATOM 3037 C C . LEU A 1 372 ? -6.248 -5.385 5.155 1.00 87.50 372 LEU A C 1
ATOM 3039 O O . LEU A 1 372 ? -5.953 -6.486 5.625 1.00 87.50 372 LEU A O 1
ATOM 3043 N N . TRP A 1 373 ? -7.482 -5.089 4.745 1.00 90.00 373 TRP A N 1
ATOM 3044 C CA . TRP A 1 373 ? -8.598 -6.029 4.872 1.00 90.00 373 TRP A CA 1
ATOM 3045 C C . TRP A 1 373 ? -8.452 -7.229 3.947 1.00 90.00 373 TRP A C 1
ATOM 3047 O O . TRP A 1 373 ? -8.706 -8.357 4.367 1.00 90.00 373 TRP A O 1
ATOM 3057 N N . MET A 1 374 ? -7.968 -7.022 2.725 1.00 88.19 374 MET A N 1
ATOM 3058 C CA . MET A 1 374 ? -7.756 -8.116 1.783 1.00 88.19 374 MET A CA 1
ATOM 3059 C C . MET A 1 374 ? -6.659 -9.068 2.228 1.00 88.19 374 MET A C 1
ATOM 3061 O O . MET A 1 374 ? -6.811 -10.276 2.089 1.00 88.19 374 MET A O 1
ATOM 3065 N N . ARG A 1 375 ? -5.587 -8.568 2.839 1.00 83.12 375 ARG A N 1
ATOM 3066 C CA . ARG A 1 375 ? -4.550 -9.429 3.419 1.00 83.12 375 ARG A CA 1
ATOM 3067 C C . ARG A 1 375 ? -5.024 -10.169 4.653 1.00 83.12 375 ARG A C 1
ATOM 3069 O O . ARG A 1 375 ? -4.600 -11.298 4.870 1.00 83.12 375 ARG A O 1
ATOM 3076 N N . PHE A 1 376 ? -5.884 -9.546 5.453 1.00 83.94 376 PHE A N 1
ATOM 3077 C CA . PHE A 1 376 ? -6.471 -10.200 6.613 1.00 83.94 376 PHE A CA 1
ATOM 3078 C C . PHE A 1 376 ? -7.492 -11.278 6.225 1.00 83.94 376 PHE A C 1
ATOM 3080 O O . PHE A 1 376 ? -7.579 -12.297 6.888 1.00 83.94 376 PHE A O 1
ATOM 3087 N N . LEU A 1 377 ? -8.271 -11.097 5.160 1.00 85.00 377 LEU A N 1
ATOM 3088 C CA . LEU A 1 377 ? -9.312 -12.064 4.780 1.00 85.00 377 LEU A CA 1
ATOM 3089 C C . LEU A 1 377 ? -8.827 -13.096 3.758 1.00 85.00 377 LEU A C 1
ATOM 3091 O O . LEU A 1 377 ? -9.233 -14.254 3.803 1.00 85.00 377 LEU A O 1
ATOM 3095 N N . TYR A 1 378 ? -7.927 -12.691 2.864 1.00 84.94 378 TYR A N 1
ATOM 3096 C CA . TYR A 1 378 ? -7.427 -13.492 1.747 1.00 84.94 378 TYR A CA 1
ATOM 3097 C C . TYR A 1 378 ? -5.887 -13.479 1.680 1.00 84.94 378 TYR A C 1
ATOM 3099 O O . TYR A 1 378 ? -5.306 -13.131 0.647 1.00 84.94 378 TYR A O 1
ATOM 3107 N N . PRO A 1 379 ? -5.191 -13.877 2.762 1.00 78.56 379 PRO A N 1
ATOM 3108 C CA . PRO A 1 379 ? -3.733 -13.775 2.865 1.00 78.56 379 PRO A CA 1
ATOM 3109 C C . PRO A 1 379 ? -2.977 -14.529 1.764 1.00 78.56 379 PRO A C 1
ATOM 3111 O O . PRO A 1 379 ? -1.905 -14.093 1.356 1.00 78.56 379 PRO A O 1
ATOM 3114 N N . ASP A 1 380 ? -3.541 -15.634 1.269 1.00 76.75 380 ASP A N 1
ATOM 3115 C CA . ASP A 1 380 ? -2.944 -16.469 0.219 1.00 76.75 380 ASP A CA 1
ATOM 3116 C C . ASP A 1 380 ? -3.159 -15.901 -1.202 1.00 76.75 380 ASP A C 1
ATOM 3118 O O . ASP A 1 380 ? -2.588 -16.416 -2.162 1.00 76.75 380 ASP A O 1
ATOM 3122 N N . ARG A 1 381 ? -3.992 -14.859 -1.353 1.00 80.19 381 ARG A N 1
ATOM 3123 C CA . ARG A 1 381 ? -4.363 -14.259 -2.649 1.00 80.19 381 ARG A CA 1
ATOM 3124 C C . ARG A 1 381 ? -3.753 -12.875 -2.871 1.00 80.19 381 ARG A C 1
ATOM 3126 O O . ARG A 1 381 ? -3.716 -12.408 -4.005 1.00 80.19 381 ARG A O 1
ATOM 3133 N N . MET A 1 382 ? -3.288 -12.223 -1.807 1.00 77.12 382 MET A N 1
ATOM 3134 C CA . MET A 1 382 ? -2.646 -10.912 -1.875 1.00 77.12 382 MET A CA 1
ATOM 3135 C C . MET A 1 382 ? -1.147 -11.032 -2.123 1.00 77.12 382 MET A C 1
ATOM 3137 O O . MET A 1 382 ? -0.471 -11.910 -1.585 1.00 77.12 382 MET A O 1
ATOM 3141 N N . ILE A 1 383 ? -0.614 -10.092 -2.898 1.00 68.56 383 ILE A N 1
ATOM 3142 C CA . ILE A 1 383 ? 0.823 -9.978 -3.123 1.00 68.56 383 ILE A CA 1
ATOM 3143 C C . ILE A 1 383 ? 1.430 -9.254 -1.924 1.00 68.56 383 ILE A C 1
ATOM 3145 O O . ILE A 1 383 ? 1.030 -8.146 -1.558 1.00 68.56 383 ILE A O 1
ATOM 3149 N N . TRP A 1 384 ? 2.377 -9.921 -1.275 1.00 63.72 384 TRP A N 1
ATOM 3150 C CA . TRP A 1 384 ? 3.082 -9.398 -0.116 1.00 63.72 384 TRP A CA 1
ATOM 3151 C C . TRP A 1 384 ? 4.303 -8.625 -0.574 1.00 63.72 384 TRP A C 1
ATOM 3153 O O . TRP A 1 384 ? 5.066 -9.115 -1.393 1.00 63.72 384 TRP A O 1
ATOM 3163 N N . GLU A 1 385 ? 4.580 -7.469 0.022 1.00 54.34 385 GLU A N 1
ATOM 3164 C CA . GLU A 1 385 ? 5.876 -6.810 -0.196 1.00 54.34 385 GLU A CA 1
ATOM 3165 C C . GLU A 1 385 ? 7.045 -7.690 0.269 1.00 54.34 385 GLU A C 1
ATOM 3167 O O . GLU A 1 385 ? 8.162 -7.590 -0.224 1.00 54.34 385 GLU A O 1
ATOM 3172 N N . ASN A 1 386 ? 6.746 -8.659 1.133 1.00 51.78 386 ASN A N 1
ATOM 3173 C CA . ASN A 1 386 ? 7.628 -9.760 1.453 1.00 51.78 386 ASN A CA 1
ATOM 3174 C C . ASN A 1 386 ? 7.114 -11.080 0.857 1.00 51.78 386 ASN A C 1
ATOM 3176 O O . ASN A 1 386 ? 6.805 -12.004 1.606 1.00 51.78 386 ASN A O 1
ATOM 3180 N N . ILE A 1 387 ? 7.067 -11.201 -0.475 1.00 44.31 387 ILE A N 1
ATOM 3181 C CA . ILE A 1 387 ? 6.767 -12.454 -1.221 1.00 44.31 387 ILE A CA 1
ATOM 3182 C C . ILE A 1 387 ? 7.607 -13.652 -0.707 1.00 44.31 387 ILE A C 1
ATOM 3184 O O . ILE A 1 387 ? 7.283 -14.814 -0.929 1.00 44.31 387 ILE A O 1
ATOM 3188 N N . TRP A 1 388 ? 8.688 -13.363 0.019 1.00 41.41 388 TRP A N 1
ATOM 3189 C CA . TRP A 1 388 ? 9.625 -14.295 0.635 1.00 41.41 388 TRP A CA 1
ATOM 3190 C C . TRP A 1 388 ? 9.187 -14.869 1.994 1.00 41.41 388 TRP A C 1
ATOM 3192 O O . TRP A 1 388 ? 9.677 -15.933 2.379 1.00 41.41 388 TRP A O 1
ATOM 3202 N N . TYR A 1 389 ? 8.278 -14.220 2.731 1.00 40.75 389 TYR A N 1
ATOM 3203 C CA . TYR A 1 389 ? 7.743 -14.790 3.969 1.00 40.75 389 TYR A CA 1
ATOM 3204 C C . TYR A 1 389 ? 6.531 -15.666 3.653 1.00 40.75 389 TYR A C 1
ATOM 3206 O O . TYR A 1 389 ? 5.530 -15.225 3.094 1.00 40.75 389 TYR A O 1
ATOM 3214 N N . LYS A 1 390 ? 6.641 -16.942 4.040 1.00 47.69 390 LYS A N 1
ATOM 3215 C CA . LYS A 1 390 ? 5.532 -17.902 4.126 1.00 47.69 390 LYS A CA 1
ATOM 3216 C C . LYS A 1 390 ? 4.332 -17.256 4.837 1.00 47.69 390 LYS A C 1
ATOM 3218 O O . LYS A 1 390 ? 4.540 -16.364 5.655 1.00 47.69 390 LYS A O 1
ATOM 3223 N N . LYS A 1 391 ? 3.120 -17.749 4.533 1.00 51.25 391 LYS A N 1
ATOM 3224 C CA . LYS A 1 391 ? 1.805 -17.383 5.108 1.00 51.25 391 LYS A CA 1
ATOM 3225 C C . LYS A 1 391 ? 1.873 -16.529 6.389 1.00 51.25 391 LYS A C 1
ATOM 3227 O O . LYS A 1 391 ? 2.545 -16.948 7.335 1.00 51.25 391 LYS A O 1
ATOM 3232 N N . PRO A 1 392 ? 1.129 -15.408 6.482 1.00 53.84 392 PRO A N 1
ATOM 3233 C CA . PRO A 1 392 ? 1.187 -14.506 7.631 1.00 53.84 392 PRO A CA 1
ATOM 3234 C C . PRO A 1 392 ? 1.079 -15.250 8.957 1.00 53.84 392 PRO A C 1
ATOM 3236 O O . PRO A 1 392 ? 0.207 -16.107 9.113 1.00 53.84 392 PRO A O 1
ATOM 3239 N N . HIS A 1 393 ? 1.928 -14.916 9.932 1.00 53.72 393 HIS A N 1
ATOM 3240 C CA . HIS A 1 393 ? 1.988 -15.634 11.209 1.00 53.72 393 HIS A CA 1
ATOM 3241 C C . HIS A 1 393 ? 0.645 -15.655 11.951 1.00 53.72 393 HIS A C 1
ATOM 3243 O O . HIS A 1 393 ? 0.381 -16.580 12.716 1.00 53.72 393 HIS A O 1
ATOM 3249 N N . TRP A 1 394 ? -0.235 -14.677 11.710 1.00 55.88 394 TRP A N 1
ATOM 3250 C CA . TRP A 1 394 ? -1.567 -14.669 12.308 1.00 55.88 394 TRP A CA 1
ATOM 3251 C C . TRP A 1 394 ? -2.496 -15.765 11.762 1.00 55.88 394 TRP A C 1
ATOM 3253 O O . TRP A 1 394 ? -3.353 -16.231 12.505 1.00 55.88 394 TRP A O 1
ATOM 3263 N N . THR A 1 395 ? -2.289 -16.266 10.539 1.00 50.78 395 THR A N 1
ATOM 3264 C CA . THR A 1 395 ? -3.074 -17.398 9.997 1.00 50.78 395 THR A CA 1
ATOM 3265 C C . THR A 1 395 ? -2.861 -18.687 10.795 1.00 50.78 395 THR A C 1
ATOM 3267 O O . THR A 1 395 ? -3.740 -19.540 10.846 1.00 50.78 395 THR A O 1
ATOM 3270 N N . GLN A 1 396 ? -1.721 -18.804 11.487 1.00 51.25 396 GLN A N 1
ATOM 3271 C CA . GLN A 1 396 ? -1.427 -19.893 12.426 1.00 51.25 396 GLN A CA 1
ATOM 3272 C C . GLN A 1 396 ? -2.097 -19.681 13.796 1.00 51.25 396 GLN A C 1
ATOM 3274 O O . GLN A 1 396 ? -2.224 -20.618 14.581 1.00 51.25 396 GLN A O 1
ATOM 3279 N N . LEU A 1 397 ? -2.534 -18.452 14.104 1.00 47.31 397 LEU A N 1
ATOM 3280 C CA . LEU A 1 397 ? -3.282 -18.132 15.324 1.00 47.31 397 LEU A CA 1
ATOM 3281 C C . LEU A 1 397 ? -4.772 -18.467 15.189 1.00 47.31 397 LEU A C 1
ATOM 3283 O O . LEU A 1 397 ? -5.421 -18.784 16.190 1.00 47.31 397 LEU A O 1
ATOM 3287 N N . SER A 1 398 ? -5.293 -18.421 13.963 1.00 43.62 398 SER A N 1
ATOM 3288 C CA . SER A 1 398 ? -6.682 -18.697 13.602 1.00 43.62 398 SER A CA 1
ATOM 3289 C C . SER A 1 398 ? -6.778 -19.960 12.743 1.00 43.62 398 SER A C 1
ATOM 3291 O O . SER A 1 398 ? -7.147 -19.908 11.572 1.00 43.62 398 SER A O 1
ATOM 3293 N N . HIS A 1 399 ? -6.468 -21.126 13.309 1.00 34.06 399 HIS A N 1
ATOM 3294 C CA . HIS A 1 399 ? -7.135 -22.317 12.794 1.00 34.06 399 HIS A CA 1
ATOM 3295 C C . HIS A 1 399 ? -8.601 -22.247 13.234 1.00 34.06 399 HIS A C 1
ATOM 3297 O O . HIS A 1 399 ? -8.872 -22.053 14.423 1.00 34.06 399 HIS A O 1
ATOM 3303 N N . THR A 1 400 ? -9.486 -22.380 12.238 1.00 34.19 400 THR A N 1
ATOM 3304 C CA . THR A 1 400 ? -10.959 -22.240 12.208 1.00 34.19 400 THR A CA 1
ATOM 3305 C C . THR A 1 400 ? -11.515 -20.806 12.243 1.00 34.19 400 THR A C 1
ATOM 3307 O O . THR A 1 400 ? -11.673 -20.221 13.312 1.00 34.19 400 THR A O 1
ATOM 3310 N N . ILE A 1 401 ? -11.821 -20.275 11.047 1.00 32.94 401 ILE A N 1
ATOM 3311 C CA . ILE A 1 401 ? -13.065 -19.520 10.797 1.00 32.94 401 ILE A CA 1
ATOM 3312 C C . ILE A 1 401 ? -14.154 -20.559 10.551 1.00 32.94 401 ILE A C 1
ATOM 3314 O O . ILE A 1 401 ? -13.835 -21.539 9.833 1.00 32.94 401 ILE A O 1
#

Radius of gyration: 28.01 Å; chains: 1; bounding box: 70×54×82 Å

Foldseek 3Di:
DCPPVLVVVLLVVLLVCLCPPDDDQDDVRLLLSLLLNVLCVQFPDFEWEWEDDPFKIKIKTQTRRDDPHYHYHYDPDDDPVVVVCVVVVDQWDADVPRRMTMGIGGPPDDSVVSSVVSSVRVSVSSRPPGSVVVSVVQVVLLVVVQVVQDFDAQPADDDPPPAAFAPVAPAQWDQDPVRDTDGHDLVNQLVLLRVLTFGPLQDPVLSVLLSQLSNLLSVCRRPVLSLLVSLLSLLVSLLQLLQQLVVVLADPPKWWWKAQPVPRDIDIDTRDPDRGSVVQVVVQVVVCVVVVGRIWTQDIPPHGDCTPVNPDSLSSLVVCCLQLLDPPSVSVNSVVSSVLSVLSVDPVSRDDNHSVVSSVSSSVSSVSSRSSSCCSVPVVSHDGSPVVDDGGNSVVSDPDD

Sequence (401 aa):
MYGVSIVLDILRNTQKRFLDMEFEPHKSVRQLHLAMKHAIGVIMPCVVNEYVGNSFIVIWITFGTKTKDWLVQRYEELPPILMASVEKGYSGGYIPLDNTVYIVIKEDTSEFLVTMGLADNIYEIIKLRFAEPILKDWDNKEKALFEEVGYQTWEIMPFPENPKPCLQISAFSRLTYEGEMSPLSYQDIVSQVNASSLLTCVPKNVFEVLNRSAKLCIWGYQDWEFFTMSEHYSTMSIETSMKTLYVKMFKTPLIIVLENPKTKKQIIKEKIDVNTYGDISVLAKWLGWETKEYWYVESVNGKPFLKLKDRSKNDILHLLAKYNILSPGEVNDLNYPFLRRNDLSHPDGTDIQLAFDSLQLFAEIITLTNRLWMRFLYPDRMIWENIWYKKPHWTQLSHTI